Protein AF-0000000067283523 (afdb_homodimer)

Structure (mmCIF, N/CA/C/O backbone):
data_AF-0000000067283523-model_v1
#
loop_
_entity.id
_entity.type
_entity.pdbx_description
1 polymer 'Putative restriction endonuclease domain-containing protein'
#
loop_
_atom_site.group_PDB
_atom_site.id
_atom_site.type_symbol
_atom_site.label_atom_id
_atom_site.label_alt_id
_atom_site.label_comp_id
_atom_site.label_asym_id
_atom_site.label_entity_id
_atom_site.label_seq_id
_atom_site.pdbx_PDB_ins_code
_atom_site.Cartn_x
_atom_site.Cartn_y
_atom_site.Cartn_z
_atom_site.occupancy
_atom_site.B_iso_or_equiv
_atom_site.auth_seq_id
_atom_site.auth_comp_id
_atom_site.auth_asym_id
_atom_site.auth_atom_id
_atom_site.pdbx_PDB_model_num
ATOM 1 N N . MET A 1 1 ? -27.078 36.906 -23.109 1 43.38 1 MET A N 1
ATOM 2 C CA . MET A 1 1 ? -26.625 37.406 -21.797 1 43.38 1 MET A CA 1
ATOM 3 C C . MET A 1 1 ? -26.469 36.25 -20.828 1 43.38 1 MET A C 1
ATOM 5 O O . MET A 1 1 ? -27.359 35.406 -20.688 1 43.38 1 MET A O 1
ATOM 9 N N . LEU A 1 2 ? -25.328 35.969 -20.516 1 52.97 2 LEU A N 1
ATOM 10 C CA . LEU A 1 2 ? -25.141 34.812 -19.641 1 52.97 2 LEU A CA 1
ATOM 11 C C . LEU A 1 2 ? -25.875 35 -18.328 1 52.97 2 LEU A C 1
ATOM 13 O O . LEU A 1 2 ? -25.875 36.094 -17.766 1 52.97 2 LEU A O 1
ATOM 17 N N . ASN A 1 3 ? -26.812 34.188 -17.984 1 57.47 3 ASN A N 1
ATOM 18 C CA . ASN A 1 3 ? -27.531 34.375 -16.734 1 57.47 3 ASN A CA 1
ATOM 19 C C . ASN A 1 3 ? -26.578 34.375 -15.539 1 57.47 3 ASN A C 1
ATOM 21 O O . ASN A 1 3 ? -25.422 33.969 -15.672 1 57.47 3 ASN A O 1
ATOM 25 N N . ALA A 1 4 ? -27.016 35.125 -14.547 1 59.47 4 ALA A N 1
ATOM 26 C CA . ALA A 1 4 ? -26.234 35.344 -13.336 1 59.47 4 ALA A CA 1
ATOM 27 C C . ALA A 1 4 ? -25.5 34.062 -12.922 1 59.47 4 ALA A C 1
ATOM 29 O O . ALA A 1 4 ? -24.344 34.125 -12.5 1 59.47 4 ALA A O 1
ATOM 30 N N . ALA A 1 5 ? -26.25 33.031 -13.086 1 61.06 5 ALA A N 1
ATOM 31 C CA . ALA A 1 5 ? -25.641 31.75 -12.719 1 61.06 5 ALA A CA 1
ATOM 32 C C . ALA A 1 5 ? -24.453 31.438 -13.617 1 61.06 5 ALA A C 1
ATOM 34 O O . ALA A 1 5 ? -23.422 30.969 -13.133 1 61.06 5 ALA A O 1
ATOM 35 N N . GLN A 1 6 ? -24.578 31.625 -14.781 1 56.69 6 GLN A N 1
ATOM 36 C CA . GLN A 1 6 ? -23.5 31.375 -15.727 1 56.69 6 GLN A CA 1
ATOM 37 C C . GLN A 1 6 ? -22.328 32.312 -15.5 1 56.69 6 GLN A C 1
ATOM 39 O O . GLN A 1 6 ? -21.172 31.922 -15.609 1 56.69 6 GLN A O 1
ATOM 44 N N . GLN A 1 7 ? -22.75 33.531 -15.172 1 52.03 7 GLN A N 1
ATOM 45 C CA . GLN A 1 7 ? -21.734 34.531 -14.883 1 52.03 7 GLN A CA 1
ATOM 46 C C . GLN A 1 7 ? -20.922 34.156 -13.641 1 52.03 7 GLN A C 1
ATOM 48 O O . GLN A 1 7 ? -19.703 34.312 -13.609 1 52.03 7 GLN A O 1
ATOM 53 N N . LEU A 1 8 ? -21.672 33.719 -12.594 1 53.12 8 LEU A N 1
ATOM 54 C CA . LEU A 1 8 ? -21.016 33.312 -11.359 1 53.12 8 LEU A CA 1
ATOM 55 C C . LEU A 1 8 ? -20.078 32.125 -11.625 1 53.12 8 LEU A C 1
ATOM 57 O O . LEU A 1 8 ? -18.969 32.094 -11.109 1 53.12 8 LEU A O 1
ATOM 61 N N . GLU A 1 9 ? -20.547 31.203 -12.328 1 56.78 9 GLU A N 1
ATOM 62 C CA . GLU A 1 9 ? -19.734 30.047 -12.664 1 56.78 9 GLU A CA 1
ATOM 63 C C . GLU A 1 9 ? -18.438 30.469 -13.344 1 56.78 9 GLU A C 1
ATOM 65 O O . GLU A 1 9 ? -17.359 29.922 -13.055 1 56.78 9 GLU A O 1
ATOM 70 N N . GLN A 1 10 ? -18.625 31.422 -14.18 1 55.72 10 GLN A N 1
ATOM 71 C CA . GLN A 1 10 ? -17.469 31.875 -14.938 1 55.72 10 GLN A CA 1
ATOM 72 C C . GLN A 1 10 ? -16.453 32.594 -14.039 1 55.72 10 GLN A C 1
ATOM 74 O O . GLN A 1 10 ? -15.258 32.594 -14.32 1 55.72 10 GLN A O 1
ATOM 79 N N . GLN A 1 11 ? -17.062 33.125 -12.875 1 53.34 11 GLN A N 1
ATOM 80 C CA . GLN A 1 11 ? -16.203 33.875 -11.961 1 53.34 11 GLN A CA 1
ATOM 81 C C . GLN A 1 11 ? -15.578 32.969 -10.906 1 53.34 11 GLN A C 1
ATOM 83 O O . GLN A 1 11 ? -14.586 33.344 -10.273 1 53.34 11 GLN A O 1
ATOM 88 N N . MET A 1 12 ? -16.188 31.797 -10.805 1 56.03 12 MET A N 1
ATOM 89 C CA . MET A 1 12 ? -15.688 30.891 -9.766 1 56.03 12 MET A CA 1
ATOM 90 C C . MET A 1 12 ? -14.336 30.297 -10.156 1 56.03 12 MET A C 1
ATOM 92 O O . MET A 1 12 ? -14.195 29.75 -11.25 1 56.03 12 MET A O 1
ATOM 96 N N . PRO A 1 13 ? -13.352 30.578 -9.453 1 56.5 13 PRO A N 1
ATOM 97 C CA . PRO A 1 13 ? -12.055 29.969 -9.766 1 56.5 13 PRO A CA 1
ATOM 98 C C . PRO A 1 13 ? -12.109 28.453 -9.789 1 56.5 13 PRO A C 1
ATOM 100 O O . PRO A 1 13 ? -13 27.859 -9.18 1 56.5 13 PRO A O 1
ATOM 103 N N . ASP A 1 14 ? -11.359 27.828 -10.703 1 54.28 14 ASP A N 1
ATOM 104 C CA . ASP A 1 14 ? -11.203 26.375 -10.75 1 54.28 14 ASP A CA 1
ATOM 105 C C . ASP A 1 14 ? -10.672 25.844 -9.422 1 54.28 14 ASP A C 1
ATOM 107 O O . ASP A 1 14 ? -9.484 25.984 -9.109 1 54.28 14 ASP A O 1
ATOM 111 N N . ALA A 1 15 ? -11.531 25.312 -8.617 1 58.78 15 ALA A N 1
ATOM 112 C CA . ALA A 1 15 ? -11.172 24.875 -7.266 1 58.78 15 ALA A CA 1
ATOM 113 C C . ALA A 1 15 ? -10.555 23.484 -7.285 1 58.78 15 ALA A C 1
ATOM 115 O O . ALA A 1 15 ? -10.172 22.953 -6.238 1 58.78 15 ALA A O 1
ATOM 116 N N . THR A 1 16 ? -10.352 22.875 -8.445 1 52.56 16 THR A N 1
ATOM 117 C CA . THR A 1 16 ? -9.773 21.547 -8.508 1 52.56 16 THR A CA 1
ATOM 118 C C . THR A 1 16 ? -8.289 21.578 -8.141 1 52.56 16 THR A C 1
ATOM 120 O O . THR A 1 16 ? -7.695 20.531 -7.848 1 52.56 16 THR A O 1
ATOM 123 N N . ARG A 1 17 ? -7.812 22.781 -8.156 1 52.47 17 ARG A N 1
ATOM 124 C CA . ARG A 1 17 ? -6.387 22.938 -7.879 1 52.47 17 ARG A CA 1
ATOM 125 C C . ARG A 1 17 ? -6.137 23.172 -6.395 1 52.47 17 ARG A C 1
ATOM 127 O O . ARG A 1 17 ? -4.992 23.312 -5.965 1 52.47 17 ARG A O 1
ATOM 134 N N . LEU A 1 18 ? -7.328 23.203 -5.645 1 52.22 18 LEU A N 1
ATOM 135 C CA . LEU A 1 18 ? -7.164 23.359 -4.203 1 52.22 18 LEU A CA 1
ATOM 136 C C . LEU A 1 18 ? -6.449 22.156 -3.604 1 52.22 18 LEU A C 1
ATOM 138 O O . LEU A 1 18 ? -6.902 21.016 -3.758 1 52.22 18 LEU A O 1
ATOM 142 N N . LEU A 1 19 ? -5.242 22.453 -2.994 1 51.97 19 LEU A N 1
ATOM 143 C CA . LEU A 1 19 ? -4.445 21.406 -2.355 1 51.97 19 LEU A CA 1
ATOM 144 C C . LEU A 1 19 ? -5.047 21 -1.013 1 51.97 19 LEU A C 1
ATOM 146 O O . LEU A 1 19 ? -5.742 21.797 -0.377 1 51.97 19 LEU A O 1
ATOM 150 N N . SER A 1 20 ? -4.906 19.688 -0.694 1 56.19 20 SER A N 1
ATOM 151 C CA . SER A 1 20 ? -5.289 19.234 0.636 1 56.19 20 SER A CA 1
ATOM 152 C C . SER A 1 20 ? -4.59 20.031 1.725 1 56.19 20 SER A C 1
ATOM 154 O O . SER A 1 20 ? -3.42 20.406 1.582 1 56.19 20 SER A O 1
ATOM 156 N N . ASP A 1 21 ? -5.336 20.641 2.52 1 50.12 21 ASP A N 1
ATOM 157 C CA . ASP A 1 21 ? -4.781 21.344 3.67 1 50.12 21 ASP A CA 1
ATOM 158 C C . ASP A 1 21 ? -4.242 20.359 4.707 1 50.12 21 ASP A C 1
ATOM 160 O O . ASP A 1 21 ? -3.852 20.766 5.805 1 50.12 21 ASP A O 1
ATOM 164 N N . ALA A 1 22 ? -4.391 19.109 4.27 1 52.88 22 ALA A N 1
ATOM 165 C CA . ALA A 1 22 ? -3.705 18.156 5.137 1 52.88 22 ALA A CA 1
ATOM 166 C C . ALA A 1 22 ? -2.191 18.266 4.992 1 52.88 22 ALA A C 1
ATOM 168 O O . ALA A 1 22 ? -1.645 18.047 3.908 1 52.88 22 ALA A O 1
ATOM 169 N N . PRO A 1 23 ? -1.557 19.156 5.82 1 52.22 23 PRO A N 1
ATOM 170 C CA . PRO A 1 23 ? -0.173 19.578 5.582 1 52.22 23 PRO A CA 1
ATOM 171 C C . PRO A 1 23 ? 0.661 18.5 4.902 1 52.22 23 PRO A C 1
ATOM 173 O O . PRO A 1 23 ? 1.533 18.812 4.086 1 52.22 23 PRO A O 1
ATOM 176 N N . GLU A 1 24 ? 0.449 17.219 5.316 1 54.31 24 GLU A N 1
ATOM 177 C CA . GLU A 1 24 ? 1.472 16.281 4.867 1 54.31 24 GLU A CA 1
ATOM 178 C C . GLU A 1 24 ? 0.993 15.484 3.658 1 54.31 24 GLU A C 1
ATOM 180 O O . GLU A 1 24 ? 1.78 14.781 3.02 1 54.31 24 GLU A O 1
ATOM 185 N N . ILE A 1 25 ? -0.228 15.742 3.273 1 56.28 25 ILE A N 1
ATOM 186 C CA . ILE A 1 25 ? -0.665 15.039 2.072 1 56.28 25 ILE A CA 1
ATOM 187 C C . ILE A 1 25 ? -1.347 16.016 1.119 1 56.28 25 ILE A C 1
ATOM 189 O O . ILE A 1 25 ? -2.475 16.453 1.365 1 56.28 25 ILE A O 1
ATOM 193 N N . GLU A 1 26 ? -0.642 16.25 0.046 1 65.5 26 GLU A N 1
ATOM 194 C CA . GLU A 1 26 ? -0.987 17.359 -0.848 1 65.5 26 GLU A CA 1
ATOM 195 C C . GLU A 1 26 ? -1.991 16.906 -1.908 1 65.5 26 GLU A C 1
ATOM 197 O O . GLU A 1 26 ? -2.752 17.734 -2.43 1 65.5 26 GLU A O 1
ATOM 202 N N . SER A 1 27 ? -1.89 15.648 -2.152 1 82.31 27 SER A N 1
ATOM 203 C CA . SER A 1 27 ? -2.77 15.133 -3.197 1 82.31 27 SER A CA 1
ATOM 204 C C . SER A 1 27 ? -2.859 13.609 -3.148 1 82.31 27 SER A C 1
ATOM 206 O O . SER A 1 27 ? -2.086 12.961 -2.443 1 82.31 27 SER A O 1
ATOM 208 N N . SER A 1 28 ? -3.855 13.102 -3.812 1 90.62 28 SER A N 1
ATOM 209 C CA . SER A 1 28 ? -3.936 11.648 -3.914 1 90.62 28 SER A CA 1
ATOM 210 C C . SER A 1 28 ? -2.725 11.078 -4.641 1 90.62 28 SER A C 1
ATOM 212 O O . SER A 1 28 ? -2.264 9.977 -4.324 1 90.62 28 SER A O 1
ATOM 214 N N . LEU A 1 29 ? -2.168 11.867 -5.531 1 90.69 29 LEU A N 1
ATOM 215 C CA . LEU A 1 29 ? -0.97 11.453 -6.25 1 90.69 29 LEU A CA 1
ATOM 216 C C . LEU A 1 29 ? 0.223 11.352 -5.309 1 90.69 29 LEU A C 1
ATOM 218 O O . LEU A 1 29 ? 1.035 10.43 -5.426 1 90.69 29 LEU A O 1
ATOM 222 N N . HIS A 1 30 ? 0.338 12.211 -4.402 1 91.06 30 HIS A N 1
ATOM 223 C CA . HIS A 1 30 ? 1.394 12.203 -3.396 1 91.06 30 HIS A CA 1
ATOM 224 C C . HIS A 1 30 ? 1.29 10.977 -2.5 1 91.06 30 HIS A C 1
ATOM 226 O O . HIS A 1 30 ? 2.293 10.312 -2.232 1 91.06 30 HIS A O 1
ATOM 232 N N . TYR A 1 31 ? 0.106 10.734 -2.09 1 92 31 TYR A N 1
ATOM 233 C CA . TYR A 1 31 ? -0.111 9.578 -1.234 1 92 31 TYR A CA 1
ATOM 234 C C . TYR A 1 31 ? 0.248 8.289 -1.964 1 92 31 TYR A C 1
ATOM 236 O O . TYR A 1 31 ? 0.91 7.41 -1.401 1 92 31 TYR A O 1
ATOM 244 N N . LEU A 1 32 ? -0.199 8.188 -3.211 1 94.88 32 LEU A N 1
ATOM 245 C CA . LEU A 1 32 ? 0.022 6.965 -3.98 1 94.88 32 LEU A CA 1
ATOM 246 C C . LEU A 1 32 ? 1.507 6.758 -4.254 1 94.88 32 LEU A C 1
ATOM 248 O O . LEU A 1 32 ? 1.99 5.621 -4.25 1 94.88 32 LEU A O 1
ATOM 252 N N . GLN A 1 33 ? 2.203 7.848 -4.523 1 96.75 33 GLN A N 1
ATOM 253 C CA . GLN A 1 33 ? 3.646 7.754 -4.727 1 96.75 33 GLN A CA 1
ATOM 254 C C . GLN A 1 33 ? 4.344 7.266 -3.459 1 96.75 33 GLN A C 1
ATOM 256 O O . GLN A 1 33 ? 5.238 6.418 -3.525 1 96.75 33 GLN A O 1
ATOM 261 N N . LEU A 1 34 ? 3.959 7.801 -2.326 1 96.38 34 LEU A N 1
ATOM 262 C CA . LEU A 1 34 ? 4.531 7.371 -1.055 1 96.38 34 LEU A CA 1
ATOM 263 C C . LEU A 1 34 ? 4.227 5.898 -0.792 1 96.38 34 LEU A C 1
ATOM 265 O O . LEU A 1 34 ? 5.113 5.137 -0.403 1 96.38 34 LEU A O 1
ATOM 269 N N . LEU A 1 35 ? 2.969 5.559 -1.002 1 97.25 35 LEU A N 1
ATOM 270 C CA . LEU A 1 35 ? 2.529 4.176 -0.833 1 97.25 35 LEU A CA 1
ATOM 271 C C . LEU A 1 35 ? 3.377 3.23 -1.678 1 97.25 35 LEU A C 1
ATOM 273 O O . LEU A 1 35 ? 3.793 2.172 -1.201 1 97.25 35 LEU A O 1
ATOM 277 N N . LEU A 1 36 ? 3.633 3.633 -2.883 1 98.25 36 LEU A N 1
ATOM 278 C CA . LEU A 1 36 ? 4.414 2.832 -3.816 1 98.25 36 LEU A CA 1
ATOM 279 C C . LEU A 1 36 ? 5.828 2.611 -3.289 1 98.25 36 LEU A C 1
ATOM 281 O O . LEU A 1 36 ? 6.336 1.487 -3.311 1 98.25 36 LEU A O 1
ATOM 285 N N . LEU A 1 37 ? 6.418 3.637 -2.809 1 98.69 37 LEU A N 1
ATOM 286 C CA . LEU A 1 37 ? 7.773 3.535 -2.277 1 98.69 37 LEU A CA 1
ATOM 287 C C . LEU A 1 37 ? 7.809 2.635 -1.046 1 98.69 37 LEU A C 1
ATOM 289 O O . LEU A 1 37 ? 8.68 1.772 -0.927 1 98.69 37 LEU A O 1
ATOM 293 N N . VAL A 1 38 ? 6.879 2.77 -0.184 1 98.44 38 VAL A N 1
ATOM 294 C CA . VAL A 1 38 ? 6.844 2.029 1.073 1 98.44 38 VAL A CA 1
ATOM 295 C C . VAL A 1 38 ? 6.59 0.549 0.796 1 98.44 38 VAL A C 1
ATOM 297 O O . VAL A 1 38 ? 7.352 -0.312 1.242 1 98.44 38 VAL A O 1
ATOM 300 N N . THR A 1 39 ? 5.559 0.24 -0.01 1 98.38 39 THR A N 1
ATOM 301 C CA . THR A 1 39 ? 5.133 -1.145 -0.184 1 98.38 39 THR A CA 1
ATOM 302 C C . THR A 1 39 ? 6.164 -1.927 -0.996 1 98.38 39 THR A C 1
ATOM 304 O O . THR A 1 39 ? 6.387 -3.113 -0.745 1 98.38 39 THR A O 1
ATOM 307 N N . SER A 1 40 ? 6.816 -1.286 -1.982 1 98.69 40 SER A N 1
ATOM 308 C CA . SER A 1 40 ? 7.828 -1.969 -2.781 1 98.69 40 SER A CA 1
ATOM 309 C C . SER A 1 40 ? 9.023 -2.371 -1.93 1 98.69 40 SER A C 1
ATOM 311 O O . SER A 1 40 ? 9.508 -3.502 -2.023 1 98.69 40 SER A O 1
ATOM 313 N N . LEU A 1 41 ? 9.445 -1.459 -1.116 1 98.56 41 LEU A N 1
ATOM 314 C CA . LEU A 1 41 ? 10.617 -1.736 -0.297 1 98.56 41 LEU A CA 1
ATOM 315 C C . LEU A 1 41 ? 10.297 -2.746 0.798 1 98.56 41 LEU A C 1
ATOM 317 O O . LEU A 1 41 ? 11.094 -3.639 1.085 1 98.56 41 LEU A O 1
ATOM 321 N N . GLU A 1 42 ? 9.109 -2.609 1.416 1 97.81 42 GLU A N 1
ATOM 322 C CA . GLU A 1 42 ? 8.672 -3.568 2.424 1 97.81 42 GLU A CA 1
ATOM 323 C C . GLU A 1 42 ? 8.594 -4.98 1.846 1 97.81 42 GLU A C 1
ATOM 325 O O . GLU A 1 42 ? 8.922 -5.953 2.527 1 97.81 42 GLU A O 1
ATOM 330 N N . TRP A 1 43 ? 8.156 -5.023 0.639 1 97.88 43 TRP A N 1
ATOM 331 C CA . TRP A 1 43 ? 8.078 -6.328 -0.01 1 97.88 43 TRP A CA 1
ATOM 332 C C . TRP A 1 43 ? 9.469 -6.879 -0.293 1 97.88 43 TRP A C 1
ATOM 334 O O . TRP A 1 43 ? 9.766 -8.031 0.027 1 97.88 43 TRP A O 1
ATOM 344 N N . LEU A 1 44 ? 10.289 -6.059 -0.87 1 98.25 44 LEU A N 1
ATOM 345 C CA . LEU A 1 44 ? 11.641 -6.484 -1.233 1 98.25 44 LEU A CA 1
ATOM 346 C C . LEU A 1 44 ? 12.398 -6.988 -0.01 1 98.25 44 LEU A C 1
ATOM 348 O O . LEU A 1 44 ? 13.109 -7.992 -0.085 1 98.25 44 LEU A O 1
ATOM 352 N N . TRP A 1 45 ? 12.227 -6.262 1.106 1 98 45 TRP A N 1
ATOM 353 C CA . TRP A 1 45 ? 12.984 -6.562 2.318 1 98 45 TRP A CA 1
ATOM 354 C C . TRP A 1 45 ? 12.102 -7.273 3.344 1 98 45 TRP A C 1
ATOM 356 O O . TRP A 1 45 ? 12.273 -7.09 4.551 1 98 45 TRP A O 1
ATOM 366 N N . ARG A 1 46 ? 11.125 -8.039 2.939 1 96.31 46 ARG A N 1
ATOM 367 C CA . ARG A 1 46 ? 10.102 -8.609 3.807 1 96.31 46 ARG A CA 1
ATOM 368 C C . ARG A 1 46 ? 10.711 -9.594 4.797 1 96.31 46 ARG A C 1
ATOM 370 O O . ARG A 1 46 ? 10.148 -9.836 5.867 1 96.31 46 ARG A O 1
ATOM 377 N N . GLU A 1 47 ? 11.898 -10.102 4.527 1 96.31 47 GLU A N 1
ATOM 378 C CA . GLU A 1 47 ? 12.539 -11.07 5.41 1 96.31 47 GLU A CA 1
ATOM 379 C C . GLU A 1 47 ? 13.492 -10.383 6.383 1 96.31 47 GLU A C 1
ATOM 381 O O . GLU A 1 47 ? 14.062 -11.031 7.262 1 96.31 47 GLU A O 1
ATOM 386 N N . GLN A 1 48 ? 13.641 -9.102 6.227 1 96.38 48 GLN A N 1
ATOM 387 C CA . GLN A 1 48 ? 14.531 -8.328 7.086 1 96.38 48 GLN A CA 1
ATOM 388 C C . GLN A 1 48 ? 13.75 -7.637 8.203 1 96.38 48 GLN A C 1
ATOM 390 O O . GLN A 1 48 ? 12.609 -7.215 8 1 96.38 48 GLN A O 1
ATOM 395 N N . ASN A 1 49 ? 14.383 -7.438 9.367 1 96.31 49 ASN A N 1
ATOM 396 C CA . ASN A 1 49 ? 13.719 -6.797 10.5 1 96.31 49 ASN A CA 1
ATOM 397 C C . ASN A 1 49 ? 14.594 -5.707 11.117 1 96.31 49 ASN A C 1
ATOM 399 O O . ASN A 1 49 ? 14.367 -5.293 12.258 1 96.31 49 ASN A O 1
ATOM 403 N N . ASP A 1 50 ? 15.617 -5.246 10.391 1 98.12 50 ASP A N 1
ATOM 404 C CA . ASP A 1 50 ? 16.594 -4.324 10.953 1 98.12 50 ASP A CA 1
ATOM 405 C C . ASP A 1 50 ? 16.531 -2.963 10.258 1 98.12 50 ASP A C 1
ATOM 407 O O . ASP A 1 50 ? 17.562 -2.363 9.961 1 98.12 50 ASP A O 1
ATOM 411 N N . PHE A 1 51 ? 15.359 -2.537 9.969 1 98.25 51 PHE A N 1
ATOM 412 C CA . PHE A 1 51 ? 15.18 -1.205 9.406 1 98.25 51 PHE A CA 1
ATOM 413 C C . PHE A 1 51 ? 13.828 -0.628 9.797 1 98.25 51 PHE A C 1
ATOM 415 O O . PHE A 1 51 ? 12.969 -1.343 10.32 1 98.25 51 PHE A O 1
ATOM 422 N N . PHE A 1 52 ? 13.68 0.63 9.609 1 97.75 52 PHE A N 1
ATOM 423 C CA . PHE A 1 52 ? 12.422 1.335 9.844 1 97.75 52 PHE A CA 1
ATOM 424 C C . PHE A 1 52 ? 12.164 2.355 8.742 1 97.75 52 PHE A C 1
ATOM 426 O O . PHE A 1 52 ? 13.062 3.107 8.359 1 97.75 52 PHE A O 1
ATOM 433 N N . ILE A 1 53 ? 11 2.275 8.195 1 97.88 53 ILE A N 1
ATOM 434 C CA . ILE A 1 53 ? 10.555 3.266 7.219 1 97.88 53 ILE A CA 1
ATOM 435 C C . ILE A 1 53 ? 9.562 4.223 7.875 1 97.88 53 ILE A C 1
ATOM 437 O O . ILE A 1 53 ? 8.547 3.795 8.422 1 97.88 53 ILE A O 1
ATOM 441 N N . GLY A 1 54 ? 9.891 5.465 7.926 1 94.88 54 GLY A N 1
ATOM 442 C CA . GLY A 1 54 ? 8.93 6.504 8.273 1 94.88 54 GLY A CA 1
ATOM 443 C C . GLY A 1 54 ? 8.242 7.109 7.066 1 94.88 54 GLY A C 1
ATOM 444 O O . GLY A 1 54 ? 8.898 7.602 6.148 1 94.88 54 GLY A O 1
ATOM 445 N N . ALA A 1 55 ? 6.957 6.977 7.012 1 94 55 ALA A N 1
ATOM 446 C CA . ALA A 1 55 ? 6.121 7.582 5.977 1 94 55 ALA A CA 1
ATOM 447 C C . ALA A 1 55 ? 5.262 8.703 6.547 1 94 55 ALA A C 1
ATOM 449 O O . ALA A 1 55 ? 4.32 8.453 7.305 1 94 55 ALA A O 1
ATOM 450 N N . ASN A 1 56 ? 5.559 9.891 6.109 1 89.5 56 ASN A N 1
ATOM 451 C CA . ASN A 1 56 ? 4.895 11.062 6.668 1 89.5 56 ASN A CA 1
ATOM 452 C C . ASN A 1 56 ? 4.961 11.07 8.195 1 89.5 56 ASN A C 1
ATOM 454 O O . ASN A 1 56 ? 3.949 11.281 8.859 1 89.5 56 ASN A O 1
ATOM 458 N N . LEU A 1 57 ? 6.117 10.836 8.703 1 89.69 57 LEU A N 1
ATOM 459 C CA . LEU A 1 57 ? 6.355 10.758 10.141 1 89.69 57 LEU A CA 1
ATOM 460 C C . LEU A 1 57 ? 7.328 11.836 10.594 1 89.69 57 LEU A C 1
ATOM 462 O O . LEU A 1 57 ? 8.375 12.039 9.977 1 89.69 57 LEU A O 1
ATOM 466 N N . THR A 1 58 ? 7.016 12.469 11.664 1 86.75 58 THR A N 1
ATOM 467 C CA . THR A 1 58 ? 7.828 13.578 12.164 1 86.75 58 THR A CA 1
ATOM 468 C C . THR A 1 58 ? 9.117 13.062 12.789 1 86.75 58 THR A C 1
ATOM 470 O O . THR A 1 58 ? 9.125 12.008 13.43 1 86.75 58 THR A O 1
ATOM 473 N N . ILE A 1 59 ? 10.18 13.797 12.562 1 90 59 ILE A N 1
ATOM 474 C CA . ILE A 1 59 ? 11.453 13.57 13.234 1 90 59 ILE A CA 1
ATOM 475 C C . ILE A 1 59 ? 11.695 14.68 14.258 1 90 59 ILE A C 1
ATOM 477 O O . ILE A 1 59 ? 11.75 15.859 13.906 1 90 59 ILE A O 1
ATOM 481 N N . TYR A 1 60 ? 11.789 14.328 15.5 1 85.06 60 TYR A N 1
ATOM 482 C CA . TYR A 1 60 ? 12.172 15.266 16.547 1 85.06 60 TYR A CA 1
ATOM 483 C C . TYR A 1 60 ? 13.656 15.164 16.859 1 85.06 60 TYR A C 1
ATOM 485 O O . TYR A 1 60 ? 14.148 14.086 17.203 1 85.06 60 TYR A O 1
ATOM 493 N N . PHE A 1 61 ? 14.367 16.281 16.766 1 87.94 61 PHE A N 1
ATOM 494 C CA . PHE A 1 61 ? 15.82 16.172 16.875 1 87.94 61 PHE A CA 1
ATOM 495 C C . PHE A 1 61 ? 16.375 17.188 17.875 1 87.94 61 PHE A C 1
ATOM 497 O O . PHE A 1 61 ? 17.547 17.109 18.25 1 87.94 61 PHE A O 1
ATOM 504 N N . SER A 1 62 ? 15.469 18.141 18.359 1 78.06 62 SER A N 1
ATOM 505 C CA . SER A 1 62 ? 15.969 19.078 19.375 1 78.06 62 SER A CA 1
ATOM 506 C C . SER A 1 62 ? 14.82 19.641 20.203 1 78.06 62 SER A C 1
ATOM 508 O O . SER A 1 62 ? 13.672 19.641 19.781 1 78.06 62 SER A O 1
ATOM 510 N N . ARG A 1 63 ? 15.188 20.062 21.328 1 69.88 63 ARG A N 1
ATOM 511 C CA . ARG A 1 63 ? 14.227 20.703 22.234 1 69.88 63 ARG A CA 1
ATOM 512 C C . ARG A 1 63 ? 13.641 21.953 21.609 1 69.88 63 ARG A C 1
ATOM 514 O O . ARG A 1 63 ? 12.438 22.219 21.734 1 69.88 63 ARG A O 1
ATOM 521 N N . GLN A 1 64 ? 14.5 22.656 20.969 1 66.12 64 GLN A N 1
ATOM 522 C CA . GLN A 1 64 ? 14.07 23.906 20.344 1 66.12 64 GLN A CA 1
ATOM 523 C C . GLN A 1 64 ? 13.047 23.656 19.234 1 66.12 64 GLN A C 1
ATOM 525 O O . GLN A 1 64 ? 12.055 24.375 19.141 1 66.12 64 GLN A O 1
ATOM 530 N N . GLN A 1 65 ? 13.398 22.625 18.438 1 70.75 65 GLN A N 1
ATOM 531 C CA . GLN A 1 65 ? 12.469 22.266 17.375 1 70.75 65 GLN A CA 1
ATOM 532 C C . GLN A 1 65 ? 11.148 21.766 17.953 1 70.75 65 GLN A C 1
ATOM 534 O O . GLN A 1 65 ? 10.086 22.031 17.375 1 70.75 65 GLN A O 1
ATOM 539 N N . LEU A 1 66 ? 11.195 21.094 18.953 1 67.94 66 LEU A N 1
ATOM 540 C CA . LEU A 1 66 ? 10 20.594 19.625 1 67.94 66 LEU A CA 1
ATOM 541 C C . LEU A 1 66 ? 9.109 21.766 20.078 1 67.94 66 LEU A C 1
ATOM 543 O O . LEU A 1 66 ? 7.883 21.672 20 1 67.94 66 LEU A O 1
ATOM 547 N N . ARG A 1 67 ? 9.742 22.781 20.422 1 60.19 67 ARG A N 1
ATOM 548 C CA . ARG A 1 67 ? 9.047 23.953 20.922 1 60.19 67 ARG A CA 1
ATOM 549 C C . ARG A 1 67 ? 8.445 24.766 19.781 1 60.19 67 ARG A C 1
ATOM 551 O O . ARG A 1 67 ? 7.277 25.156 19.828 1 60.19 67 ARG A O 1
ATOM 558 N N . ASN A 1 68 ? 9.117 24.922 18.719 1 64.88 68 ASN A N 1
ATOM 559 C CA . ASN A 1 68 ? 8.727 25.828 17.641 1 64.88 68 ASN A CA 1
ATOM 560 C C . ASN A 1 68 ? 7.859 25.125 16.609 1 64.88 68 ASN A C 1
ATOM 562 O O . ASN A 1 68 ? 7.148 25.781 15.836 1 64.88 68 ASN A O 1
ATOM 566 N N . ARG A 1 69 ? 7.941 23.891 16.594 1 65.38 69 ARG A N 1
ATOM 567 C CA . ARG A 1 69 ? 7.188 23.047 15.672 1 65.38 69 ARG A CA 1
ATOM 568 C C . ARG A 1 69 ? 7.383 23.516 14.227 1 65.38 69 ARG A C 1
ATOM 570 O O . ARG A 1 69 ? 6.418 23.609 13.469 1 65.38 69 ARG A O 1
ATOM 577 N N . ASP A 1 70 ? 8.609 23.906 13.898 1 64.62 70 ASP A N 1
ATOM 578 C CA . ASP A 1 70 ? 8.906 24.562 12.625 1 64.62 70 ASP A CA 1
ATOM 579 C C . ASP A 1 70 ? 9.375 23.547 11.586 1 64.62 70 ASP A C 1
ATOM 581 O O . ASP A 1 70 ? 9.773 23.922 10.484 1 64.62 70 ASP A O 1
ATOM 585 N N . PHE A 1 71 ? 9.438 22.328 12 1 68.38 71 PHE A N 1
ATOM 586 C CA . PHE A 1 71 ? 9.914 21.312 11.078 1 68.38 71 PHE A CA 1
ATOM 587 C C . PHE A 1 71 ? 8.859 20.234 10.859 1 68.38 71 PHE A C 1
ATOM 589 O O . PHE A 1 71 ? 8.43 19.578 11.805 1 68.38 71 PHE A O 1
ATOM 596 N N . ARG A 1 72 ? 8.461 20.266 9.445 1 70.69 72 ARG A N 1
ATOM 597 C CA . ARG A 1 72 ? 7.543 19.203 9.047 1 70.69 72 ARG A CA 1
ATOM 598 C C . ARG A 1 72 ? 8.305 17.984 8.531 1 70.69 72 ARG A C 1
ATOM 600 O O . ARG A 1 72 ? 9.203 18.125 7.695 1 70.69 72 ARG A O 1
ATOM 607 N N . GLY A 1 73 ? 8.25 16.938 9.227 1 82 73 GLY A N 1
ATOM 608 C CA . GLY A 1 73 ? 8.945 15.688 8.93 1 82 73 GLY A CA 1
ATOM 609 C C . GLY A 1 73 ? 8.914 15.328 7.457 1 82 73 GLY A C 1
ATOM 610 O O . GLY A 1 73 ? 8.141 15.906 6.688 1 82 73 GLY A O 1
ATOM 611 N N . PRO A 1 74 ? 9.875 14.555 6.941 1 92.69 74 PRO A N 1
ATOM 612 C CA . PRO A 1 74 ? 9.961 14.109 5.547 1 92.69 74 PRO A CA 1
ATOM 613 C C . PRO A 1 74 ? 8.812 13.195 5.141 1 92.69 74 PRO A C 1
ATOM 615 O O . PRO A 1 74 ? 8.148 12.609 6.004 1 92.69 74 PRO A O 1
ATOM 618 N N . ASP A 1 75 ? 8.562 13.125 3.824 1 92.69 75 ASP A N 1
ATOM 619 C CA . ASP A 1 75 ? 7.551 12.219 3.297 1 92.69 75 ASP A CA 1
ATOM 620 C C . ASP A 1 75 ? 7.965 10.758 3.49 1 92.69 75 ASP A C 1
ATOM 622 O O . ASP A 1 75 ? 7.133 9.906 3.807 1 92.69 75 ASP A O 1
ATOM 626 N N . PHE A 1 76 ? 9.172 10.555 3.258 1 96.69 76 PHE A N 1
ATOM 627 C CA . PHE A 1 76 ? 9.742 9.219 3.387 1 96.69 76 PHE A CA 1
ATOM 628 C C . PHE A 1 76 ? 11.133 9.281 4.016 1 96.69 76 PHE A C 1
ATOM 630 O O . PHE A 1 76 ? 11.953 10.117 3.639 1 96.69 76 PHE A O 1
ATOM 637 N N . PHE A 1 77 ? 11.383 8.422 5.027 1 98 77 PHE A N 1
ATOM 638 C CA . PHE A 1 77 ? 12.766 8.258 5.453 1 98 77 PHE A CA 1
ATOM 639 C C . PHE A 1 77 ? 13.023 6.82 5.895 1 98 77 PHE A C 1
ATOM 641 O O . PHE A 1 77 ? 12.102 6.102 6.273 1 98 77 PHE A O 1
ATOM 648 N N . LEU A 1 78 ? 14.25 6.461 5.758 1 98.75 78 LEU A N 1
ATOM 649 C CA . LEU A 1 78 ? 14.719 5.117 6.078 1 98.75 78 LEU A CA 1
ATOM 650 C C . LEU A 1 78 ? 15.828 5.16 7.125 1 98.75 78 LEU A C 1
ATOM 652 O O . LEU A 1 78 ? 16.75 5.969 7.02 1 98.75 78 LEU A O 1
ATOM 656 N N . VAL A 1 79 ? 15.68 4.41 8.172 1 98.38 79 VAL A N 1
ATOM 657 C CA . VAL A 1 79 ? 16.75 4.172 9.133 1 98.38 79 VAL A CA 1
ATOM 658 C C . VAL A 1 79 ? 17.141 2.695 9.117 1 98.38 79 VAL A C 1
ATOM 660 O O . VAL A 1 79 ? 16.297 1.819 9.328 1 98.38 79 VAL A O 1
ATOM 663 N N . LYS A 1 80 ? 18.344 2.428 8.812 1 97.94 80 LYS A N 1
ATOM 664 C CA . LYS A 1 80 ? 18.859 1.061 8.805 1 97.94 80 LYS A CA 1
ATOM 665 C C . LYS A 1 80 ? 19.375 0.663 10.18 1 97.94 80 LYS A C 1
ATOM 667 O O . LYS A 1 80 ? 19.578 1.519 11.047 1 97.94 80 LYS A O 1
ATOM 672 N N . ASP A 1 81 ? 19.547 -0.618 10.422 1 96.88 81 ASP A N 1
ATOM 673 C CA . ASP A 1 81 ? 20.125 -1.18 11.633 1 96.88 81 ASP A CA 1
ATOM 674 C C . ASP A 1 81 ? 19.359 -0.732 12.875 1 96.88 81 ASP A C 1
ATOM 676 O O . ASP A 1 81 ? 19.953 -0.262 13.844 1 96.88 81 ASP A O 1
ATOM 680 N N . THR A 1 82 ? 18.094 -0.735 12.797 1 97 82 THR A N 1
ATOM 681 C CA . THR A 1 82 ? 17.188 -0.47 13.906 1 97 82 THR A CA 1
ATOM 682 C C . THR A 1 82 ? 16.047 -1.488 13.938 1 97 82 THR A C 1
ATOM 684 O O . THR A 1 82 ? 15.828 -2.207 12.961 1 97 82 THR A O 1
ATOM 687 N N . GLU A 1 83 ? 15.383 -1.529 15.031 1 95.44 83 GLU A N 1
ATOM 688 C CA . GLU A 1 83 ? 14.281 -2.48 15.18 1 95.44 83 GLU A CA 1
ATOM 689 C C . GLU A 1 83 ? 13.078 -2.07 14.328 1 95.44 83 GLU A C 1
ATOM 691 O O . GLU A 1 83 ? 12.703 -0.896 14.305 1 95.44 83 GLU A O 1
ATOM 696 N N . LYS A 1 84 ? 12.586 -3.105 13.648 1 95.12 84 LYS A N 1
ATOM 697 C CA . LYS A 1 84 ? 11.359 -2.891 12.891 1 95.12 84 LYS A CA 1
ATOM 698 C C . LYS A 1 84 ? 10.141 -2.912 13.797 1 95.12 84 LYS A C 1
ATOM 700 O O . LYS A 1 84 ? 9.602 -3.979 14.102 1 95.12 84 LYS A O 1
ATOM 705 N N . ARG A 1 85 ? 9.703 -1.762 14.219 1 93.31 85 ARG A N 1
ATOM 706 C CA . ARG A 1 85 ? 8.539 -1.615 15.094 1 93.31 85 ARG A CA 1
ATOM 707 C C . ARG A 1 85 ? 7.801 -0.314 14.805 1 93.31 85 ARG A C 1
ATOM 709 O O . ARG A 1 85 ? 8.367 0.61 14.211 1 93.31 85 ARG A O 1
ATOM 716 N N . SER A 1 86 ? 6.609 -0.238 15.219 1 89.69 86 SER A N 1
ATOM 717 C CA . SER A 1 86 ? 5.832 0.983 15.031 1 89.69 86 SER A CA 1
ATOM 718 C C . SER A 1 86 ? 6.352 2.107 15.922 1 89.69 86 SER A C 1
ATOM 720 O O . SER A 1 86 ? 6.867 1.856 17.016 1 89.69 86 SER A O 1
ATOM 722 N N . ARG A 1 87 ? 6.246 3.30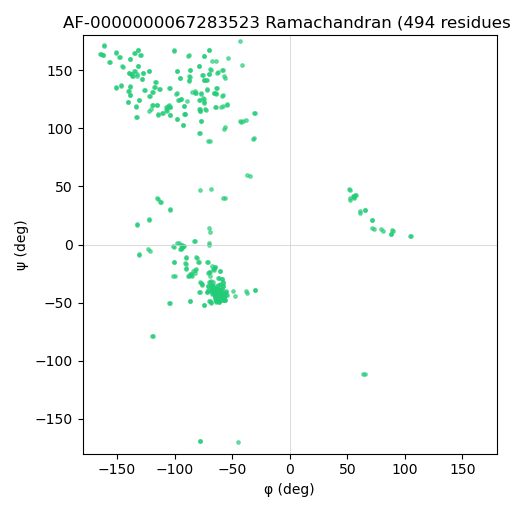9 15.406 1 88.38 87 ARG A N 1
ATOM 723 C CA . ARG A 1 87 ? 6.625 4.508 16.141 1 88.38 87 ARG A CA 1
ATOM 724 C C . ARG A 1 87 ? 5.598 5.617 15.953 1 88.38 87 ARG A C 1
ATOM 726 O O . ARG A 1 87 ? 5.051 5.781 14.859 1 88.38 87 ARG A O 1
ATOM 733 N N . ASN A 1 88 ? 5.449 6.383 16.984 1 83.19 88 ASN A N 1
ATOM 734 C CA . ASN A 1 88 ? 4.629 7.582 16.859 1 83.19 88 ASN A CA 1
ATOM 735 C C . ASN A 1 88 ? 5.367 8.688 16.109 1 83.19 88 ASN A C 1
ATOM 737 O O . ASN A 1 88 ? 4.746 9.492 15.406 1 83.19 88 ASN A O 1
ATOM 741 N N . SER A 1 89 ? 6.551 8.758 16.281 1 86.25 89 SER A N 1
ATOM 742 C CA . SER A 1 89 ? 7.508 9.672 15.672 1 86.25 89 SER A CA 1
ATOM 743 C C . SER A 1 89 ? 8.938 9.156 15.812 1 86.25 89 SER A C 1
ATOM 745 O O . SER A 1 89 ? 9.188 8.195 16.547 1 86.25 89 SER A O 1
ATOM 747 N N . TRP A 1 90 ? 9.805 9.695 15.039 1 90 90 TRP A N 1
ATOM 748 C CA . TRP A 1 90 ? 11.211 9.391 15.242 1 90 90 TRP A CA 1
ATOM 749 C C . TRP A 1 90 ? 11.867 10.422 16.156 1 90 90 TRP A C 1
ATOM 751 O O . TRP A 1 90 ? 12.164 11.539 15.711 1 90 90 TRP A O 1
ATOM 761 N N . VAL A 1 91 ? 12.07 10.023 17.391 1 87.25 91 VAL A N 1
ATOM 762 C CA . VAL A 1 91 ? 12.711 10.906 18.359 1 87.25 91 VAL A CA 1
ATOM 763 C C . VAL A 1 91 ? 14.195 10.562 18.469 1 87.25 91 VAL A C 1
ATOM 765 O O . VAL A 1 91 ? 14.562 9.578 19.109 1 87.25 91 VAL A O 1
ATOM 768 N N . VAL A 1 92 ? 15.031 11.398 17.953 1 90.12 92 VAL A N 1
ATOM 769 C CA . VAL A 1 92 ? 16.438 11.102 17.75 1 90.12 92 VAL A CA 1
ATOM 770 C C . VAL A 1 92 ? 17.094 10.695 19.062 1 90.12 92 VAL A C 1
ATOM 772 O O . VAL A 1 92 ? 17.828 9.711 19.125 1 90.12 92 VAL A O 1
ATOM 775 N N . TRP A 1 93 ? 16.812 11.359 20.234 1 85.56 93 TRP A N 1
ATOM 776 C CA . TRP A 1 93 ? 17.469 11.07 21.5 1 85.56 93 TRP A CA 1
ATOM 777 C C . TRP A 1 93 ? 16.875 9.844 22.156 1 85.56 93 TRP A C 1
ATOM 779 O O . TRP A 1 93 ? 17.453 9.289 23.094 1 85.56 93 TRP A O 1
ATOM 789 N N . GLU A 1 94 ? 15.695 9.43 21.672 1 84.75 94 GLU A N 1
ATOM 790 C CA . GLU A 1 94 ? 15.133 8.172 22.156 1 84.75 94 GLU A CA 1
ATOM 791 C C . GLU A 1 94 ? 15.578 6.996 21.297 1 84.75 94 GLU A C 1
ATOM 793 O O . GLU A 1 94 ? 15.328 5.836 21.641 1 84.75 94 GLU A O 1
ATOM 798 N N . GLU A 1 95 ? 16.203 7.359 20.125 1 92 95 GLU A N 1
ATOM 799 C CA . GLU A 1 95 ? 16.672 6.363 19.172 1 92 95 GLU A CA 1
ATOM 800 C C . GLU A 1 95 ? 18.203 6.344 19.109 1 92 95 GLU A C 1
ATOM 802 O O . GLU A 1 95 ? 18.781 6.27 18.016 1 92 95 GLU A O 1
ATOM 807 N N . ASP A 1 96 ? 18.781 6.543 20.25 1 91.62 96 ASP A N 1
ATOM 808 C CA . ASP A 1 96 ? 20.234 6.473 20.438 1 91.62 96 ASP A CA 1
ATOM 809 C C . ASP A 1 96 ? 20.938 7.516 19.578 1 91.62 96 ASP A C 1
ATOM 811 O O . ASP A 1 96 ? 22.016 7.254 19.047 1 91.62 96 ASP A O 1
ATOM 815 N N . GLY A 1 97 ? 20.266 8.586 19.312 1 92.06 97 GLY A N 1
ATOM 816 C CA . GLY A 1 97 ? 20.891 9.68 18.562 1 92.06 97 GLY A CA 1
ATOM 817 C C . GLY A 1 97 ? 20.938 9.43 17.078 1 92.06 97 GLY A C 1
ATOM 818 O O . GLY A 1 97 ? 21.578 10.18 16.328 1 92.06 97 GLY A O 1
ATOM 819 N N . ARG A 1 98 ? 20.219 8.469 16.594 1 95.19 98 ARG A N 1
ATOM 820 C CA . ARG A 1 98 ? 20.312 8.07 15.195 1 95.19 98 ARG A CA 1
ATOM 821 C C . ARG A 1 98 ? 19.406 8.938 14.32 1 95.19 98 ARG A C 1
ATOM 823 O O . ARG A 1 98 ? 18.25 9.172 14.664 1 95.19 98 ARG A O 1
ATOM 830 N N . TYR A 1 99 ? 20.016 9.406 13.281 1 96.69 99 TYR A N 1
ATOM 831 C CA . TYR A 1 99 ? 19.266 10.109 12.242 1 96.69 99 TYR A CA 1
ATOM 832 C C . TYR A 1 99 ? 19 9.195 11.055 1 96.69 99 TYR A C 1
ATOM 834 O O . TYR A 1 99 ? 19.594 8.117 10.945 1 96.69 99 TYR A O 1
ATOM 842 N N . PRO A 1 100 ? 18.125 9.578 10.125 1 98.12 100 PRO A N 1
ATOM 843 C CA . PRO A 1 100 ? 17.844 8.75 8.945 1 98.12 100 PRO A CA 1
ATOM 844 C C . PRO A 1 100 ? 19.062 8.57 8.047 1 98.12 100 PRO A C 1
ATOM 846 O O . PRO A 1 100 ? 19.859 9.492 7.898 1 98.12 100 PRO A O 1
ATOM 849 N N . ASP A 1 101 ? 19.078 7.406 7.434 1 98.81 101 ASP A N 1
ATOM 850 C CA . ASP A 1 101 ? 20.141 7.113 6.477 1 98.81 101 ASP A CA 1
ATOM 851 C C . ASP A 1 101 ? 19.781 7.637 5.086 1 98.81 101 ASP A C 1
ATOM 853 O O . ASP A 1 101 ? 20.672 7.879 4.266 1 98.81 101 ASP A O 1
ATOM 857 N N . LEU A 1 102 ? 18.5 7.758 4.848 1 98.88 102 LEU A N 1
ATOM 858 C CA . LEU A 1 102 ? 17.984 8.203 3.553 1 98.88 102 LEU A CA 1
ATOM 859 C C . LEU A 1 102 ? 16.656 8.93 3.711 1 98.88 102 LEU A C 1
ATOM 861 O O . LEU A 1 102 ? 15.797 8.484 4.473 1 98.88 102 LEU A O 1
ATOM 865 N N . ILE A 1 103 ? 16.516 10.039 3.057 1 98.69 103 ILE A N 1
ATOM 866 C CA . ILE A 1 103 ? 15.266 10.797 3.039 1 98.69 103 ILE A CA 1
ATOM 867 C C . ILE A 1 103 ? 14.828 11.047 1.596 1 98.69 103 ILE A C 1
ATOM 869 O O . ILE A 1 103 ? 15.656 11.367 0.738 1 98.69 103 ILE A O 1
ATOM 873 N N . ILE A 1 104 ? 13.594 10.812 1.292 1 98.69 104 ILE A N 1
ATOM 874 C CA . ILE A 1 104 ? 12.969 11.172 0.02 1 98.69 104 ILE A CA 1
ATOM 875 C C . ILE A 1 104 ? 11.82 12.141 0.26 1 98.69 104 ILE A C 1
ATOM 877 O O . ILE A 1 104 ? 10.891 11.844 1.011 1 98.69 104 ILE A O 1
ATOM 881 N N . GLU A 1 105 ? 11.875 13.328 -0.302 1 96.94 105 GLU A N 1
ATOM 882 C CA . GLU A 1 105 ? 10.781 14.297 -0.268 1 96.94 105 GLU A CA 1
ATOM 883 C C . GLU A 1 105 ? 9.969 14.258 -1.558 1 96.94 105 GLU A C 1
ATOM 885 O O . GLU A 1 105 ? 10.531 14.156 -2.65 1 96.94 105 GLU A O 1
ATOM 890 N N . LEU A 1 106 ? 8.742 14.164 -1.468 1 95.88 106 LEU A N 1
ATOM 891 C CA . LEU A 1 106 ? 7.844 14.32 -2.605 1 95.88 106 LEU A CA 1
ATOM 892 C C . LEU A 1 106 ? 7.402 15.773 -2.754 1 95.88 106 LEU A C 1
ATOM 894 O O . LEU A 1 106 ? 6.676 16.297 -1.906 1 95.88 106 LEU A O 1
ATOM 898 N N . LEU A 1 107 ? 7.852 16.359 -3.811 1 94 107 LEU A N 1
ATOM 899 C CA . LEU A 1 107 ? 7.648 17.781 -4.008 1 94 107 LEU A CA 1
ATOM 900 C C . LEU A 1 107 ? 6.195 18.094 -4.348 1 94 107 LEU A C 1
ATOM 902 O O . LEU A 1 107 ? 5.52 17.281 -4.988 1 94 107 LEU A O 1
ATOM 906 N N . SER A 1 108 ? 5.766 19.141 -3.834 1 85.56 108 SER A N 1
ATOM 907 C CA . SER A 1 108 ? 4.5 19.75 -4.227 1 85.56 108 SER A CA 1
ATOM 908 C C . SER A 1 108 ? 4.664 21.25 -4.484 1 85.56 108 SER A C 1
ATOM 910 O O . SER A 1 108 ? 5.719 21.828 -4.203 1 85.56 108 SER A O 1
ATOM 912 N N . ASP A 1 109 ? 3.646 21.875 -5.094 1 78.75 109 ASP A N 1
ATOM 913 C CA . ASP A 1 109 ? 3.721 23.312 -5.348 1 78.75 109 ASP A CA 1
ATOM 914 C C . ASP A 1 109 ? 3.926 24.094 -4.047 1 78.75 109 ASP A C 1
ATOM 916 O O . ASP A 1 109 ? 4.652 25.094 -4.023 1 78.75 109 ASP A O 1
ATOM 920 N N . SER A 1 110 ? 3.375 23.594 -2.984 1 76.31 110 SER A N 1
ATOM 921 C CA . SER A 1 110 ? 3.367 24.312 -1.721 1 76.31 110 SER A CA 1
ATOM 922 C C . SER A 1 110 ? 4.672 24.125 -0.959 1 76.31 110 SER A C 1
ATOM 924 O O . SER A 1 110 ? 5.09 24.984 -0.193 1 76.31 110 SER A O 1
ATOM 926 N N . THR A 1 111 ? 5.418 22.969 -1.24 1 81.56 111 THR A N 1
ATOM 927 C CA . THR A 1 111 ? 6.539 22.672 -0.354 1 81.56 111 THR A CA 1
ATOM 928 C C . THR A 1 111 ? 7.84 22.594 -1.143 1 81.56 111 THR A C 1
ATOM 930 O O . THR A 1 111 ? 8.922 22.5 -0.557 1 81.56 111 THR A O 1
ATOM 933 N N . ALA A 1 112 ? 7.738 22.688 -2.416 1 89.62 112 ALA A N 1
ATOM 934 C CA . ALA A 1 112 ? 8.898 22.438 -3.27 1 89.62 112 ALA A CA 1
ATOM 935 C C . ALA A 1 112 ? 10.07 23.344 -2.889 1 89.62 112 ALA A C 1
ATOM 937 O O . ALA A 1 112 ? 11.203 22.875 -2.762 1 89.62 112 ALA A O 1
ATOM 938 N N . ASN A 1 113 ? 9.836 24.578 -2.729 1 91.31 113 ASN A N 1
ATOM 939 C CA . ASN A 1 113 ? 10.906 25.516 -2.4 1 91.31 113 ASN A CA 1
ATOM 940 C C . ASN A 1 113 ? 11.555 25.172 -1.057 1 91.31 113 ASN A C 1
ATOM 942 O O . ASN A 1 113 ? 12.781 25.172 -0.935 1 91.31 113 ASN A O 1
ATOM 946 N N . VAL A 1 114 ? 10.758 24.891 -0.058 1 91.06 114 VAL A N 1
ATOM 947 C CA . VAL A 1 114 ? 11.242 24.547 1.273 1 91.06 114 VAL A CA 1
ATOM 948 C C . VAL A 1 114 ? 12.062 23.266 1.208 1 91.06 114 VAL A C 1
ATOM 950 O O . VAL A 1 114 ? 13.117 23.156 1.847 1 91.06 114 VAL A O 1
ATOM 953 N N . ASP A 1 115 ? 11.664 22.266 0.428 1 93.06 115 ASP A N 1
ATOM 954 C CA . ASP A 1 115 ? 12.344 20.984 0.3 1 93.06 115 ASP A CA 1
ATOM 955 C C . ASP A 1 115 ? 13.68 21.141 -0.416 1 93.06 115 ASP A C 1
ATOM 957 O O . ASP A 1 115 ? 14.656 20.484 -0.062 1 93.06 115 ASP A O 1
ATOM 961 N N . ARG A 1 116 ? 13.711 22.078 -1.319 1 96 116 ARG A N 1
ATOM 962 C CA . ARG A 1 116 ? 14.906 22.281 -2.137 1 96 116 ARG A CA 1
ATOM 963 C C . ARG A 1 116 ? 15.953 23.109 -1.396 1 96 116 ARG A C 1
ATOM 965 O O . ARG A 1 116 ? 17.125 23.125 -1.772 1 96 116 ARG A O 1
ATOM 972 N N . THR A 1 117 ? 15.523 23.875 -0.38 1 95.62 117 THR A N 1
ATOM 973 C CA . THR A 1 117 ? 16.422 24.828 0.247 1 95.62 117 THR A CA 1
ATOM 974 C C . THR A 1 117 ? 16.594 24.516 1.732 1 95.62 117 THR A C 1
ATOM 976 O O . THR A 1 117 ? 17.438 23.703 2.109 1 95.62 117 THR A O 1
ATOM 979 N N . LEU A 1 118 ? 15.586 24.906 2.539 1 93.62 118 LEU A N 1
ATOM 980 C CA . LEU A 1 118 ? 15.695 24.828 3.99 1 93.62 118 LEU A CA 1
ATOM 981 C C . LEU A 1 118 ? 15.859 23.375 4.441 1 93.62 118 LEU A C 1
ATOM 983 O O . LEU A 1 118 ? 16.734 23.078 5.258 1 93.62 118 LEU A O 1
ATOM 987 N N . LYS A 1 119 ? 15.039 22.5 3.895 1 94.94 119 LYS A N 1
ATOM 988 C CA . LYS A 1 119 ? 15.109 21.109 4.328 1 94.94 119 LYS A CA 1
ATOM 989 C C . LYS A 1 119 ? 16.391 20.438 3.828 1 94.94 119 LYS A C 1
ATOM 991 O O . LYS A 1 119 ? 17.016 19.672 4.555 1 94.94 119 LYS A O 1
ATOM 996 N N . LYS A 1 120 ? 16.734 20.75 2.627 1 97.38 120 LYS A N 1
ATOM 997 C CA . LYS A 1 120 ? 18 20.234 2.125 1 97.38 120 LYS A CA 1
ATOM 998 C C . LYS A 1 120 ? 19.156 20.625 3.033 1 97.38 120 LYS A C 1
ATOM 1000 O O . LYS A 1 120 ? 19.984 19.781 3.383 1 97.38 120 LYS A O 1
ATOM 1005 N N . ASN A 1 121 ? 19.203 21.859 3.379 1 96.69 121 ASN A N 1
ATOM 1006 C CA . ASN A 1 121 ? 20.266 22.344 4.254 1 96.69 121 ASN A CA 1
ATOM 1007 C C . ASN A 1 121 ? 20.219 21.688 5.625 1 96.69 121 ASN A C 1
ATOM 1009 O O . ASN A 1 121 ? 21.266 21.359 6.199 1 96.69 121 ASN A O 1
ATOM 1013 N N . LEU A 1 122 ? 19.062 21.547 6.156 1 95.44 122 LEU A N 1
ATOM 1014 C CA . LEU A 1 122 ? 18.875 20.875 7.445 1 95.44 122 LEU A CA 1
ATOM 1015 C C . LEU A 1 122 ? 19.406 19.453 7.402 1 95.44 122 LEU A C 1
ATOM 1017 O O . LEU A 1 122 ? 20.141 19.031 8.289 1 95.44 122 LEU A O 1
ATOM 1021 N N . TYR A 1 123 ? 19.031 18.688 6.316 1 97.88 123 TYR A N 1
ATOM 1022 C CA . TYR A 1 123 ? 19.422 17.297 6.18 1 97.88 123 TYR A CA 1
ATOM 1023 C C . TYR A 1 123 ? 20.922 17.172 5.949 1 97.88 123 TYR A C 1
ATOM 1025 O O . TYR A 1 123 ? 21.562 16.234 6.422 1 97.88 123 TYR A O 1
ATOM 1033 N N . GLN A 1 124 ? 21.438 18.203 5.281 1 97.88 124 GLN A N 1
ATOM 1034 C CA . GLN A 1 124 ? 22.875 18.234 5.004 1 97.88 124 GLN A CA 1
ATOM 1035 C C . GLN A 1 124 ? 23.672 18.578 6.258 1 97.88 124 GLN A C 1
ATOM 1037 O O . GLN A 1 124 ? 24.562 17.844 6.656 1 97.88 124 GLN A O 1
ATOM 1042 N N . SER A 1 125 ? 23.344 19.641 6.938 1 96.44 125 SER A N 1
ATOM 1043 C CA . SER A 1 125 ? 24.25 20.281 7.891 1 96.44 125 SER A CA 1
ATOM 1044 C C . SER A 1 125 ? 23.906 19.875 9.328 1 96.44 125 SER A C 1
ATOM 1046 O O . SER A 1 125 ? 24.781 19.859 10.188 1 96.44 125 SER A O 1
ATOM 1048 N N . HIS A 1 126 ? 22.688 19.547 9.562 1 93.31 126 HIS A N 1
ATOM 1049 C CA . HIS A 1 126 ? 22.297 19.203 10.93 1 93.31 126 HIS A CA 1
ATOM 1050 C C . HIS A 1 126 ? 22.125 17.703 11.086 1 93.31 126 HIS A C 1
ATOM 1052 O O . HIS A 1 126 ? 22.703 17.094 11.992 1 93.31 126 HIS A O 1
ATOM 1058 N N . PHE A 1 127 ? 21.359 17.109 10.164 1 96.06 127 PHE A N 1
ATOM 1059 C CA . PHE A 1 127 ? 21.094 15.688 10.273 1 96.06 127 PHE A CA 1
ATOM 1060 C C . PHE A 1 127 ? 22.297 14.875 9.797 1 96.06 127 PHE A C 1
ATOM 1062 O O . PHE A 1 127 ? 22.516 13.758 10.266 1 96.06 127 PHE A O 1
ATOM 1069 N N . HIS A 1 128 ? 23.016 15.453 8.805 1 97.88 128 HIS A N 1
ATOM 1070 C CA . HIS A 1 128 ? 24.062 14.711 8.109 1 97.88 128 HIS A CA 1
ATOM 1071 C C . HIS A 1 128 ? 23.531 13.414 7.523 1 97.88 128 HIS A C 1
ATOM 1073 O O . HIS A 1 128 ? 24.141 12.359 7.676 1 97.88 128 HIS A O 1
ATOM 1079 N N . THR A 1 129 ? 22.391 13.5 6.973 1 98.5 129 THR A N 1
ATOM 1080 C CA . THR A 1 129 ? 21.797 12.344 6.312 1 98.5 129 THR A CA 1
ATOM 1081 C C . THR A 1 129 ? 22.641 11.922 5.105 1 98.5 129 THR A C 1
ATOM 1083 O O . THR A 1 129 ? 22.906 12.727 4.215 1 98.5 129 THR A O 1
ATOM 1086 N N . PRO A 1 130 ? 22.953 10.703 4.996 1 98.75 130 PRO A N 1
ATOM 1087 C CA . PRO A 1 130 ? 23.859 10.25 3.939 1 98.75 130 PRO A CA 1
ATOM 1088 C C . PRO A 1 130 ? 23.312 10.492 2.539 1 98.75 130 PRO A C 1
ATOM 1090 O O . PRO A 1 130 ? 24.047 10.867 1.63 1 98.75 130 PRO A O 1
ATOM 1093 N N . GLU A 1 131 ? 22.016 10.305 2.355 1 98.94 131 GLU A N 1
ATOM 1094 C CA . GLU A 1 131 ? 21.438 10.484 1.026 1 98.94 131 GLU A CA 1
ATOM 1095 C C . GLU A 1 131 ? 20.094 11.219 1.101 1 98.94 131 GLU A C 1
ATOM 1097 O O . GLU A 1 131 ? 19.266 10.922 1.968 1 98.94 131 GLU A O 1
ATOM 1102 N N . TYR A 1 132 ? 19.906 12.164 0.209 1 98.88 132 TYR A N 1
ATOM 1103 C CA . TYR A 1 132 ? 18.688 12.945 0.1 1 98.88 132 TYR A CA 1
ATOM 1104 C C . TYR A 1 132 ? 18.188 12.984 -1.341 1 98.88 132 TYR A C 1
ATOM 1106 O O . TYR A 1 132 ? 18.953 13.32 -2.254 1 98.88 132 TYR A O 1
ATOM 1114 N N . PHE A 1 133 ? 16.922 12.562 -1.546 1 98.94 133 PHE A N 1
ATOM 1115 C CA . PHE A 1 133 ? 16.297 12.617 -2.857 1 98.94 133 PHE A CA 1
ATOM 1116 C C . PHE A 1 133 ? 15.016 13.453 -2.801 1 98.94 133 PHE A C 1
ATOM 1118 O O . PHE A 1 133 ? 14.344 13.5 -1.768 1 98.94 133 PHE A O 1
ATOM 1125 N N . TRP A 1 134 ? 14.68 14.094 -3.859 1 98.38 134 TRP A N 1
ATOM 1126 C CA . TRP A 1 134 ? 13.32 14.609 -4 1 98.38 134 TRP A CA 1
ATOM 1127 C C . TRP A 1 134 ? 12.742 14.242 -5.363 1 98.38 134 TRP A C 1
ATOM 1129 O O . TRP A 1 134 ? 13.484 13.938 -6.301 1 98.38 134 TRP A O 1
ATOM 1139 N N . PHE A 1 135 ? 11.477 14.156 -5.418 1 98.56 135 PHE A N 1
ATOM 1140 C CA . PHE A 1 135 ? 10.727 13.805 -6.617 1 98.56 135 PHE A CA 1
ATOM 1141 C C . PHE A 1 135 ? 9.391 14.539 -6.656 1 98.56 135 PHE A C 1
ATOM 1143 O O . PHE A 1 135 ? 8.711 14.656 -5.637 1 98.56 135 PHE A O 1
ATOM 1150 N N . SER A 1 136 ? 9.055 15.047 -7.809 1 96.44 136 SER A N 1
ATOM 1151 C CA . SER A 1 136 ? 7.746 15.656 -8.016 1 96.44 136 SER A CA 1
ATOM 1152 C C . SER A 1 136 ? 6.828 14.727 -8.805 1 96.44 136 SER A C 1
ATOM 1154 O O . SER A 1 136 ? 7.031 14.523 -10 1 96.44 136 SER A O 1
ATOM 1156 N N . PRO A 1 137 ? 5.836 14.242 -8.148 1 94.69 137 PRO A N 1
ATOM 1157 C CA . PRO A 1 137 ? 4.898 13.398 -8.906 1 94.69 137 PRO A CA 1
ATOM 1158 C C . PRO A 1 137 ? 4.227 14.148 -10.055 1 94.69 137 PRO A C 1
ATOM 1160 O O . PRO A 1 137 ? 3.824 13.539 -11.047 1 94.69 137 PRO A O 1
ATOM 1163 N N . GLU A 1 138 ? 4.168 15.422 -9.984 1 90.19 138 GLU A N 1
ATOM 1164 C CA . GLU A 1 138 ? 3.465 16.234 -10.969 1 90.19 138 GLU A CA 1
ATOM 1165 C C . GLU A 1 138 ? 4.375 16.578 -12.148 1 90.19 138 GLU A C 1
ATOM 1167 O O . GLU A 1 138 ? 3.998 16.391 -13.305 1 90.19 138 GLU A O 1
ATOM 1172 N N . THR A 1 139 ? 5.543 17.031 -11.906 1 94.81 139 THR A N 1
ATOM 1173 C CA . THR A 1 139 ? 6.422 17.516 -12.961 1 94.81 139 THR A CA 1
ATOM 1174 C C . THR A 1 139 ? 7.465 16.469 -13.32 1 94.81 139 THR A C 1
ATOM 1176 O O . THR A 1 139 ? 8.164 16.594 -14.328 1 94.81 139 THR A O 1
ATOM 1179 N N . LEU A 1 140 ? 7.672 15.461 -12.531 1 97.31 140 LEU A N 1
ATOM 1180 C CA . LEU A 1 140 ? 8.609 14.359 -12.688 1 97.31 140 LEU A CA 1
ATOM 1181 C C . LEU A 1 140 ? 10.047 14.828 -12.477 1 97.31 140 LEU A C 1
ATOM 1183 O O . LEU A 1 140 ? 10.992 14.141 -12.859 1 97.31 140 LEU A O 1
ATOM 1187 N N . GLU A 1 141 ? 10.188 16.031 -11.906 1 97.5 141 GLU A N 1
ATOM 1188 C CA . GLU A 1 141 ? 11.516 16.438 -11.453 1 97.5 141 GLU A CA 1
ATOM 1189 C C . GLU A 1 141 ? 12.078 15.445 -10.438 1 97.5 141 GLU A C 1
ATOM 1191 O O . GLU A 1 141 ? 11.391 15.062 -9.492 1 97.5 141 GLU A O 1
ATOM 1196 N N . PHE A 1 142 ? 13.273 14.992 -10.688 1 98.56 142 PHE A N 1
ATOM 1197 C CA . PHE A 1 142 ? 13.914 14.016 -9.812 1 98.56 142 PHE A CA 1
ATOM 1198 C C . PHE A 1 142 ? 15.398 14.32 -9.648 1 98.56 142 PHE A C 1
ATOM 1200 O O . PHE A 1 142 ? 16.125 14.391 -10.641 1 98.56 142 PHE A O 1
ATOM 1207 N N . VAL A 1 143 ? 15.805 14.508 -8.375 1 98.56 143 VAL A N 1
ATOM 1208 C CA . VAL A 1 143 ? 17.203 14.773 -8.062 1 98.56 143 VAL A CA 1
ATOM 1209 C C . VAL A 1 143 ? 17.609 14.008 -6.805 1 98.56 143 VAL A C 1
ATOM 1211 O O . VAL A 1 143 ? 16.766 13.695 -5.961 1 98.56 143 VAL A O 1
ATOM 1214 N N . GLY A 1 144 ? 18.844 13.594 -6.738 1 98.75 144 GLY A N 1
ATOM 1215 C CA . GLY A 1 144 ? 19.406 12.906 -5.586 1 98.75 144 GLY A CA 1
ATOM 1216 C C . GLY A 1 144 ? 20.766 13.43 -5.176 1 98.75 144 GLY A C 1
ATOM 1217 O O . GLY A 1 144 ? 21.531 13.898 -6.02 1 98.75 144 GLY A O 1
ATOM 1218 N N . PHE A 1 145 ? 21.031 13.344 -3.912 1 98.88 145 PHE A N 1
ATOM 1219 C CA . PHE A 1 145 ? 22.297 13.828 -3.354 1 98.88 145 PHE A CA 1
ATOM 1220 C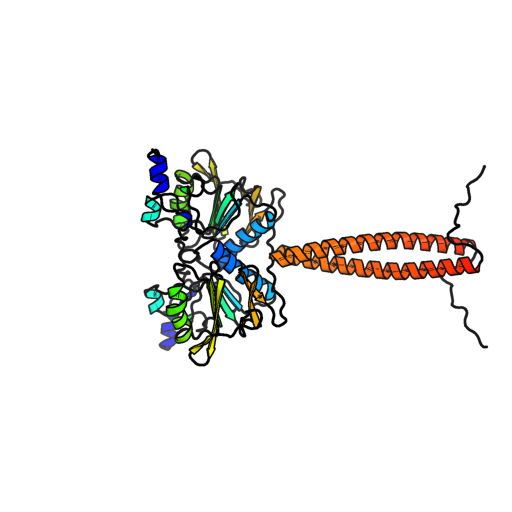 C . PHE A 1 145 ? 22.906 12.789 -2.42 1 98.88 145 PHE A C 1
ATOM 1222 O O . PHE A 1 145 ? 22.188 12.086 -1.71 1 98.88 145 PHE A O 1
ATOM 1229 N N . GLU A 1 146 ? 24.188 12.742 -2.4 1 98.81 146 GLU A N 1
ATOM 1230 C CA . GLU A 1 146 ? 24.969 12 -1.412 1 98.81 146 GLU A CA 1
ATOM 1231 C C . GLU A 1 146 ? 25.828 12.938 -0.575 1 98.81 146 GLU A C 1
ATOM 1233 O O . GLU A 1 146 ? 26.406 13.898 -1.097 1 98.81 146 GLU A O 1
ATOM 1238 N N . LEU A 1 147 ? 25.891 12.656 0.68 1 98.75 147 LEU A N 1
ATOM 1239 C CA . LEU A 1 147 ? 26.734 13.477 1.559 1 98.75 147 LEU A CA 1
ATOM 1240 C C . LEU A 1 147 ? 28.203 13.102 1.417 1 98.75 147 LEU A C 1
ATOM 1242 O O . LEU A 1 147 ? 28.594 11.969 1.7 1 98.75 147 LEU A O 1
ATOM 1246 N N . VAL A 1 148 ? 28.984 13.984 0.943 1 97.94 148 VAL A N 1
ATOM 1247 C CA . VAL A 1 148 ? 30.438 13.836 0.847 1 97.94 148 VAL A CA 1
ATOM 1248 C C . VAL A 1 148 ? 31.125 14.859 1.758 1 97.94 148 VAL A C 1
ATOM 1250 O O . VAL A 1 148 ? 31.094 16.062 1.485 1 97.94 148 VAL A O 1
ATOM 1253 N N . GLY A 1 149 ? 31.719 14.352 2.771 1 95.75 149 GLY A N 1
ATOM 1254 C CA . GLY A 1 149 ? 32.125 15.266 3.82 1 95.75 149 GLY A CA 1
ATOM 1255 C C . GLY A 1 149 ? 30.969 15.938 4.523 1 95.75 149 GLY A C 1
ATOM 1256 O O . GLY A 1 149 ? 30.203 15.273 5.227 1 95.75 149 GLY A O 1
ATOM 1257 N N . ASN A 1 150 ? 30.859 17.266 4.289 1 95.88 150 ASN A N 1
ATOM 1258 C CA . ASN A 1 150 ? 29.75 17.984 4.938 1 95.88 150 ASN A CA 1
ATOM 1259 C C . ASN A 1 150 ? 28.859 18.672 3.92 1 95.88 150 ASN A C 1
ATOM 1261 O O . ASN A 1 150 ? 28.125 19.594 4.27 1 95.88 150 ASN A O 1
ATOM 1265 N N . GLN A 1 151 ? 29 18.109 2.725 1 97.94 151 GLN A N 1
ATOM 1266 C CA . GLN A 1 151 ? 28.219 18.75 1.679 1 97.94 151 GLN A CA 1
ATOM 1267 C C . GLN A 1 151 ? 27.531 17.719 0.792 1 97.94 151 GLN A C 1
ATOM 1269 O O . GLN A 1 151 ? 28.109 16.688 0.473 1 97.94 151 GLN A O 1
ATOM 1274 N N . TYR A 1 152 ? 26.375 18.109 0.389 1 98.56 152 TYR A N 1
ATOM 1275 C CA . TYR A 1 152 ? 25.656 17.281 -0.573 1 98.56 152 TYR A CA 1
ATOM 1276 C C . TYR A 1 152 ? 26.234 17.453 -1.976 1 98.56 152 TYR A C 1
ATOM 1278 O O . TYR A 1 152 ? 26.453 18.578 -2.424 1 98.56 152 TYR A O 1
ATOM 1286 N N . GLN A 1 153 ? 26.516 16.391 -2.574 1 98.75 153 GLN A N 1
ATOM 1287 C CA . GLN A 1 153 ? 26.844 16.359 -3.992 1 98.75 153 GLN A CA 1
ATOM 1288 C C . GLN A 1 153 ? 25.781 15.633 -4.793 1 98.75 153 GLN A C 1
ATOM 1290 O O . GLN A 1 153 ? 25.297 14.57 -4.383 1 98.75 153 GLN A O 1
ATOM 1295 N N . GLU A 1 154 ? 25.422 16.234 -5.867 1 98.62 154 GLU A N 1
ATOM 1296 C CA . GLU A 1 154 ? 24.391 15.625 -6.691 1 98.62 154 GLU A CA 1
ATOM 1297 C C . GLU A 1 154 ? 24.859 14.281 -7.242 1 98.62 154 GLU A C 1
ATOM 1299 O O . GLU A 1 154 ? 26 14.141 -7.676 1 98.62 154 GLU A O 1
ATOM 1304 N N . ILE A 1 155 ? 24 13.273 -7.172 1 98.81 155 ILE A N 1
ATOM 1305 C CA . ILE A 1 155 ? 24.266 11.961 -7.746 1 98.81 155 ILE A CA 1
ATOM 1306 C C . ILE A 1 155 ? 24.031 12 -9.258 1 98.81 155 ILE A C 1
ATOM 1308 O O . ILE A 1 155 ? 22.938 12.328 -9.711 1 98.81 155 ILE A O 1
ATOM 1312 N N . VAL A 1 156 ? 25 11.641 -10.039 1 98.06 156 VAL A N 1
ATOM 1313 C CA . VAL A 1 156 ? 24.922 11.656 -11.492 1 98.06 156 VAL A CA 1
ATOM 1314 C C . VAL A 1 156 ? 24.062 10.484 -11.977 1 98.06 156 VAL A C 1
ATOM 1316 O O . VAL A 1 156 ? 24.297 9.336 -11.586 1 98.06 156 VAL A O 1
ATOM 1319 N N . PRO A 1 157 ? 23.109 10.766 -12.711 1 98.25 157 PRO A N 1
ATOM 1320 C CA . PRO A 1 157 ? 22.297 9.672 -13.234 1 98.25 157 PRO A CA 1
ATOM 1321 C C . PRO A 1 157 ? 23.047 8.805 -14.242 1 98.25 157 PRO A C 1
ATOM 1323 O O . PRO A 1 157 ? 23.969 9.289 -14.914 1 98.25 157 PRO A O 1
ATOM 1326 N N . ASN A 1 158 ? 22.672 7.613 -14.273 1 97.81 158 ASN A N 1
ATOM 1327 C CA . ASN A 1 158 ? 23.203 6.766 -15.344 1 97.81 158 ASN A CA 1
ATOM 1328 C C . ASN A 1 158 ? 22.484 7.035 -16.672 1 97.81 158 ASN A C 1
ATOM 1330 O O . ASN A 1 158 ? 21.75 8.016 -16.797 1 97.81 158 ASN A O 1
ATOM 1334 N N . SER A 1 159 ? 22.734 6.152 -17.672 1 97.12 159 SER A N 1
ATOM 1335 C CA . SER A 1 159 ? 22.219 6.371 -19.016 1 97.12 159 SER A CA 1
ATOM 1336 C C . SER A 1 159 ? 20.703 6.285 -19.047 1 97.12 159 SER A C 1
ATOM 1338 O O . SER A 1 159 ? 20.062 6.867 -19.922 1 97.12 159 SER A O 1
ATOM 1340 N N . GLN A 1 160 ? 20.094 5.641 -18.078 1 97.19 160 GLN A N 1
ATOM 1341 C CA . GLN A 1 160 ? 18.641 5.488 -18.016 1 97.19 160 GLN A CA 1
ATOM 1342 C C . GLN A 1 160 ? 18 6.586 -17.172 1 97.19 160 GLN A C 1
ATOM 1344 O O . GLN A 1 160 ? 16.781 6.621 -17 1 97.19 160 GLN A O 1
ATOM 1349 N N . GLY A 1 161 ? 18.859 7.422 -16.609 1 97.94 161 GLY A N 1
ATOM 1350 C CA . GLY A 1 161 ? 18.359 8.484 -15.75 1 97.94 161 GLY A CA 1
ATOM 1351 C C . GLY A 1 161 ? 18.219 8.055 -14.305 1 97.94 161 GLY A C 1
ATOM 1352 O O . GLY A 1 161 ? 17.625 8.773 -13.5 1 97.94 161 GLY A O 1
ATOM 1353 N N . TRP A 1 162 ? 18.719 6.898 -14.008 1 98.75 162 TRP A N 1
ATOM 1354 C CA . TRP A 1 162 ? 18.594 6.363 -12.656 1 98.75 162 TRP A CA 1
ATOM 1355 C C . TRP A 1 162 ? 19.734 6.859 -11.766 1 98.75 162 TRP A C 1
ATOM 1357 O O . TRP A 1 162 ? 20.828 7.148 -12.25 1 98.75 162 TRP A O 1
ATOM 1367 N N . ARG A 1 163 ? 19.5 6.992 -10.523 1 98.88 163 ARG A N 1
ATOM 1368 C CA . ARG A 1 163 ? 20.484 7.41 -9.547 1 98.88 163 ARG A CA 1
ATOM 1369 C C . ARG A 1 163 ? 20.703 6.336 -8.484 1 98.88 163 ARG A C 1
ATOM 1371 O O . ARG A 1 163 ? 19.734 5.844 -7.887 1 98.88 163 ARG A O 1
ATOM 1378 N N . TRP A 1 164 ? 21.922 6.012 -8.219 1 98.81 164 TRP A N 1
ATOM 1379 C CA . TRP A 1 164 ? 22.266 4.918 -7.316 1 98.81 164 TRP A CA 1
ATOM 1380 C C . TRP A 1 164 ? 22.203 5.375 -5.863 1 98.81 164 TRP A C 1
ATOM 1382 O O . TRP A 1 164 ? 22.703 6.449 -5.52 1 98.81 164 TRP A O 1
ATOM 1392 N N . SER A 1 165 ? 21.562 4.594 -5.059 1 98.88 165 SER A N 1
ATOM 1393 C CA . SER A 1 165 ? 21.609 4.742 -3.605 1 98.88 165 SER A CA 1
ATOM 1394 C C . SER A 1 165 ? 22.438 3.639 -2.967 1 98.88 165 SER A C 1
ATOM 1396 O O . SER A 1 165 ? 22.062 2.467 -3.006 1 98.88 165 SER A O 1
ATOM 1398 N N . GLN A 1 166 ? 23.484 4.004 -2.387 1 98.5 166 GLN A N 1
ATOM 1399 C CA . GLN A 1 166 ? 24.312 3.037 -1.66 1 98.5 166 GLN A CA 1
ATOM 1400 C C . GLN A 1 166 ? 23.578 2.52 -0.423 1 98.5 166 GLN A C 1
ATOM 1402 O O . GLN A 1 166 ? 23.703 1.347 -0.066 1 98.5 166 GLN A O 1
ATOM 1407 N N . VAL A 1 167 ? 22.828 3.352 0.194 1 98.62 167 VAL A N 1
ATOM 1408 C CA . VAL A 1 167 ? 22.078 3.012 1.404 1 98.62 167 VAL A CA 1
ATOM 1409 C C . VAL A 1 167 ? 21.078 1.904 1.1 1 98.62 167 VAL A C 1
ATOM 1411 O O . VAL A 1 167 ? 20.953 0.94 1.859 1 98.62 167 VAL A O 1
ATOM 1414 N N . LEU A 1 168 ? 20.406 1.994 -0.02 1 98.75 168 LEU A N 1
ATOM 1415 C CA . LEU A 1 168 ? 19.359 1.044 -0.397 1 98.75 168 LEU A CA 1
ATOM 1416 C C . LEU A 1 168 ? 19.969 -0.175 -1.088 1 98.75 168 LEU A C 1
ATOM 1418 O O . LEU A 1 168 ? 19.391 -1.266 -1.045 1 98.75 168 LEU A O 1
ATOM 1422 N N . GLY A 1 169 ? 21.125 0.02 -1.713 1 98.62 169 GLY A N 1
ATOM 1423 C CA . GLY A 1 169 ? 21.609 -0.979 -2.654 1 98.62 169 GLY A CA 1
ATOM 1424 C C . GLY A 1 169 ? 20.719 -1.115 -3.881 1 98.62 169 GLY A C 1
ATOM 1425 O O . GLY A 1 169 ? 20.547 -2.219 -4.402 1 98.62 169 GLY A O 1
ATOM 1426 N N . LEU A 1 170 ? 20.047 -0.044 -4.285 1 98.88 170 LEU A N 1
ATOM 1427 C CA . LEU A 1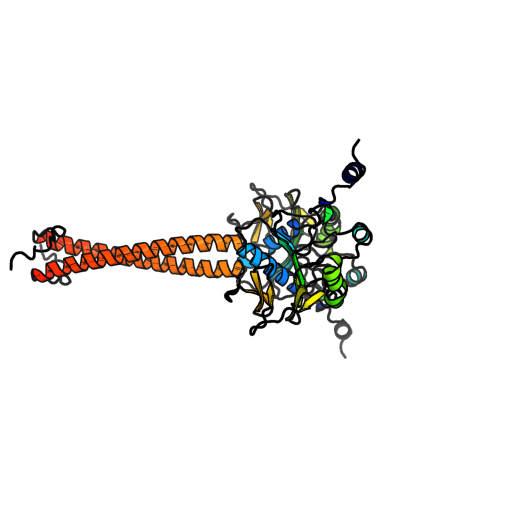 170 ? 19.125 0.022 -5.402 1 98.88 170 LEU A CA 1
ATOM 1428 C C . LEU A 1 170 ? 19.312 1.309 -6.195 1 98.88 170 LEU A C 1
ATOM 1430 O O . LEU A 1 170 ? 19.859 2.287 -5.68 1 98.88 170 LEU A O 1
ATOM 1434 N N . TYR A 1 171 ? 18.875 1.344 -7.398 1 98.94 171 TYR A N 1
ATOM 1435 C CA . TYR A 1 171 ? 18.672 2.574 -8.156 1 98.94 171 TYR A CA 1
ATOM 1436 C C . TYR A 1 171 ? 17.297 3.154 -7.895 1 98.94 171 TYR A C 1
ATOM 1438 O O . TYR A 1 171 ? 16.328 2.41 -7.684 1 98.94 171 TYR A O 1
ATOM 1446 N N . LEU A 1 172 ? 17.234 4.426 -7.871 1 98.94 172 LEU A N 1
ATOM 1447 C CA . LEU A 1 172 ? 15.969 5.141 -7.996 1 98.94 172 LEU A CA 1
ATOM 1448 C C . LEU A 1 172 ? 15.828 5.754 -9.383 1 98.94 172 LEU A C 1
ATOM 1450 O O . LEU A 1 172 ? 16.781 6.297 -9.93 1 98.94 172 LEU A O 1
ATOM 1454 N N . GLY A 1 173 ? 14.711 5.613 -9.977 1 98.88 173 GLY A N 1
ATOM 1455 C CA . GLY A 1 173 ? 14.445 6.156 -11.297 1 98.88 173 GLY A CA 1
ATOM 1456 C C . GLY A 1 173 ? 12.961 6.273 -11.609 1 98.88 173 GLY A C 1
ATOM 1457 O O . GLY A 1 173 ? 12.125 5.82 -10.828 1 98.88 173 GLY A O 1
ATOM 1458 N N . ILE A 1 174 ? 12.68 6.918 -12.711 1 98.75 174 ILE A N 1
ATOM 1459 C CA . ILE A 1 174 ? 11.297 7.16 -13.102 1 98.75 174 ILE A CA 1
ATOM 1460 C C . ILE A 1 174 ? 10.828 6.062 -14.055 1 98.75 174 ILE A C 1
ATOM 1462 O O . ILE A 1 174 ? 11.508 5.754 -15.039 1 98.75 174 ILE A O 1
ATOM 1466 N N . HIS A 1 175 ? 9.766 5.414 -13.75 1 98.5 175 HIS A N 1
ATOM 1467 C CA . HIS A 1 175 ? 9.094 4.418 -14.57 1 98.5 175 HIS A CA 1
ATOM 1468 C C . HIS A 1 175 ? 7.586 4.656 -14.609 1 98.5 175 HIS A C 1
ATOM 1470 O O . HIS A 1 175 ? 6.934 4.691 -13.562 1 98.5 175 HIS A O 1
ATOM 1476 N N . GLU A 1 176 ? 7.027 4.898 -15.789 1 97.56 176 GLU A N 1
ATOM 1477 C CA . GLU A 1 176 ? 5.602 5.164 -15.969 1 97.56 176 GLU A CA 1
ATOM 1478 C C . GLU A 1 176 ? 5.145 6.336 -15.109 1 97.56 176 GLU A C 1
ATOM 1480 O O . GLU A 1 176 ? 4.148 6.23 -14.391 1 97.56 176 GLU A O 1
ATOM 1485 N N . ASN A 1 177 ? 5.969 7.355 -15.039 1 97.62 177 ASN A N 1
ATOM 1486 C CA . ASN A 1 177 ? 5.691 8.641 -14.398 1 97.62 177 ASN A CA 1
ATOM 1487 C C . ASN A 1 177 ? 5.664 8.508 -12.875 1 97.62 177 ASN A C 1
ATOM 1489 O O . ASN A 1 177 ? 5.027 9.312 -12.195 1 97.62 177 ASN A O 1
ATOM 1493 N N . LYS A 1 178 ? 6.273 7.488 -12.352 1 98.5 178 LYS A N 1
ATOM 1494 C CA . LYS A 1 178 ? 6.402 7.289 -10.906 1 98.5 178 LYS A CA 1
ATOM 1495 C C . LYS A 1 178 ? 7.859 7.066 -10.516 1 98.5 178 LYS A C 1
ATOM 1497 O O . LYS A 1 178 ? 8.656 6.555 -11.312 1 98.5 178 LYS A O 1
ATOM 1502 N N . LEU A 1 179 ? 8.242 7.477 -9.406 1 98.88 179 LEU A N 1
ATOM 1503 C CA . LEU A 1 179 ? 9.547 7.121 -8.859 1 98.88 179 LEU A CA 1
ATOM 1504 C C . LEU A 1 179 ? 9.555 5.672 -8.375 1 98.88 179 LEU A C 1
ATOM 1506 O O . LEU A 1 179 ? 8.727 5.285 -7.543 1 98.88 179 LEU A O 1
ATOM 1510 N N . ARG A 1 180 ? 10.438 4.875 -8.906 1 98.88 180 ARG A N 1
ATOM 1511 C CA . ARG A 1 180 ? 10.508 3.443 -8.625 1 98.88 180 ARG A CA 1
ATOM 1512 C C . ARG A 1 180 ? 11.922 3.025 -8.242 1 98.88 180 ARG A C 1
ATOM 1514 O O . ARG A 1 180 ? 12.875 3.783 -8.438 1 98.88 180 ARG A O 1
ATOM 1521 N N . TYR A 1 181 ? 11.992 1.85 -7.645 1 98.94 181 TYR A N 1
ATOM 1522 C CA . TYR A 1 181 ? 13.273 1.225 -7.336 1 98.94 181 TYR A CA 1
ATOM 1523 C C . TYR A 1 181 ? 13.68 0.247 -8.43 1 98.94 181 TYR A C 1
ATOM 1525 O O . TYR A 1 181 ? 12.836 -0.456 -8.992 1 98.94 181 TYR A O 1
ATOM 1533 N N . PHE A 1 182 ? 14.953 0.213 -8.695 1 98.88 182 PHE A N 1
ATOM 1534 C CA . PHE A 1 182 ? 15.555 -0.781 -9.57 1 98.88 182 PHE A CA 1
ATOM 1535 C C . PHE A 1 182 ? 16.734 -1.469 -8.891 1 98.88 182 PHE A C 1
ATOM 1537 O O . PHE A 1 182 ? 17.5 -0.828 -8.172 1 98.88 182 PHE A O 1
ATOM 1544 N N . THR A 1 183 ? 16.859 -2.729 -9.133 1 98.56 183 THR A N 1
ATOM 1545 C CA . THR A 1 183 ? 18 -3.451 -8.586 1 98.56 183 THR A CA 1
ATOM 1546 C C . THR A 1 183 ? 19.297 -3.027 -9.281 1 98.56 183 THR A C 1
ATOM 1548 O O . THR A 1 183 ? 19.25 -2.357 -10.32 1 98.56 183 THR A O 1
ATOM 1551 N N . ALA A 1 184 ? 20.422 -3.436 -8.672 1 97.88 184 ALA A N 1
ATOM 1552 C CA . ALA A 1 184 ? 21.734 -3.166 -9.266 1 97.88 184 ALA A CA 1
ATOM 1553 C C . ALA A 1 184 ? 21.844 -3.789 -10.656 1 97.88 184 ALA A C 1
ATOM 1555 O O . ALA A 1 184 ? 22.516 -3.24 -11.539 1 97.88 184 ALA A O 1
ATOM 1556 N N . GLY A 1 185 ? 21.141 -4.844 -10.812 1 97.44 185 GLY A N 1
ATOM 1557 C CA . GLY A 1 185 ? 21.156 -5.531 -12.094 1 97.44 185 GLY A CA 1
ATOM 1558 C C . GLY A 1 185 ? 20.234 -4.898 -13.125 1 97.44 185 GLY A C 1
ATOM 1559 O O . GLY A 1 185 ? 20.219 -5.305 -14.289 1 97.44 185 GLY A O 1
ATOM 1560 N N . GLY A 1 186 ? 19.438 -4.012 -12.703 1 97.19 186 GLY A N 1
ATOM 1561 C CA . GLY A 1 186 ? 18.625 -3.258 -13.648 1 97.19 186 GLY A CA 1
ATOM 1562 C C . GLY A 1 186 ? 17.172 -3.691 -13.672 1 97.19 186 GLY A C 1
ATOM 1563 O O . GLY A 1 186 ? 16.391 -3.188 -14.477 1 97.19 186 GLY A O 1
ATOM 1564 N N . ASP A 1 187 ? 16.781 -4.523 -12.805 1 98.38 187 ASP A N 1
ATOM 1565 C CA . ASP A 1 187 ? 15.398 -4.996 -12.773 1 98.38 187 ASP A CA 1
ATOM 1566 C C . ASP A 1 187 ? 14.523 -4.062 -11.945 1 98.38 187 ASP A C 1
ATOM 1568 O O . ASP A 1 187 ? 14.945 -3.561 -10.906 1 98.38 187 ASP A O 1
ATOM 1572 N N . LEU A 1 188 ? 13.312 -3.855 -12.406 1 98.75 188 LEU A N 1
ATOM 1573 C CA . LEU A 1 188 ? 12.32 -3.098 -11.656 1 98.75 188 LEU A CA 1
ATOM 1574 C C . LEU A 1 188 ? 11.93 -3.838 -10.375 1 98.75 188 LEU A C 1
ATOM 1576 O O . LEU A 1 188 ? 11.68 -5.047 -10.406 1 98.75 188 LEU A O 1
ATOM 1580 N N . VAL A 1 189 ? 11.953 -3.156 -9.305 1 98.81 189 VAL A N 1
ATOM 1581 C CA . VAL A 1 189 ? 11.422 -3.725 -8.07 1 98.81 189 VAL A CA 1
ATOM 1582 C C . VAL A 1 189 ? 9.898 -3.648 -8.078 1 98.81 189 VAL A C 1
ATOM 1584 O O . VAL A 1 189 ? 9.328 -2.557 -8.055 1 98.81 189 VAL A O 1
ATOM 1587 N N . PRO A 1 190 ? 9.258 -4.762 -8.062 1 98.62 190 PRO A N 1
ATOM 1588 C CA . PRO A 1 190 ? 7.801 -4.723 -8.203 1 98.62 190 PRO A CA 1
ATOM 1589 C C . PRO A 1 190 ? 7.09 -4.348 -6.902 1 98.62 190 PRO A C 1
ATOM 1591 O O . PRO A 1 190 ? 7.645 -4.543 -5.816 1 98.62 190 PRO A O 1
ATOM 1594 N N . THR A 1 191 ? 5.902 -3.777 -7.035 1 98.38 191 THR A N 1
ATOM 1595 C CA . THR A 1 191 ? 4.988 -3.654 -5.906 1 98.38 191 THR A CA 1
ATOM 1596 C C . THR A 1 191 ? 4.348 -5 -5.578 1 98.38 191 THR A C 1
ATOM 1598 O O . THR A 1 191 ? 4.34 -5.91 -6.41 1 98.38 191 THR A O 1
ATOM 1601 N N . PRO A 1 192 ? 3.789 -5.109 -4.375 1 98.25 192 PRO A N 1
ATOM 1602 C CA . PRO A 1 192 ? 3.07 -6.348 -4.062 1 98.25 192 PRO A CA 1
ATOM 1603 C C . PRO A 1 192 ? 1.926 -6.629 -5.035 1 98.25 192 PRO A C 1
ATOM 1605 O O . PRO A 1 192 ? 1.668 -7.785 -5.375 1 98.25 192 PRO A O 1
ATOM 1608 N N . GLU A 1 193 ? 1.287 -5.602 -5.461 1 98.06 193 GLU A N 1
ATOM 1609 C CA . GLU A 1 193 ? 0.216 -5.766 -6.438 1 98.06 193 GLU A CA 1
ATOM 1610 C C . GLU A 1 193 ? 0.737 -6.395 -7.73 1 98.06 193 GLU A C 1
ATOM 1612 O O . GLU A 1 193 ? 0.117 -7.309 -8.273 1 98.06 193 GLU A O 1
ATOM 1617 N N . GLU A 1 194 ? 1.818 -5.891 -8.172 1 98.38 194 GLU A N 1
ATOM 1618 C CA . GLU A 1 194 ? 2.43 -6.406 -9.391 1 98.38 194 GLU A CA 1
ATOM 1619 C C . GLU A 1 194 ? 2.879 -7.852 -9.219 1 98.38 194 GLU A C 1
ATOM 1621 O O . GLU A 1 194 ? 2.682 -8.68 -10.109 1 98.38 194 GLU A O 1
ATOM 1626 N N . VAL A 1 195 ? 3.43 -8.133 -8.086 1 98.38 195 VAL A N 1
ATOM 1627 C CA . VAL A 1 195 ? 3.875 -9.492 -7.789 1 98.38 195 VAL A CA 1
ATOM 1628 C C . VAL A 1 195 ? 2.672 -10.43 -7.742 1 98.38 195 VAL A C 1
ATOM 1630 O O . VAL A 1 195 ? 2.719 -11.539 -8.289 1 98.38 195 VAL A O 1
ATOM 1633 N N . ALA A 1 196 ? 1.668 -9.977 -7.074 1 98.38 196 ALA A N 1
ATOM 1634 C CA . ALA A 1 196 ? 0.455 -10.781 -6.961 1 98.38 196 ALA A CA 1
ATOM 1635 C C . ALA A 1 196 ? -0.11 -11.125 -8.336 1 98.38 196 ALA A C 1
ATOM 1637 O O . ALA A 1 196 ? -0.48 -12.266 -8.594 1 98.38 196 ALA A O 1
ATOM 1638 N N . PHE A 1 197 ? -0.151 -10.172 -9.164 1 97.62 197 PHE A N 1
ATOM 1639 C CA . PHE A 1 197 ? -0.689 -10.367 -10.508 1 97.62 197 PHE A CA 1
ATOM 1640 C C . PHE A 1 197 ? 0.132 -11.398 -11.273 1 97.62 197 PHE A C 1
ATOM 1642 O O . PHE A 1 197 ? -0.421 -12.336 -11.844 1 97.62 197 PHE A O 1
ATOM 1649 N N . ILE A 1 198 ? 1.396 -11.234 -11.273 1 97.75 198 ILE A N 1
ATOM 1650 C CA . ILE A 1 198 ? 2.297 -12.125 -12 1 97.75 198 ILE A CA 1
ATOM 1651 C C . ILE A 1 198 ? 2.221 -13.531 -11.422 1 97.75 198 ILE A C 1
ATOM 1653 O O . ILE A 1 198 ? 2.137 -14.516 -12.156 1 97.75 198 ILE A O 1
ATOM 1657 N N . ALA A 1 199 ? 2.264 -13.562 -10.133 1 98.12 199 ALA A N 1
ATOM 1658 C CA . ALA A 1 199 ? 2.254 -14.859 -9.453 1 98.12 199 ALA A CA 1
ATOM 1659 C C . ALA A 1 199 ? 0.956 -15.609 -9.734 1 98.12 199 ALA A C 1
ATOM 1661 O O . ALA A 1 199 ? 0.963 -16.828 -9.891 1 98.12 199 ALA A O 1
ATOM 1662 N N . GLN A 1 200 ? -0.085 -14.914 -9.727 1 97.94 200 GLN A N 1
ATOM 1663 C CA . GLN A 1 200 ? -1.362 -15.547 -10.023 1 97.94 200 GLN A CA 1
ATOM 1664 C C . GLN A 1 200 ? -1.379 -16.109 -11.445 1 97.94 200 GLN A C 1
ATOM 1666 O O . GLN A 1 200 ? -1.875 -17.219 -11.68 1 97.94 200 GLN A O 1
ATOM 1671 N N . GLN A 1 201 ? -0.844 -15.398 -12.359 1 98 201 GLN A N 1
ATOM 1672 C CA . GLN A 1 201 ? -0.758 -15.859 -13.742 1 98 201 GLN A CA 1
ATOM 1673 C C . GLN A 1 201 ? 0.137 -17.094 -13.852 1 98 201 GLN A C 1
ATOM 1675 O O . GLN A 1 201 ? -0.209 -18.062 -14.539 1 98 201 GLN A O 1
ATOM 1680 N N . GLN A 1 202 ? 1.19 -16.984 -13.188 1 97.94 202 GLN A N 1
ATOM 1681 C CA . GLN A 1 202 ? 2.115 -18.125 -13.188 1 97.94 202 GLN A CA 1
ATOM 1682 C C . GLN A 1 202 ? 1.472 -19.359 -12.57 1 97.94 202 GLN A C 1
ATOM 1684 O O . GLN A 1 202 ? 1.657 -20.469 -13.07 1 97.94 202 GLN A O 1
ATOM 1689 N N . ALA A 1 203 ? 0.796 -19.141 -11.516 1 98.31 203 ALA A N 1
ATOM 1690 C CA . ALA A 1 203 ? 0.119 -20.266 -10.859 1 98.31 203 ALA A CA 1
ATOM 1691 C C . ALA A 1 203 ? -0.924 -20.891 -11.773 1 98.31 203 ALA A C 1
ATOM 1693 O O . ALA A 1 203 ? -1.03 -22.109 -11.859 1 98.31 203 ALA A O 1
ATOM 1694 N N . GLN A 1 204 ? -1.601 -20.078 -12.422 1 98.19 204 GLN A N 1
ATOM 1695 C CA . GLN A 1 204 ? -2.621 -20.562 -13.344 1 98.19 204 GLN A CA 1
ATOM 1696 C C . GLN A 1 204 ? -1.994 -21.359 -14.484 1 98.19 204 GLN A C 1
ATOM 1698 O O . GLN A 1 204 ? -2.475 -22.438 -14.828 1 98.19 204 GLN A O 1
ATOM 1703 N N . GLN A 1 205 ? -1.009 -20.844 -15.047 1 98.19 205 GLN A N 1
ATOM 1704 C CA . GLN A 1 205 ? -0.322 -21.516 -16.141 1 98.19 205 GLN A CA 1
ATOM 1705 C C . GLN A 1 205 ? 0.286 -22.844 -15.695 1 98.19 205 GLN A C 1
ATOM 1707 O O . GLN A 1 205 ? 0.177 -23.844 -16.391 1 98.19 205 GLN A O 1
ATOM 1712 N N . ALA A 1 206 ? 0.877 -22.781 -14.586 1 98.31 206 ALA A N 1
ATOM 1713 C CA . ALA A 1 206 ? 1.504 -23.984 -14.062 1 98.31 206 ALA A CA 1
ATOM 1714 C C . ALA A 1 206 ? 0.459 -25.047 -13.75 1 98.31 206 ALA A C 1
ATOM 1716 O O . ALA A 1 206 ? 0.689 -26.25 -13.984 1 98.31 206 ALA A O 1
ATOM 1717 N N . THR A 1 207 ? -0.6 -24.625 -13.219 1 98.25 207 THR A N 1
ATOM 1718 C CA . THR A 1 207 ? -1.68 -25.562 -12.922 1 98.25 207 THR A CA 1
ATOM 1719 C C . THR A 1 207 ? -2.211 -26.203 -14.203 1 98.25 207 THR A C 1
ATOM 1721 O O . THR A 1 207 ? -2.457 -27.406 -14.25 1 98.25 207 THR A O 1
ATOM 1724 N N . ALA A 1 208 ? -2.377 -25.391 -15.211 1 98.25 208 ALA A N 1
ATOM 1725 C CA . ALA A 1 208 ? -2.842 -25.906 -16.5 1 98.25 208 ALA A CA 1
ATOM 1726 C C . ALA A 1 208 ? -1.849 -26.922 -17.078 1 98.25 208 ALA A C 1
ATOM 1728 O O . ALA A 1 208 ? -2.244 -27.969 -17.578 1 98.25 208 ALA A O 1
ATOM 1729 N N . ARG A 1 209 ? -0.647 -26.547 -16.984 1 98.06 209 ARG A N 1
ATOM 1730 C CA . ARG A 1 209 ? 0.41 -27.438 -17.453 1 98.06 209 ARG A CA 1
ATOM 1731 C C . ARG A 1 209 ? 0.391 -28.75 -16.688 1 98.06 209 ARG A C 1
ATOM 1733 O O . ARG A 1 209 ? 0.546 -29.828 -17.281 1 98.06 209 ARG A O 1
ATOM 1740 N N . ALA A 1 210 ? 0.213 -28.656 -15.43 1 98.44 210 ALA A N 1
ATOM 1741 C CA . ALA A 1 210 ? 0.171 -29.844 -14.586 1 98.44 210 ALA A CA 1
ATOM 1742 C C . ALA A 1 210 ? -1.027 -30.719 -14.938 1 98.44 210 ALA A C 1
ATOM 1744 O O . ALA A 1 210 ? -0.896 -31.938 -15.062 1 98.44 210 ALA A O 1
ATOM 1745 N N . ASN A 1 211 ? -2.107 -30.078 -15.055 1 98.38 211 ASN A N 1
ATOM 1746 C CA . ASN A 1 211 ? -3.316 -30.812 -15.414 1 98.38 211 ASN A CA 1
ATOM 1747 C C . ASN A 1 211 ? -3.166 -31.516 -16.75 1 98.38 211 ASN A C 1
ATOM 1749 O O . ASN A 1 211 ? -3.545 -32.688 -16.891 1 98.38 211 ASN A O 1
ATOM 1753 N N . ASP A 1 212 ? -2.65 -30.844 -17.672 1 98.31 212 ASP A N 1
ATOM 1754 C CA . ASP A 1 212 ? -2.428 -31.438 -19 1 98.31 212 ASP A CA 1
ATOM 1755 C C . ASP A 1 212 ? -1.48 -32.625 -18.906 1 98.31 212 ASP A C 1
ATOM 1757 O O . ASP A 1 212 ? -1.759 -33.688 -19.484 1 98.31 212 ASP A O 1
ATOM 1761 N N . ALA A 1 213 ? -0.436 -32.438 -18.266 1 98.31 213 ALA A N 1
ATOM 1762 C CA . ALA A 1 213 ? 0.557 -33.5 -18.125 1 98.31 213 ALA A CA 1
ATOM 1763 C C . ALA A 1 213 ? -0.033 -34.719 -17.422 1 98.31 213 ALA A C 1
ATOM 1765 O O . ALA A 1 213 ? 0.246 -35.875 -17.812 1 98.31 213 ALA A O 1
ATOM 1766 N N . GLU A 1 214 ? -0.78 -34.5 -16.438 1 98.06 214 GLU A N 1
ATOM 1767 C CA . GLU A 1 214 ? -1.398 -35.562 -15.688 1 98.06 214 GLU A CA 1
ATOM 1768 C C . GLU A 1 214 ? -2.402 -36.344 -16.547 1 98.06 214 GLU A C 1
ATOM 1770 O O . GLU A 1 214 ? -2.506 -37.562 -16.469 1 98.06 214 GLU A O 1
ATOM 1775 N N . LEU A 1 215 ? -3.1 -35.594 -17.344 1 98.19 215 LEU A N 1
ATOM 1776 C CA . LEU A 1 215 ? -4.039 -36.219 -18.266 1 98.19 215 LEU A CA 1
ATOM 1777 C C . LEU A 1 215 ? -3.305 -37.094 -19.266 1 98.19 215 LEU A C 1
ATOM 1779 O O . LEU A 1 215 ? -3.701 -38.25 -19.516 1 98.19 215 LEU A O 1
ATOM 1783 N N . LEU A 1 216 ? -2.301 -36.531 -19.859 1 98 216 LEU A N 1
ATOM 1784 C CA . LEU A 1 216 ? -1.507 -37.281 -20.828 1 98 216 LEU A CA 1
ATOM 1785 C C . LEU A 1 216 ? -0.864 -38.5 -20.172 1 98 216 LEU A C 1
ATOM 1787 O O . LEU A 1 216 ? -0.769 -39.562 -20.781 1 98 216 LEU A O 1
ATOM 1791 N N . LEU A 1 217 ? -0.414 -38.312 -18.969 1 97.94 217 LEU A N 1
ATOM 1792 C CA . LEU A 1 217 ? 0.183 -39.406 -18.219 1 97.94 217 LEU A CA 1
ATOM 1793 C C . LEU A 1 217 ? -0.822 -40.531 -18.016 1 97.94 217 LEU A C 1
ATOM 1795 O O . LEU A 1 217 ? -0.486 -41.719 -18.188 1 97.94 217 LEU A O 1
ATOM 1799 N N . GLN A 1 218 ? -2.004 -40.188 -17.641 1 97.94 218 GLN A N 1
ATOM 1800 C CA . GLN A 1 218 ? -3.043 -41.188 -17.453 1 97.94 218 GLN A CA 1
ATOM 1801 C C . GLN A 1 218 ? -3.318 -41.938 -18.75 1 97.94 218 GLN A C 1
ATOM 1803 O O . GLN A 1 218 ? -3.473 -43.156 -18.734 1 97.94 218 GLN A O 1
ATOM 1808 N N . GLN A 1 219 ? -3.395 -41.219 -19.812 1 97.38 219 GLN A N 1
ATOM 1809 C CA . GLN A 1 219 ? -3.619 -41.844 -21.109 1 97.38 219 GLN A CA 1
ATOM 1810 C C . GLN A 1 219 ? -2.486 -42.812 -21.469 1 97.38 219 GLN A C 1
ATOM 1812 O O . GLN A 1 219 ? -2.732 -43.906 -21.953 1 97.38 219 GLN A O 1
ATOM 1817 N N . GLU A 1 220 ? -1.269 -42.344 -21.234 1 96.81 220 GLU A N 1
ATOM 1818 C CA . GLU A 1 220 ? -0.107 -43.188 -21.547 1 96.81 220 GLU A CA 1
ATOM 1819 C C . GLU A 1 220 ? -0.053 -44.406 -20.641 1 96.81 220 GLU A C 1
ATOM 1821 O O . GLU A 1 220 ? 0.369 -45.469 -21.078 1 96.81 220 GLU A O 1
ATOM 1826 N N . ARG A 1 221 ? -0.451 -44.25 -19.453 1 96.5 221 ARG A N 1
ATOM 1827 C CA . ARG A 1 221 ? -0.519 -45.406 -18.547 1 96.5 221 ARG A CA 1
ATOM 1828 C C . ARG A 1 221 ? -1.523 -46.438 -19.047 1 96.5 221 ARG A C 1
ATOM 1830 O O . ARG A 1 221 ? -1.265 -47.625 -18.984 1 96.5 221 ARG A O 1
ATOM 1837 N N . GLU A 1 222 ? -2.611 -45.938 -19.484 1 96.19 222 GLU A N 1
ATOM 1838 C CA . GLU A 1 222 ? -3.604 -46.844 -20.047 1 96.19 222 GLU A CA 1
ATOM 1839 C C . GLU A 1 222 ? -3.057 -47.562 -21.281 1 96.19 222 GLU A C 1
ATOM 1841 O O . GLU A 1 222 ? -3.293 -48.75 -21.484 1 96.19 222 GLU A O 1
ATOM 1846 N N . ARG A 1 223 ? -2.357 -46.812 -22.062 1 94.88 223 ARG A N 1
ATOM 1847 C CA . ARG A 1 223 ? -1.728 -47.406 -23.25 1 94.88 223 ARG A CA 1
ATOM 1848 C C . ARG A 1 223 ? -0.712 -48.469 -22.859 1 94.88 223 ARG A C 1
ATOM 1850 O O . ARG A 1 223 ? -0.716 -49.562 -23.406 1 94.88 223 ARG A O 1
ATOM 1857 N N . SER A 1 224 ? 0.077 -48.094 -21.938 1 94.31 224 SER A N 1
ATOM 1858 C CA . SER A 1 224 ? 1.085 -49.031 -21.469 1 94.31 224 SER A CA 1
ATOM 1859 C C . SER A 1 224 ? 0.44 -50.312 -20.891 1 94.31 224 SER A C 1
ATOM 1861 O O . SER A 1 224 ? 0.96 -51.406 -21.062 1 94.31 224 SER A O 1
ATOM 1863 N N . GLN A 1 225 ? -0.573 -50.094 -20.203 1 94.56 225 GLN A N 1
ATOM 1864 C CA . GLN A 1 225 ? -1.284 -51.25 -19.625 1 94.56 225 GLN A CA 1
ATOM 1865 C C . GLN A 1 225 ? -1.857 -52.156 -20.719 1 94.56 225 GLN A C 1
ATOM 1867 O O . GLN A 1 225 ? -1.773 -53.375 -20.625 1 94.56 225 GLN A O 1
ATOM 1872 N N . ARG A 1 226 ? -2.398 -51.625 -21.781 1 93.88 226 ARG A N 1
ATOM 1873 C CA . ARG A 1 226 ? -2.947 -52.375 -22.891 1 93.88 226 ARG A CA 1
ATOM 1874 C C . ARG A 1 226 ? -1.853 -53.156 -23.609 1 93.88 226 ARG A C 1
ATOM 1876 O O . ARG A 1 226 ? -2.037 -54.344 -23.953 1 93.88 226 ARG A O 1
ATOM 1883 N N . LEU A 1 227 ? -0.79 -52.5 -23.781 1 93.38 227 LEU A N 1
ATOM 1884 C CA . LEU A 1 227 ? 0.333 -53.125 -24.453 1 93.38 227 LEU A CA 1
ATOM 1885 C C . LEU A 1 227 ? 0.883 -54.281 -23.609 1 93.38 227 LEU A C 1
ATOM 1887 O O . LEU A 1 227 ? 1.183 -55.344 -24.141 1 93.38 227 LEU A O 1
ATOM 1891 N N . ALA A 1 228 ? 0.972 -54.062 -22.344 1 93.44 228 ALA A N 1
ATOM 1892 C CA . ALA A 1 228 ? 1.46 -55.094 -21.438 1 93.44 228 ALA A CA 1
ATOM 1893 C C . ALA A 1 228 ? 0.519 -56.281 -21.406 1 93.44 228 ALA A C 1
ATOM 1895 O O . ALA A 1 228 ? 0.968 -57.438 -21.375 1 93.44 228 ALA A O 1
ATOM 1896 N N . GLU A 1 229 ? -0.718 -56 -21.406 1 92.88 229 GLU A N 1
ATOM 1897 C CA . GLU A 1 229 ? -1.712 -57.062 -21.406 1 92.88 229 GLU A CA 1
ATOM 1898 C C . GLU A 1 229 ? -1.632 -57.906 -22.688 1 92.88 229 GLU A C 1
ATOM 1900 O O . GLU A 1 229 ? -1.804 -59.125 -22.656 1 92.88 229 GLU A O 1
ATOM 1905 N N . GLN A 1 230 ? -1.401 -57.25 -23.797 1 91.44 230 GLN A N 1
ATOM 1906 C CA . GLN A 1 230 ? -1.254 -57.969 -25.062 1 91.44 230 GLN A CA 1
ATOM 1907 C C . GLN A 1 230 ? -0.033 -58.875 -25.047 1 91.44 230 GLN A C 1
ATOM 1909 O O . GLN A 1 230 ? -0.098 -60.031 -25.5 1 91.44 230 GLN A O 1
ATOM 1914 N N . LEU A 1 231 ? 1.019 -58.438 -24.484 1 92.19 231 LEU A N 1
ATOM 1915 C CA . LEU A 1 231 ? 2.232 -59.25 -24.375 1 92.19 231 LEU A CA 1
ATOM 1916 C C . LEU A 1 231 ? 2.02 -60.438 -23.453 1 92.19 231 LEU A C 1
ATOM 1918 O O . LEU A 1 231 ? 2.441 -61.562 -23.75 1 92.19 231 LEU A O 1
ATOM 1922 N N . ARG A 1 232 ? 1.354 -60.188 -22.359 1 91.75 232 ARG A N 1
ATOM 1923 C CA . ARG A 1 232 ? 1.071 -61.281 -21.422 1 91.75 232 ARG A CA 1
ATOM 1924 C C . ARG A 1 232 ? 0.197 -62.344 -22.062 1 91.75 232 ARG A C 1
ATOM 1926 O O . ARG A 1 232 ? 0.371 -63.531 -21.797 1 91.75 232 ARG A O 1
ATOM 1933 N N . SER A 1 233 ? -0.717 -61.906 -22.922 1 91.31 233 SER A N 1
ATOM 1934 C CA . SER A 1 233 ? -1.596 -62.844 -23.609 1 91.31 233 SER A CA 1
ATOM 1935 C C . SER A 1 233 ? -0.813 -63.75 -24.578 1 91.31 233 SER A C 1
ATOM 1937 O O . SER A 1 233 ? -1.258 -64.812 -24.922 1 91.31 233 SER A O 1
ATOM 1939 N N . LEU A 1 234 ? 0.343 -63.312 -24.953 1 88.44 234 LEU A N 1
ATOM 1940 C CA . LEU A 1 234 ? 1.211 -64.062 -25.844 1 88.44 234 LEU A CA 1
ATOM 1941 C C . LEU A 1 234 ? 2.254 -64.875 -25.062 1 88.44 234 LEU A C 1
ATOM 1943 O O . LEU A 1 234 ? 3.125 -65.5 -25.656 1 88.44 234 LEU A O 1
ATOM 1947 N N . GLY A 1 235 ? 2.207 -64.812 -23.719 1 86.81 235 GLY A N 1
ATOM 1948 C CA . GLY A 1 235 ? 3.08 -65.562 -22.828 1 86.81 235 GLY A CA 1
ATOM 1949 C C . GLY A 1 235 ? 4.375 -64.812 -22.5 1 86.81 235 GLY A C 1
ATOM 1950 O O . GLY A 1 235 ? 5.332 -65.438 -22.031 1 86.81 235 GLY A O 1
ATOM 1951 N N . ILE A 1 236 ? 4.41 -63.562 -22.828 1 84.06 236 ILE A N 1
ATOM 1952 C CA . ILE A 1 236 ? 5.625 -62.781 -22.609 1 84.06 236 ILE A CA 1
ATOM 1953 C C . ILE A 1 236 ? 5.426 -61.844 -21.406 1 84.06 236 ILE A C 1
ATOM 1955 O O . ILE A 1 236 ? 4.449 -61.094 -21.344 1 84.06 236 ILE A O 1
ATOM 1959 N N . GLU A 1 237 ? 6.227 -62 -20.391 1 82.81 237 GLU A N 1
ATOM 1960 C CA . GLU A 1 237 ? 6.156 -61.094 -19.25 1 82.81 237 GLU A CA 1
ATOM 1961 C C . GLU A 1 237 ? 6.816 -59.75 -19.562 1 82.81 237 GLU A C 1
ATOM 1963 O O . GLU A 1 237 ? 8 -59.688 -19.891 1 82.81 237 GLU A O 1
ATOM 1968 N N . PRO A 1 238 ? 6.086 -58.875 -19.719 1 73.75 238 PRO A N 1
ATOM 1969 C CA . PRO A 1 238 ? 6.602 -57.562 -20.125 1 73.75 238 PRO A CA 1
ATOM 1970 C C . PRO A 1 238 ? 7.797 -57.125 -19.297 1 73.75 238 PRO A C 1
ATOM 1972 O O . PRO A 1 238 ? 8.68 -56.438 -19.797 1 73.75 238 PRO A O 1
ATOM 1975 N N . ASP A 1 239 ? 7.84 -57.25 -18.062 1 65.44 239 ASP A N 1
ATOM 1976 C CA . ASP A 1 239 ? 8.922 -56.75 -17.219 1 65.44 239 ASP A CA 1
ATOM 1977 C C . ASP A 1 239 ? 10.195 -57.562 -17.422 1 65.44 239 ASP A C 1
ATOM 1979 O O . ASP A 1 239 ? 11.273 -57.156 -16.969 1 65.44 239 ASP A O 1
ATOM 1983 N N . ASN A 1 240 ? 10.156 -58.875 -17.875 1 51.88 240 ASN A N 1
ATOM 1984 C CA . ASN A 1 240 ? 11.328 -59.719 -18.094 1 51.88 240 ASN A CA 1
ATOM 1985 C C . ASN A 1 240 ? 12.141 -59.25 -19.297 1 51.88 240 ASN A C 1
ATOM 1987 O O . ASN A 1 240 ? 12.711 -60.062 -20.016 1 51.88 240 ASN A O 1
ATOM 1991 N N . LEU A 1 241 ? 11.906 -58.125 -19.766 1 45.44 241 LEU A N 1
ATOM 1992 C CA . LEU A 1 241 ? 12.711 -57.625 -20.859 1 45.44 241 LEU A CA 1
ATOM 1993 C C . LEU A 1 241 ? 14.188 -57.625 -20.5 1 45.44 241 LEU A C 1
ATOM 1995 O O . LEU A 1 241 ? 14.68 -56.656 -19.906 1 45.44 241 LEU A O 1
ATOM 1999 N N . THR A 1 242 ? 14.656 -58.562 -19.875 1 40.97 242 THR A N 1
ATOM 2000 C CA . THR A 1 242 ? 16.109 -58.75 -19.875 1 40.97 242 THR A CA 1
ATOM 2001 C C . THR A 1 242 ? 16.688 -58.531 -21.266 1 40.97 242 THR A C 1
ATOM 2003 O O . THR A 1 242 ? 16.156 -59.031 -22.25 1 40.97 242 THR A O 1
ATOM 2006 N N . TYR A 1 243 ? 17.359 -57.375 -21.438 1 41.03 243 TYR A N 1
ATOM 2007 C CA . TYR A 1 243 ? 18.25 -57.219 -22.578 1 41.03 243 TYR A CA 1
ATOM 2008 C C . TYR A 1 243 ? 18.859 -58.531 -22.969 1 41.03 243 TYR A C 1
ATOM 2010 O O . TYR A 1 243 ? 19.25 -59.344 -22.109 1 41.03 243 TYR A O 1
ATOM 2018 N N . PRO A 1 244 ? 18.562 -59.094 -24.109 1 35.94 244 PRO A N 1
ATOM 2019 C CA . PRO A 1 244 ? 19.438 -60.219 -24.516 1 35.94 244 PRO A CA 1
ATOM 2020 C C . PRO A 1 244 ? 20.906 -59.938 -24.203 1 35.94 244 PRO A C 1
ATOM 2022 O O . PRO A 1 244 ? 21.375 -58.781 -24.312 1 35.94 244 PRO A O 1
ATOM 2025 N N . ASP A 1 245 ? 21.453 -60.5 -23.297 1 32.5 245 ASP A N 1
ATOM 2026 C CA . ASP A 1 245 ? 22.906 -60.625 -23.188 1 32.5 245 ASP A CA 1
ATOM 2027 C C . ASP A 1 245 ? 23.562 -60.688 -24.562 1 32.5 245 ASP A C 1
ATOM 2029 O O . ASP A 1 245 ? 23.234 -61.562 -25.359 1 32.5 245 ASP A O 1
ATOM 2033 N N . ARG A 1 246 ? 24 -59.531 -25.188 1 36.56 246 ARG A N 1
ATOM 2034 C CA . ARG A 1 246 ? 25.109 -59.594 -26.125 1 36.56 246 ARG A CA 1
ATOM 2035 C C . ARG A 1 246 ? 26.172 -60.594 -25.656 1 36.56 246 ARG A C 1
ATOM 2037 O O . ARG A 1 246 ? 26.953 -60.312 -24.766 1 36.56 246 ARG A O 1
ATOM 2044 N N . THR A 1 247 ? 25.906 -61.75 -25.5 1 27.52 247 THR A N 1
ATOM 2045 C CA . THR A 1 247 ? 26.969 -62.75 -25.438 1 27.52 247 THR A CA 1
ATOM 2046 C C . THR A 1 247 ? 27.984 -62.5 -26.547 1 27.52 247 THR A C 1
ATOM 2048 O O . THR A 1 247 ? 27.688 -61.844 -27.547 1 27.52 247 THR A O 1
ATOM 2051 N N . GLU A 1 248 ? 28.984 -63.625 -26.703 1 26.16 248 GLU A N 1
ATOM 2052 C CA . GLU A 1 248 ? 30.359 -64 -27.047 1 26.16 248 GLU A CA 1
ATOM 2053 C C . GLU A 1 248 ? 30.562 -64 -28.562 1 26.16 248 GLU A C 1
ATOM 2055 O O . GLU A 1 248 ? 30 -64.875 -29.25 1 26.16 248 GLU A O 1
ATOM 2060 N N . TYR A 1 249 ? 30.125 -62.938 -29.422 1 23.33 249 TYR A N 1
ATOM 2061 C CA . TYR A 1 249 ? 31.266 -62.938 -30.312 1 23.33 249 TYR A CA 1
ATOM 2062 C C . TYR A 1 249 ? 32.438 -62.188 -29.703 1 23.33 249 TYR A C 1
ATOM 2064 O O . TYR A 1 249 ? 32.219 -61.219 -28.953 1 23.33 249 TYR A O 1
ATOM 2072 N N . MET B 1 1 ? 24.859 8.398 44.531 1 43.38 1 MET B N 1
ATOM 2073 C CA . MET B 1 1 ? 24.297 9.648 44 1 43.38 1 MET B CA 1
ATOM 2074 C C . MET B 1 1 ? 24.219 9.633 42.5 1 43.38 1 MET B C 1
ATOM 2076 O O . MET B 1 1 ? 25.188 9.281 41.812 1 43.38 1 MET B O 1
ATOM 2080 N N . LEU B 1 2 ? 23.109 9.562 42.031 1 53.56 2 LEU B N 1
ATOM 2081 C CA . LEU B 1 2 ? 23 9.492 40.594 1 53.56 2 LEU B CA 1
ATOM 2082 C C . LEU B 1 2 ? 23.656 10.695 39.938 1 53.56 2 LEU B C 1
ATOM 2084 O O . LEU B 1 2 ? 23.547 11.82 40.406 1 53.56 2 LEU B O 1
ATOM 2088 N N . ASN B 1 3 ? 24.641 10.516 39.125 1 57.41 3 ASN B N 1
ATOM 2089 C CA . ASN B 1 3 ? 25.266 11.664 38.5 1 57.41 3 ASN B CA 1
ATOM 2090 C C . ASN B 1 3 ? 24.266 12.477 37.688 1 57.41 3 ASN B C 1
ATOM 2092 O O . ASN B 1 3 ? 23.156 12.016 37.406 1 57.41 3 ASN B O 1
ATOM 2096 N N . ALA B 1 4 ? 24.562 13.773 37.625 1 59.34 4 ALA B N 1
ATOM 2097 C CA . ALA B 1 4 ? 23.703 14.758 36.969 1 59.34 4 ALA B CA 1
ATOM 2098 C C . ALA B 1 4 ? 23.062 14.195 35.719 1 59.34 4 ALA B C 1
ATOM 2100 O O . ALA B 1 4 ? 21.891 14.43 35.438 1 59.34 4 ALA B O 1
ATOM 2101 N N . ALA B 1 5 ? 23.922 13.492 35.031 1 61.38 5 ALA B N 1
ATOM 2102 C CA . ALA B 1 5 ? 23.422 12.906 33.781 1 61.38 5 ALA B CA 1
ATOM 2103 C C . ALA B 1 5 ? 22.328 11.883 34.062 1 61.38 5 ALA B C 1
ATOM 2105 O O . ALA B 1 5 ? 21.312 11.859 33.375 1 61.38 5 ALA B O 1
ATOM 2106 N N . GLN B 1 6 ? 22.5 11.125 34.969 1 56.22 6 GLN B N 1
ATOM 2107 C CA . GLN B 1 6 ? 21.5 10.125 35.312 1 56.22 6 GLN B CA 1
ATOM 2108 C C . GLN B 1 6 ? 20.234 10.773 35.875 1 56.22 6 GLN B C 1
ATOM 2110 O O . GLN B 1 6 ? 19.125 10.312 35.594 1 56.22 6 GLN B O 1
ATOM 2115 N N . GLN B 1 7 ? 20.516 11.836 36.625 1 52.16 7 GLN B N 1
ATOM 2116 C CA . GLN B 1 7 ? 19.375 12.578 37.156 1 52.16 7 GLN B CA 1
ATOM 2117 C C . GLN B 1 7 ? 18.547 13.203 36.031 1 52.16 7 GLN B C 1
ATOM 2119 O O . GLN B 1 7 ? 17.312 13.188 36.062 1 52.16 7 GLN B O 1
ATOM 2124 N N . LEU B 1 8 ? 19.281 13.828 35.062 1 53.66 8 LEU B N 1
ATOM 2125 C CA . LEU B 1 8 ? 18.594 14.438 33.938 1 53.66 8 LEU B CA 1
ATOM 2126 C C . LEU B 1 8 ? 17.812 13.391 33.156 1 53.66 8 LEU B C 1
ATOM 2128 O O . LEU B 1 8 ? 16.672 13.648 32.75 1 53.66 8 LEU B O 1
ATOM 2132 N N . GLU B 1 9 ? 18.391 12.32 32.906 1 56.94 9 GLU B N 1
ATOM 2133 C CA . GLU B 1 9 ? 17.719 11.242 32.188 1 56.94 9 GLU B CA 1
ATOM 2134 C C . GLU B 1 9 ? 16.422 10.852 32.906 1 56.94 9 GLU B C 1
ATOM 2136 O O . GLU B 1 9 ? 15.398 10.609 32.25 1 56.94 9 GLU B O 1
ATOM 2141 N N . GLN B 1 10 ? 16.547 10.836 34.188 1 55.94 10 GLN B N 1
ATOM 2142 C CA . GLN B 1 10 ? 15.398 10.414 34.969 1 55.94 10 GLN B CA 1
ATOM 2143 C C . GLN B 1 10 ? 14.281 11.453 34.906 1 55.94 10 GLN B C 1
ATOM 2145 O O . GLN B 1 10 ? 13.102 11.125 35.062 1 55.94 10 GLN B O 1
ATOM 2150 N N . GLN B 1 11 ? 14.75 12.75 34.594 1 53.22 11 GLN B N 1
ATOM 2151 C CA . GLN B 1 11 ? 13.773 13.844 34.562 1 53.22 11 GLN B CA 1
ATOM 2152 C C . GLN B 1 11 ? 13.188 14.008 33.156 1 53.22 11 GLN B C 1
ATOM 2154 O O . GLN B 1 11 ? 12.133 14.633 33 1 53.22 11 GLN B O 1
ATOM 2159 N N . MET B 1 12 ? 13.898 13.398 32.219 1 56.16 12 MET B N 1
ATOM 2160 C CA . MET B 1 12 ? 13.438 13.578 30.828 1 56.16 12 MET B CA 1
ATOM 2161 C C . MET B 1 12 ? 12.172 12.773 30.562 1 56.16 12 MET B C 1
ATOM 2163 O O . MET B 1 12 ? 12.133 11.57 30.844 1 56.16 12 MET B O 1
ATOM 2167 N N . PRO B 1 13 ? 11.133 13.391 30.281 1 56.62 13 PRO B N 1
ATOM 2168 C CA . PRO B 1 13 ? 9.914 12.633 29.969 1 56.62 13 PRO B CA 1
ATOM 2169 C C . PRO B 1 13 ? 10.117 11.656 28.812 1 56.62 13 PRO B C 1
ATOM 2171 O O . PRO B 1 13 ? 11.031 11.836 28 1 56.62 13 PRO B O 1
ATOM 2174 N N . ASP B 1 14 ? 9.461 10.492 28.875 1 54.53 14 ASP B N 1
ATOM 2175 C CA . ASP B 1 14 ? 9.445 9.516 27.797 1 54.53 14 ASP B CA 1
ATOM 2176 C C . ASP B 1 14 ? 8.914 10.148 26.5 1 54.53 14 ASP B C 1
ATOM 2178 O O . ASP B 1 14 ? 7.711 10.352 26.359 1 54.53 14 ASP B O 1
ATOM 2182 N N . ALA B 1 15 ? 9.797 10.523 25.641 1 59.03 15 ALA B N 1
ATOM 2183 C CA . ALA B 1 15 ? 9.43 11.25 24.422 1 59.03 15 ALA B CA 1
ATOM 2184 C C . ALA B 1 15 ? 8.953 10.289 23.328 1 59.03 15 ALA B C 1
ATOM 2186 O O . ALA B 1 15 ? 8.578 10.711 22.234 1 59.03 15 ALA B O 1
ATOM 2187 N N . THR B 1 16 ? 8.852 8.992 23.578 1 52.53 16 THR B N 1
ATOM 2188 C CA . THR B 1 16 ? 8.414 8.039 22.578 1 52.53 16 THR B CA 1
ATOM 2189 C C . THR B 1 16 ? 6.926 8.188 22.297 1 52.53 16 THR B C 1
ATOM 2191 O O . THR B 1 16 ? 6.426 7.695 21.281 1 52.53 16 THR B O 1
ATOM 2194 N N . ARG B 1 17 ? 6.324 8.891 23.203 1 52.16 17 ARG B N 1
ATOM 2195 C CA . ARG B 1 17 ? 4.883 9.047 23.078 1 52.16 17 ARG B CA 1
ATOM 2196 C C . ARG B 1 17 ? 4.539 10.32 22.297 1 52.16 17 ARG B C 1
ATOM 2198 O O . ARG B 1 17 ? 3.361 10.617 22.078 1 52.16 17 ARG B O 1
ATOM 2205 N N . LEU B 1 18 ? 5.68 11.047 21.906 1 52.41 18 LEU B N 1
ATOM 2206 C CA . LEU B 1 18 ? 5.43 12.234 21.094 1 52.41 18 LEU B CA 1
ATOM 2207 C C . LEU B 1 18 ? 4.812 11.859 19.766 1 52.41 18 LEU B C 1
ATOM 2209 O O . LEU B 1 18 ? 5.391 11.07 19 1 52.41 18 LEU B O 1
ATOM 2213 N N . LEU B 1 19 ? 3.555 12.383 19.531 1 51.16 19 LEU B N 1
ATOM 2214 C CA . LEU B 1 19 ? 2.84 12.133 18.281 1 51.16 19 LEU B CA 1
ATOM 2215 C C . LEU B 1 19 ? 3.418 12.977 17.156 1 51.16 19 LEU B C 1
ATOM 2217 O O . LEU B 1 19 ? 4 14.039 17.391 1 51.16 19 LEU B O 1
ATOM 2221 N N . SER B 1 20 ? 3.393 12.391 15.93 1 55.91 20 SER B N 1
ATOM 2222 C CA . SER B 1 20 ? 3.76 13.156 14.742 1 55.91 20 SER B CA 1
ATOM 2223 C C . SER B 1 20 ? 2.936 14.438 14.633 1 55.91 20 SER B C 1
ATOM 2225 O O . SER B 1 20 ? 1.742 14.445 14.945 1 55.91 20 SER B O 1
ATOM 2227 N N . ASP B 1 21 ? 3.584 15.508 14.625 1 49.56 21 ASP B N 1
ATOM 2228 C CA . ASP B 1 21 ? 2.91 16.781 14.406 1 49.56 21 ASP B CA 1
ATOM 2229 C C . ASP B 1 21 ? 2.416 16.906 12.969 1 49.56 21 ASP B C 1
ATOM 2231 O O . ASP B 1 21 ? 1.893 17.953 12.57 1 49.56 21 ASP B O 1
ATOM 2235 N N . ALA B 1 22 ? 2.746 15.797 12.281 1 52.88 22 ALA B N 1
ATOM 2236 C CA . ALA B 1 22 ? 2.121 15.781 10.961 1 52.88 22 ALA B CA 1
ATOM 2237 C C . ALA B 1 22 ? 0.611 15.594 11.07 1 52.88 22 ALA B C 1
ATOM 2239 O O . ALA B 1 22 ? 0.141 14.57 11.57 1 52.88 22 ALA B O 1
ATOM 2240 N N . PRO B 1 23 ? -0.161 16.719 11.188 1 52.22 23 PRO B N 1
ATOM 2241 C CA . PRO B 1 23 ? -1.564 16.672 11.602 1 52.22 23 PRO B CA 1
ATOM 2242 C C . PRO B 1 23 ? -2.258 15.383 11.18 1 52.22 23 PRO B C 1
ATOM 2244 O O . PRO B 1 23 ? -3.127 14.883 11.891 1 52.22 23 PRO B O 1
ATOM 2247 N N . GLU B 1 24 ? -1.94 14.891 9.93 1 54.5 24 GLU B N 1
ATOM 2248 C CA . GLU B 1 24 ? -2.846 13.844 9.469 1 54.5 24 GLU B CA 1
ATOM 2249 C C . GLU B 1 24 ? -2.229 12.461 9.648 1 54.5 24 GLU B C 1
ATOM 2251 O O . GLU B 1 24 ? -2.906 11.445 9.484 1 54.5 24 GLU B O 1
ATOM 2256 N N . ILE B 1 25 ? -1.023 12.461 10.148 1 56.16 25 ILE B N 1
ATOM 2257 C CA . ILE B 1 25 ? -0.461 11.133 10.398 1 56.16 25 ILE B CA 1
ATOM 2258 C C . ILE B 1 25 ? 0.156 11.094 11.797 1 56.16 25 ILE B C 1
ATOM 2260 O O . ILE B 1 25 ? 1.217 11.68 12.031 1 56.16 25 ILE B O 1
ATOM 2264 N N . GLU B 1 26 ? -0.527 10.352 12.617 1 65.62 26 GLU B N 1
ATOM 2265 C CA . GLU B 1 26 ? -0.255 10.391 14.055 1 65.62 26 GLU B CA 1
ATOM 2266 C C . GLU B 1 26 ? 0.838 9.398 14.438 1 65.62 26 GLU B C 1
ATOM 2268 O O . GLU B 1 26 ? 1.544 9.594 15.43 1 65.62 26 GLU B O 1
ATOM 2273 N N . SER B 1 27 ? 0.884 8.398 13.617 1 82.56 27 SER B N 1
ATOM 2274 C CA . SER B 1 27 ? 1.86 7.355 13.938 1 82.56 27 SER B CA 1
ATOM 2275 C C . SER B 1 27 ? 2.096 6.438 12.742 1 82.56 27 SER B C 1
ATOM 2277 O O . SER B 1 27 ? 1.355 6.492 11.758 1 82.56 27 SER B O 1
ATOM 2279 N N . SER B 1 28 ? 3.164 5.707 12.82 1 90.62 28 SER B N 1
ATOM 2280 C CA . SER B 1 28 ? 3.391 4.711 11.773 1 90.62 28 SER B CA 1
ATOM 2281 C C . SER B 1 28 ? 2.275 3.672 11.75 1 90.62 28 SER B C 1
ATOM 2283 O O . SER B 1 28 ? 1.91 3.172 10.68 1 90.62 28 SER B O 1
ATOM 2285 N N . LEU B 1 29 ? 1.696 3.445 12.898 1 90.69 29 LEU B N 1
ATOM 2286 C CA . LEU B 1 29 ? 0.581 2.51 12.984 1 90.69 29 LEU B CA 1
ATOM 2287 C C . LEU B 1 29 ? -0.642 3.049 12.25 1 90.69 29 LEU B C 1
ATOM 2289 O O . LEU B 1 29 ? -1.351 2.293 11.578 1 90.69 29 LEU B O 1
ATOM 2293 N N . HIS B 1 30 ? -0.891 4.277 12.328 1 91.12 30 HIS B N 1
ATOM 2294 C CA . HIS B 1 30 ? -1.988 4.941 11.633 1 91.12 30 HIS B CA 1
ATOM 2295 C C . HIS B 1 30 ? -1.806 4.859 10.117 1 91.12 30 HIS B C 1
ATOM 2297 O O . HIS B 1 30 ? -2.75 4.543 9.391 1 91.12 30 HIS B O 1
ATOM 2303 N N . TYR B 1 31 ? -0.628 5.141 9.734 1 92 31 TYR B N 1
ATOM 2304 C CA . TYR B 1 31 ? -0.336 5.082 8.305 1 92 31 TYR B CA 1
ATOM 2305 C C . TYR B 1 31 ? -0.53 3.672 7.762 1 92 31 TYR B C 1
ATOM 2307 O O . TYR B 1 31 ? -1.128 3.484 6.699 1 92 31 TYR B O 1
ATOM 2315 N N . LEU B 1 32 ? -0.018 2.699 8.5 1 94.81 32 LEU B N 1
ATOM 2316 C CA . LEU B 1 32 ? -0.081 1.315 8.039 1 94.81 32 LEU B CA 1
ATOM 2317 C C . LEU B 1 32 ? -1.524 0.826 7.988 1 94.81 32 LEU B C 1
ATOM 2319 O O . LEU B 1 32 ? -1.893 0.062 7.094 1 94.81 32 LEU B O 1
ATOM 2323 N N . GLN B 1 33 ? -2.312 1.229 8.969 1 96.75 33 GLN B N 1
ATOM 2324 C CA . GLN B 1 33 ? -3.727 0.873 8.953 1 96.75 33 GLN B CA 1
ATOM 2325 C C . GLN B 1 33 ? -4.434 1.465 7.738 1 96.75 33 GLN B C 1
ATOM 2327 O O . GLN B 1 33 ? -5.23 0.789 7.09 1 96.75 33 GLN B O 1
ATOM 2332 N N . LEU B 1 34 ? -4.156 2.717 7.449 1 96.31 34 LEU B N 1
ATOM 2333 C CA . LEU B 1 34 ? -4.738 3.365 6.277 1 96.31 34 LEU B CA 1
ATOM 2334 C C . LEU B 1 34 ? -4.305 2.664 4.996 1 96.31 34 LEU B C 1
ATOM 2336 O O . LEU B 1 34 ? -5.129 2.393 4.121 1 96.31 34 LEU B O 1
ATOM 2340 N N . LEU B 1 35 ? -3.016 2.406 4.922 1 97.25 35 LEU B N 1
ATOM 2341 C CA . LEU B 1 35 ? -2.451 1.707 3.775 1 97.25 35 LEU B CA 1
ATOM 2342 C C . LEU B 1 35 ? -3.156 0.375 3.549 1 97.25 35 LEU B C 1
ATOM 2344 O O . LEU B 1 35 ? -3.486 0.027 2.412 1 97.25 35 LEU B O 1
ATOM 2348 N N . LEU B 1 36 ? -3.389 -0.321 4.621 1 98.25 36 LEU B N 1
ATOM 2349 C CA . LEU B 1 36 ? -4.043 -1.623 4.566 1 98.25 36 LEU B CA 1
ATOM 2350 C C . LEU B 1 36 ? -5.449 -1.5 3.992 1 98.25 36 LEU B C 1
ATOM 2352 O O . LEU B 1 36 ? -5.84 -2.279 3.119 1 98.25 36 LEU B O 1
ATOM 2356 N N . LEU B 1 37 ? -6.16 -0.545 4.441 1 98.69 37 LEU B N 1
ATOM 2357 C CA . LEU B 1 37 ? -7.523 -0.335 3.961 1 98.69 37 LEU B CA 1
ATOM 2358 C C . LEU B 1 37 ? -7.527 0.037 2.482 1 98.69 37 LEU B C 1
ATOM 2360 O O . LEU B 1 37 ? -8.312 -0.503 1.702 1 98.69 37 LEU B O 1
ATOM 2364 N N . VAL B 1 38 ? -6.652 0.884 2.072 1 98.44 38 VAL B N 1
ATOM 2365 C CA . VAL B 1 38 ? -6.602 1.385 0.703 1 98.44 38 VAL B CA 1
ATOM 2366 C C . VAL B 1 38 ? -6.188 0.26 -0.243 1 98.44 38 VAL B C 1
ATOM 2368 O O . VAL B 1 38 ? -6.879 -0.017 -1.228 1 98.44 38 VAL B O 1
ATOM 2371 N N . THR B 1 39 ? -5.098 -0.454 0.085 1 98.38 39 THR B N 1
ATOM 2372 C CA . THR B 1 39 ? -4.531 -1.423 -0.846 1 98.38 39 THR B CA 1
ATOM 2373 C C . THR B 1 39 ? -5.438 -2.643 -0.977 1 98.38 39 THR B C 1
ATOM 2375 O O . THR B 1 39 ? -5.555 -3.223 -2.059 1 98.38 39 THR B O 1
ATOM 2378 N N . SER B 1 40 ? -6.105 -3.061 0.111 1 98.69 40 SER B N 1
ATOM 2379 C CA . SER B 1 40 ? -7.008 -4.207 0.049 1 98.69 40 SER B CA 1
ATOM 2380 C C . SER B 1 40 ? -8.195 -3.926 -0.859 1 98.69 40 SER B C 1
ATOM 2382 O O . SER B 1 40 ? -8.562 -4.762 -1.688 1 98.69 40 SER B O 1
ATOM 2384 N N . LEU B 1 41 ? -8.75 -2.764 -0.696 1 98.56 41 LEU B N 1
ATOM 2385 C CA . LEU B 1 41 ? -9.93 -2.426 -1.487 1 98.56 41 LEU B CA 1
ATOM 2386 C C . LEU B 1 41 ? -9.555 -2.191 -2.947 1 98.56 41 LEU B C 1
ATOM 2388 O O . LEU B 1 41 ? -10.273 -2.615 -3.854 1 98.56 41 LEU B O 1
ATOM 2392 N N . GLU B 1 42 ? -8.422 -1.505 -3.18 1 97.88 42 GLU B N 1
ATOM 2393 C CA . GLU B 1 42 ? -7.938 -1.295 -4.539 1 97.88 42 GLU B CA 1
ATOM 2394 C C . GLU B 1 42 ? -7.691 -2.623 -5.25 1 97.88 42 GLU B C 1
ATOM 2396 O O . GLU B 1 42 ? -7.953 -2.748 -6.449 1 97.88 42 GLU B O 1
ATOM 2401 N N . TRP B 1 43 ? -7.195 -3.541 -4.488 1 97.88 43 TRP B N 1
ATOM 2402 C CA . TRP B 1 43 ? -6.957 -4.855 -5.074 1 97.88 43 TRP B CA 1
ATOM 2403 C C . TRP B 1 43 ? -8.273 -5.562 -5.379 1 97.88 43 TRP B C 1
ATOM 2405 O O . TRP B 1 43 ? -8.469 -6.074 -6.484 1 97.88 43 TRP B O 1
ATOM 2415 N N . LEU B 1 44 ? -9.141 -5.566 -4.43 1 98.31 44 LEU B N 1
ATOM 2416 C CA . LEU B 1 44 ? -10.422 -6.25 -4.586 1 98.31 44 LEU B CA 1
ATOM 2417 C C . LEU B 1 44 ? -11.188 -5.703 -5.789 1 98.31 44 LEU B C 1
ATOM 2419 O O . LEU B 1 44 ? -11.789 -6.469 -6.543 1 98.31 44 LEU B O 1
ATOM 2423 N N . TRP B 1 45 ? -11.141 -4.367 -5.934 1 98 45 TRP B N 1
ATOM 2424 C CA . TRP B 1 45 ? -11.914 -3.701 -6.973 1 98 45 TRP B CA 1
ATOM 2425 C C . TRP B 1 45 ? -11.023 -3.275 -8.133 1 98 45 TRP B C 1
ATOM 2427 O O . TRP B 1 45 ? -11.266 -2.246 -8.766 1 98 45 TRP B O 1
ATOM 2437 N N . ARG B 1 46 ? -9.953 -3.977 -8.414 1 96.38 46 ARG B N 1
ATOM 2438 C CA . ARG B 1 46 ? -8.914 -3.57 -9.359 1 96.38 46 ARG B CA 1
ATOM 2439 C C . ARG B 1 46 ? -9.469 -3.498 -10.781 1 96.38 46 ARG B C 1
ATOM 2441 O O . ARG B 1 46 ? -8.938 -2.775 -11.625 1 96.38 46 ARG B O 1
ATOM 2448 N N . GLU B 1 47 ? -10.586 -4.137 -11.047 1 96.31 47 GLU B N 1
ATOM 2449 C CA . GLU B 1 47 ? -11.164 -4.137 -12.391 1 96.31 47 GLU B CA 1
ATOM 2450 C C . GLU B 1 47 ? -12.227 -3.051 -12.531 1 96.31 47 GLU B C 1
ATOM 2452 O O . GLU B 1 47 ? -12.773 -2.846 -13.617 1 96.31 47 GLU B O 1
ATOM 2457 N N . GLN B 1 48 ? -12.5 -2.375 -11.445 1 96.31 48 GLN B N 1
ATOM 2458 C CA . GLN B 1 48 ? -13.5 -1.314 -11.445 1 96.31 48 GLN B CA 1
ATOM 2459 C C . GLN B 1 48 ? -12.844 0.058 -11.594 1 96.31 48 GLN B C 1
ATOM 2461 O O . GLN B 1 48 ? -11.75 0.284 -11.086 1 96.31 48 GLN B O 1
ATOM 2466 N N . ASN B 1 49 ? -13.547 1.01 -12.211 1 96.31 49 ASN B N 1
ATOM 2467 C CA . ASN B 1 49 ? -13 2.35 -12.414 1 96.31 49 ASN B CA 1
ATOM 2468 C C . ASN B 1 49 ? -14.008 3.428 -12.016 1 96.31 49 ASN B C 1
ATOM 2470 O O . ASN B 1 49 ? -13.875 4.582 -12.422 1 96.31 49 ASN B O 1
ATOM 2474 N N . ASP B 1 50 ? -15.031 3.062 -11.242 1 98.06 50 ASP B N 1
ATOM 2475 C CA . ASP B 1 50 ? -16.125 3.984 -10.938 1 98.06 50 ASP B CA 1
ATOM 2476 C C . ASP B 1 50 ? -16.156 4.316 -9.445 1 98.06 50 ASP B C 1
ATOM 2478 O O . ASP B 1 50 ? -17.234 4.359 -8.844 1 98.06 50 ASP B O 1
ATOM 2482 N N . PHE B 1 51 ? -15.023 4.488 -8.875 1 98.25 51 PHE B N 1
ATOM 2483 C CA . PHE B 1 51 ? -14.953 4.918 -7.488 1 98.25 51 PHE B CA 1
ATOM 2484 C C . PHE B 1 51 ? -13.68 5.715 -7.23 1 98.25 51 PHE B C 1
ATOM 2486 O O . PHE B 1 51 ? -12.789 5.754 -8.078 1 98.25 51 PHE B O 1
ATOM 2493 N N . PHE B 1 52 ? -13.656 6.387 -6.141 1 97.75 52 PHE B N 1
ATOM 2494 C CA . PHE B 1 52 ? -12.484 7.137 -5.691 1 97.75 52 PHE B CA 1
ATOM 2495 C C . PHE B 1 52 ? -12.273 6.961 -4.191 1 97.75 52 PHE B C 1
ATOM 2497 O O . PHE B 1 52 ? -13.227 7.051 -3.412 1 97.75 52 PHE B O 1
ATOM 2504 N N . ILE B 1 53 ? -11.094 6.609 -3.85 1 97.88 53 ILE B N 1
ATOM 2505 C CA . ILE B 1 53 ? -10.703 6.535 -2.445 1 97.88 53 ILE B CA 1
ATOM 2506 C C . ILE B 1 53 ? -9.844 7.742 -2.082 1 97.88 53 ILE B C 1
ATOM 2508 O O . ILE B 1 53 ? -8.82 7.992 -2.715 1 97.88 53 ILE B O 1
ATOM 2512 N N . GLY B 1 54 ? -10.289 8.531 -1.172 1 94.88 54 GLY B N 1
ATOM 2513 C CA . GLY B 1 54 ? -9.461 9.547 -0.553 1 94.88 54 GLY B CA 1
ATOM 2514 C C . GLY B 1 54 ? -8.773 9.07 0.715 1 94.88 54 GLY B C 1
ATOM 2515 O O . GLY B 1 54 ? -9.438 8.617 1.648 1 94.88 54 GLY B O 1
ATOM 2516 N N . ALA B 1 55 ? -7.473 9.078 0.71 1 94.06 55 ALA B N 1
ATOM 2517 C CA . ALA B 1 55 ? -6.656 8.742 1.875 1 94.06 55 ALA B CA 1
ATOM 2518 C C . ALA B 1 55 ? -5.941 9.984 2.412 1 94.06 55 ALA B C 1
ATOM 2520 O O . ALA B 1 55 ? -5.004 10.484 1.785 1 94.06 55 ALA B O 1
ATOM 2521 N N . ASN B 1 56 ? -6.344 10.375 3.588 1 89.5 56 ASN B N 1
ATOM 2522 C CA . ASN B 1 56 ? -5.824 11.609 4.156 1 89.5 56 ASN B CA 1
ATOM 2523 C C . ASN B 1 56 ? -5.965 12.781 3.186 1 89.5 56 ASN B C 1
ATOM 2525 O O . ASN B 1 56 ? -5.012 13.523 2.967 1 89.5 56 ASN B O 1
ATOM 2529 N N . LEU B 1 57 ? -7.117 12.891 2.619 1 89.75 57 LEU B 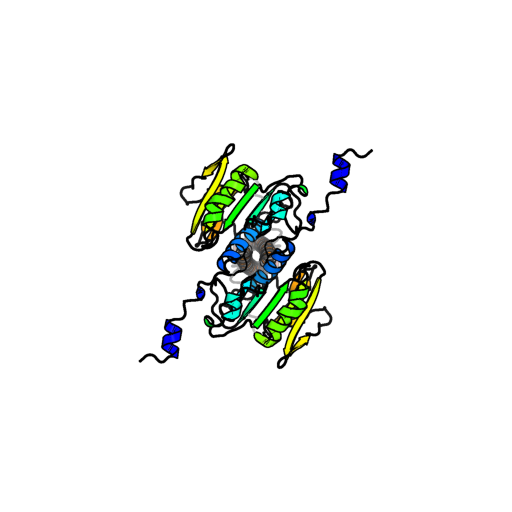N 1
ATOM 2530 C CA . LEU B 1 57 ? -7.41 13.922 1.625 1 89.75 57 LEU B CA 1
ATOM 2531 C C . LEU B 1 57 ? -8.5 14.859 2.123 1 89.75 57 LEU B C 1
ATOM 2533 O O . LEU B 1 57 ? -9.539 14.406 2.621 1 89.75 57 LEU B O 1
ATOM 2537 N N . THR B 1 58 ? -8.305 16.125 1.941 1 86.88 58 THR B N 1
ATOM 2538 C CA . THR B 1 58 ? -9.242 17.125 2.439 1 86.88 58 THR B CA 1
ATOM 2539 C C . THR B 1 58 ? -10.508 17.156 1.585 1 86.88 58 THR B C 1
ATOM 2541 O O . THR B 1 58 ? -10.438 16.984 0.365 1 86.88 58 THR B O 1
ATOM 2544 N N . ILE B 1 59 ? -11.625 17.328 2.242 1 90 59 ILE B N 1
ATOM 2545 C CA . ILE B 1 59 ? -12.898 17.578 1.582 1 90 59 ILE B CA 1
ATOM 2546 C C . ILE B 1 59 ? -13.297 19.047 1.764 1 90 59 ILE B C 1
ATOM 2548 O O . ILE B 1 59 ? -13.453 19.516 2.893 1 90 59 ILE B O 1
ATOM 2552 N N . TYR B 1 60 ? -13.406 19.766 0.703 1 84.88 60 TYR B N 1
ATOM 2553 C CA . TYR B 1 60 ? -13.93 21.125 0.727 1 84.88 60 TYR B CA 1
ATOM 2554 C C . TYR B 1 60 ? -15.414 21.141 0.375 1 84.88 60 TYR B C 1
ATOM 2556 O O . TYR B 1 60 ? -15.812 20.672 -0.692 1 84.88 60 TYR B O 1
ATOM 2564 N N . PHE B 1 61 ? -16.234 21.719 1.26 1 87.81 61 PHE B N 1
ATOM 2565 C CA . PHE B 1 61 ? -17.672 21.578 1.04 1 87.81 61 PHE B CA 1
ATOM 2566 C C . PHE B 1 61 ? -18.375 22.922 1.149 1 87.81 61 PHE B C 1
ATOM 2568 O O . PHE B 1 61 ? -19.547 23.062 0.794 1 87.81 61 PHE B O 1
ATOM 2575 N N . SER B 1 62 ? -17.578 24 1.626 1 78 62 SER B N 1
ATOM 2576 C CA . SER B 1 62 ? -18.219 25.312 1.68 1 78 62 SER B CA 1
ATOM 2577 C C . SER B 1 62 ? -17.188 26.422 1.633 1 78 62 SER B C 1
ATOM 2579 O O . SER B 1 62 ? -16.016 26.203 1.953 1 78 62 SER B O 1
ATOM 2581 N N . ARG B 1 63 ? -17.641 27.531 1.22 1 69.75 63 ARG B N 1
ATOM 2582 C CA . ARG B 1 63 ? -16.797 28.719 1.176 1 69.75 63 ARG B CA 1
ATOM 2583 C C . ARG B 1 63 ? -16.297 29.094 2.57 1 69.75 63 ARG B C 1
ATOM 2585 O O . ARG B 1 63 ? -15.141 29.484 2.742 1 69.75 63 ARG B O 1
ATOM 2592 N N . GLN B 1 64 ? -17.188 28.953 3.479 1 65.94 64 GLN B N 1
ATOM 2593 C CA . GLN B 1 64 ? -16.859 29.312 4.852 1 65.94 64 GLN B CA 1
ATOM 2594 C C . GLN B 1 64 ? -15.766 28.406 5.41 1 65.94 64 GLN B C 1
ATOM 2596 O O . GLN B 1 64 ? -14.844 28.875 6.078 1 65.94 64 GLN B O 1
ATOM 2601 N N . GLN B 1 65 ? -15.977 27.109 5.109 1 70.69 65 GLN B N 1
ATOM 2602 C CA . GLN B 1 65 ? -14.969 26.156 5.559 1 70.69 65 GLN B CA 1
ATOM 2603 C C . GLN B 1 65 ? -13.633 26.406 4.871 1 70.69 65 GLN B C 1
ATOM 2605 O O . GLN B 1 65 ? -12.57 26.25 5.488 1 70.69 65 GLN B O 1
ATOM 2610 N N . LEU B 1 66 ? -13.664 26.75 3.703 1 68 66 LEU B N 1
ATOM 2611 C CA . LEU B 1 66 ? -12.461 27.078 2.951 1 68 66 LEU B CA 1
ATOM 2612 C C . LEU B 1 66 ? -11.719 28.25 3.592 1 68 66 LEU B C 1
ATOM 2614 O O . LEU B 1 66 ? -10.484 28.25 3.633 1 68 66 LEU B O 1
ATOM 2618 N N . ARG B 1 67 ? -12.469 29.094 4.105 1 60.59 67 ARG B N 1
ATOM 2619 C CA . ARG B 1 67 ? -11.914 30.297 4.715 1 60.59 67 ARG B CA 1
ATOM 2620 C C . ARG B 1 67 ? -11.344 30 6.098 1 60.59 67 ARG B C 1
ATOM 2622 O O . ARG B 1 67 ? -10.227 30.406 6.418 1 60.59 67 ARG B O 1
ATOM 2629 N N . ASN B 1 68 ? -11.992 29.219 6.871 1 64.88 68 ASN B N 1
ATOM 2630 C CA . ASN B 1 68 ? -11.641 29.016 8.273 1 64.88 68 ASN B CA 1
ATOM 2631 C C . ASN B 1 68 ? -10.656 27.859 8.438 1 64.88 68 ASN B C 1
ATOM 2633 O O . ASN B 1 68 ? -9.984 27.766 9.469 1 64.88 68 ASN B O 1
ATOM 2637 N N . ARG B 1 69 ? -10.625 27.062 7.484 1 65.25 69 ARG B N 1
ATOM 2638 C CA . ARG B 1 69 ? -9.75 25.891 7.484 1 65.25 69 ARG B CA 1
ATOM 2639 C C . ARG B 1 69 ? -9.938 25.062 8.758 1 65.25 69 ARG B C 1
ATOM 2641 O O . ARG B 1 69 ? -8.961 24.641 9.375 1 65.25 69 ARG B O 1
ATOM 2648 N N . ASP B 1 70 ? -11.172 24.969 9.188 1 64.44 70 ASP B N 1
ATOM 2649 C CA . ASP B 1 70 ? -11.484 24.391 10.492 1 64.44 70 ASP B CA 1
ATOM 2650 C C . ASP B 1 70 ? -11.805 22.891 10.375 1 64.44 70 ASP B C 1
ATOM 2652 O O . ASP B 1 70 ? -12.188 22.25 11.352 1 64.44 70 ASP B O 1
ATOM 2656 N N . PHE B 1 71 ? -11.742 22.438 9.141 1 68.38 71 PHE B N 1
ATOM 2657 C CA . PHE B 1 71 ? -12.078 21.031 8.938 1 68.38 71 PHE B CA 1
ATOM 2658 C C . PHE B 1 71 ? -10.922 20.281 8.281 1 68.38 71 PHE B C 1
ATOM 2660 O O . PHE B 1 71 ? -10.508 20.625 7.176 1 68.38 71 PHE B O 1
ATOM 2667 N N . ARG B 1 72 ? -10.43 19.312 9.219 1 71.06 72 ARG B N 1
ATOM 2668 C CA . ARG B 1 72 ? -9.43 18.406 8.664 1 71.06 72 ARG B CA 1
ATOM 2669 C C . ARG B 1 72 ? -10.086 17.172 8.039 1 71.06 72 ARG B C 1
ATOM 2671 O O . ARG B 1 72 ? -10.984 16.578 8.633 1 71.06 72 ARG B O 1
ATOM 2678 N N . GLY B 1 73 ? -9.852 16.922 6.867 1 81.75 73 GLY B N 1
ATOM 2679 C CA . GLY B 1 73 ? -10.461 15.836 6.113 1 81.75 73 GLY B CA 1
ATOM 2680 C C . GLY B 1 73 ? -10.312 14.484 6.789 1 81.75 73 GLY B C 1
ATOM 2681 O O . GLY B 1 73 ? -9.539 14.344 7.738 1 81.75 73 GLY B O 1
ATOM 2682 N N . PRO B 1 74 ? -11.133 13.523 6.434 1 92.81 74 PRO B N 1
ATOM 2683 C CA . PRO B 1 74 ? -11.109 12.164 6.988 1 92.81 74 PRO B CA 1
ATOM 2684 C C . PRO B 1 74 ? -9.859 11.383 6.59 1 92.81 74 PRO B C 1
ATOM 2686 O O . PRO B 1 74 ? -9.18 11.742 5.625 1 92.81 74 PRO B O 1
ATOM 2689 N N . ASP B 1 75 ? -9.539 10.359 7.383 1 92.69 75 ASP B N 1
ATOM 2690 C CA . ASP B 1 75 ? -8.422 9.477 7.066 1 92.69 75 ASP B CA 1
ATOM 2691 C C . ASP B 1 75 ? -8.703 8.664 5.805 1 92.69 75 ASP B C 1
ATOM 2693 O O . ASP B 1 75 ? -7.809 8.445 4.988 1 92.69 75 ASP B O 1
ATOM 2697 N N . PHE B 1 76 ? -9.867 8.227 5.746 1 96.69 76 PHE B N 1
ATOM 2698 C CA . PHE B 1 76 ? -10.305 7.426 4.609 1 96.69 76 PHE B CA 1
ATOM 2699 C C . PHE B 1 76 ? -11.719 7.809 4.191 1 96.69 76 PHE B C 1
ATOM 2701 O O . PHE B 1 76 ? -12.602 7.965 5.039 1 96.69 76 PHE B O 1
ATOM 2708 N N . PHE B 1 77 ? -11.93 8.031 2.875 1 98 77 PHE B N 1
ATOM 2709 C CA . PHE B 1 77 ? -13.305 8.117 2.41 1 98 77 PHE B CA 1
ATOM 2710 C C . PHE B 1 77 ? -13.445 7.52 1.015 1 98 77 PHE B C 1
ATOM 2712 O O . PHE B 1 77 ? -12.469 7.449 0.264 1 98 77 PHE B O 1
ATOM 2719 N N . LEU B 1 78 ? -14.625 7.055 0.764 1 98.75 78 LEU B N 1
ATOM 2720 C CA . LEU B 1 78 ? -14.977 6.406 -0.495 1 98.75 78 LEU B CA 1
ATOM 2721 C C . LEU B 1 78 ? -16.125 7.129 -1.181 1 98.75 78 LEU B C 1
ATOM 2723 O O . LEU B 1 78 ? -17.125 7.469 -0.536 1 98.75 78 LEU B O 1
ATOM 2727 N N . VAL B 1 79 ? -15.953 7.48 -2.418 1 98.38 79 VAL B N 1
ATOM 2728 C CA . VAL B 1 79 ? -17.047 7.961 -3.27 1 98.38 79 VAL B CA 1
ATOM 2729 C C . VAL B 1 79 ? -17.281 6.973 -4.406 1 98.38 79 VAL B C 1
ATOM 2731 O O . VAL B 1 79 ? -16.359 6.66 -5.172 1 98.38 79 VAL B O 1
ATOM 2734 N N . LYS B 1 80 ? -18.438 6.449 -4.477 1 97.88 80 LYS B N 1
ATOM 2735 C CA . LYS B 1 80 ? -18.812 5.527 -5.543 1 97.88 80 LYS B CA 1
ATOM 2736 C C . LYS B 1 80 ? -19.359 6.281 -6.754 1 97.88 80 LYS B C 1
ATOM 2738 O O . LYS B 1 80 ? -19.688 7.465 -6.656 1 97.88 80 LYS B O 1
ATOM 2743 N N . ASP B 1 81 ? -19.391 5.637 -7.898 1 96.88 81 ASP B N 1
ATOM 2744 C CA . ASP B 1 81 ? -19.969 6.152 -9.133 1 96.88 81 ASP B CA 1
ATOM 2745 C C . ASP B 1 81 ? -19.312 7.465 -9.547 1 96.88 81 ASP B C 1
ATOM 2747 O O . ASP B 1 81 ? -20 8.445 -9.836 1 96.88 81 ASP B O 1
ATOM 2751 N N . THR B 1 82 ? -18.047 7.527 -9.445 1 97.06 82 THR B N 1
ATOM 2752 C CA . THR B 1 82 ? -17.234 8.641 -9.906 1 97.06 82 THR B CA 1
ATOM 2753 C C . THR B 1 82 ? -1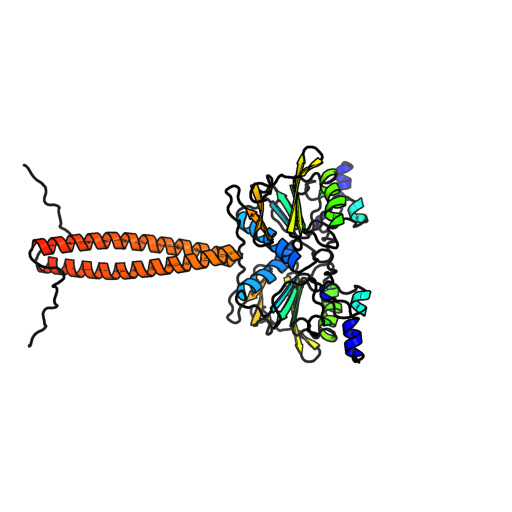6 8.125 -10.648 1 97.06 82 THR B C 1
ATOM 2755 O O . THR B 1 82 ? -15.664 6.941 -10.57 1 97.06 82 THR B O 1
ATOM 2758 N N . GLU B 1 83 ? -15.383 9.008 -11.352 1 95.44 83 GLU B N 1
ATOM 2759 C CA . GLU B 1 83 ? -14.203 8.625 -12.117 1 95.44 83 GLU B CA 1
ATOM 2760 C C . GLU B 1 83 ? -13.008 8.352 -11.211 1 95.44 83 GLU B C 1
ATOM 2762 O O . GLU B 1 83 ? -12.758 9.109 -10.266 1 95.44 83 GLU B O 1
ATOM 2767 N N . LYS B 1 84 ? -12.398 7.223 -11.539 1 95.12 84 LYS B N 1
ATOM 2768 C CA . LYS B 1 84 ? -11.164 6.898 -10.836 1 95.12 84 LYS B CA 1
ATOM 2769 C C . LYS B 1 84 ? -9.984 7.703 -11.375 1 95.12 84 LYS B C 1
ATOM 2771 O O . LYS B 1 84 ? -9.367 7.312 -12.367 1 95.12 84 LYS B O 1
ATOM 2776 N N . ARG B 1 85 ? -9.672 8.797 -10.742 1 93.38 85 ARG B N 1
ATOM 2777 C CA . ARG B 1 85 ? -8.578 9.672 -11.133 1 93.38 85 ARG B CA 1
ATOM 2778 C C . ARG B 1 85 ? -7.953 10.352 -9.922 1 93.38 85 ARG B C 1
ATOM 2780 O O . ARG B 1 85 ? -8.57 10.414 -8.852 1 93.38 85 ARG B O 1
ATOM 2787 N N . SER B 1 86 ? -6.805 10.836 -10.07 1 89.69 86 SER B N 1
ATOM 2788 C CA . SER B 1 86 ? -6.141 11.539 -8.977 1 89.69 86 SER B CA 1
ATOM 2789 C C . SER B 1 86 ? -6.812 12.883 -8.703 1 89.69 86 SER B C 1
ATOM 2791 O O . SER B 1 86 ? -7.352 13.516 -9.617 1 89.69 86 SER B O 1
ATOM 2793 N N . ARG B 1 87 ? -6.797 13.258 -7.449 1 88.31 87 ARG B N 1
ATOM 2794 C CA . ARG B 1 87 ? -7.332 14.547 -7.016 1 88.31 87 ARG B CA 1
ATOM 2795 C C . ARG B 1 87 ? -6.41 15.203 -5.992 1 88.31 87 ARG B C 1
ATOM 2797 O O . ARG B 1 87 ? -5.84 14.531 -5.137 1 88.31 87 ARG B O 1
ATOM 2804 N N . ASN B 1 88 ? -6.391 16.5 -6.059 1 83.06 88 ASN B N 1
ATOM 2805 C CA . ASN B 1 88 ? -5.688 17.25 -5.02 1 83.06 88 ASN B CA 1
ATOM 2806 C C . ASN B 1 88 ? -6.496 17.297 -3.727 1 83.06 88 ASN B C 1
ATOM 2808 O O . ASN B 1 88 ? -5.926 17.344 -2.635 1 83.06 88 ASN B O 1
ATOM 2812 N N . SER B 1 89 ? -7.691 17.344 -3.83 1 86.25 89 SER B N 1
ATOM 2813 C CA . SER B 1 89 ? -8.711 17.359 -2.781 1 86.25 89 SER B CA 1
ATOM 2814 C C . SER B 1 89 ? -10.078 17 -3.334 1 86.25 89 SER B C 1
ATOM 2816 O O . SER B 1 89 ? -10.266 16.906 -4.551 1 86.25 89 SER B O 1
ATOM 2818 N N . TRP B 1 90 ? -10.961 16.656 -2.473 1 90.06 90 TRP B N 1
ATOM 2819 C CA . TRP B 1 90 ? -12.344 16.484 -2.906 1 90.06 90 TRP B CA 1
ATOM 2820 C C . TRP B 1 90 ? -13.141 17.781 -2.721 1 90.06 90 TRP B C 1
ATOM 2822 O O . TRP B 1 90 ? -13.516 18.125 -1.6 1 90.06 90 TRP B O 1
ATOM 2832 N N . VAL B 1 91 ? -13.352 18.469 -3.834 1 87.19 91 VAL B N 1
ATOM 2833 C CA . VAL B 1 91 ? -14.117 19.703 -3.807 1 87.19 91 VAL B CA 1
ATOM 2834 C C . VAL B 1 91 ? -15.562 19.422 -4.215 1 87.19 91 VAL B C 1
ATOM 2836 O O . VAL B 1 91 ? -15.859 19.25 -5.398 1 87.19 91 VAL B O 1
ATOM 2839 N N . VAL B 1 92 ? -16.453 19.484 -3.279 1 90.06 92 VAL B N 1
ATOM 2840 C CA . VAL B 1 92 ? -17.828 18.984 -3.438 1 90.06 92 VAL B CA 1
ATOM 2841 C C . VAL B 1 92 ? -18.484 19.688 -4.625 1 90.06 92 VAL B C 1
ATOM 2843 O O . VAL B 1 92 ? -19.125 19.031 -5.457 1 90.06 92 VAL B O 1
ATOM 2846 N N . TRP B 1 93 ? -18.328 21.016 -4.836 1 85.5 93 TRP B N 1
ATOM 2847 C CA . TRP B 1 93 ? -19.016 21.75 -5.895 1 85.5 93 TRP B CA 1
ATOM 2848 C C . TRP B 1 93 ? -18.328 21.531 -7.238 1 85.5 93 TRP B C 1
ATOM 2850 O O . TRP B 1 93 ? -18.891 21.859 -8.289 1 85.5 93 TRP B O 1
ATOM 2860 N N . GLU B 1 94 ? -17.109 21.016 -7.191 1 84.62 94 GLU B N 1
ATOM 2861 C CA . GLU B 1 94 ? -16.438 20.641 -8.438 1 84.62 94 GLU B CA 1
ATOM 2862 C C . GLU B 1 94 ? -16.734 19.188 -8.812 1 84.62 94 GLU B C 1
ATOM 2864 O O . GLU B 1 94 ? -16.391 18.75 -9.906 1 84.62 94 GLU B O 1
ATOM 2869 N N . GLU B 1 95 ? -17.344 18.453 -7.816 1 92.06 95 GLU B N 1
ATOM 2870 C CA . GLU B 1 95 ? -17.672 17.047 -7.996 1 92.06 95 GLU B CA 1
ATOM 2871 C C . GLU B 1 95 ? -19.188 16.828 -8.039 1 92.06 95 GLU B C 1
ATOM 2873 O O . GLU B 1 95 ? -19.703 15.898 -7.426 1 92.06 95 GLU B O 1
ATOM 2878 N N . ASP B 1 96 ? -19.828 17.781 -8.648 1 91.69 96 ASP B N 1
ATOM 2879 C CA . ASP B 1 96 ? -21.266 17.734 -8.883 1 91.69 96 ASP B CA 1
ATOM 2880 C C . ASP B 1 96 ? -22.031 17.672 -7.566 1 91.69 96 ASP B C 1
ATOM 2882 O O . ASP B 1 96 ? -23.062 16.984 -7.469 1 91.69 96 ASP B O 1
ATOM 2886 N N . GLY B 1 97 ? -21.453 18.203 -6.535 1 92.06 97 GLY B N 1
ATOM 2887 C CA . GLY B 1 97 ? -22.141 18.266 -5.254 1 92.06 97 GLY B CA 1
ATOM 2888 C C . GLY B 1 97 ? -22.078 16.953 -4.484 1 92.06 97 GLY B C 1
ATOM 2889 O O . GLY B 1 97 ? -22.75 16.797 -3.463 1 92.06 97 GLY B O 1
ATOM 2890 N N . ARG B 1 98 ? -21.281 16.031 -4.891 1 95.12 98 ARG B N 1
ATOM 2891 C CA . ARG B 1 98 ? -21.25 14.703 -4.305 1 95.12 98 ARG B CA 1
ATOM 2892 C C . ARG B 1 98 ? -20.406 14.672 -3.043 1 95.12 98 ARG B C 1
ATOM 2894 O O . ARG B 1 98 ? -19.281 15.203 -3.027 1 95.12 98 ARG B O 1
ATOM 2901 N N . TYR B 1 99 ? -21 14.125 -2.049 1 96.69 99 TYR B N 1
ATOM 2902 C CA . TYR B 1 99 ? -20.281 13.852 -0.81 1 96.69 99 TYR B CA 1
ATOM 2903 C C . TYR B 1 99 ? -19.875 12.383 -0.734 1 96.69 99 TYR B C 1
ATOM 2905 O O . TYR B 1 99 ? -20.344 11.555 -1.522 1 96.69 99 TYR B O 1
ATOM 2913 N N . PRO B 1 100 ? -18.984 12.008 0.191 1 98.06 100 PRO B N 1
ATOM 2914 C CA . PRO B 1 100 ? -18.578 10.602 0.319 1 98.06 100 PRO B CA 1
ATOM 2915 C C . PRO B 1 100 ? -19.734 9.68 0.696 1 98.06 100 PRO B C 1
ATOM 2917 O O . PRO B 1 100 ? -20.609 10.07 1.457 1 98.06 100 PRO B O 1
ATOM 2920 N N . ASP B 1 101 ? -19.594 8.469 0.199 1 98.81 101 ASP B N 1
ATOM 2921 C CA . ASP B 1 101 ? -20.578 7.441 0.536 1 98.81 101 ASP B CA 1
ATOM 2922 C C . ASP B 1 101 ? -20.219 6.742 1.844 1 98.81 101 ASP B C 1
ATOM 2924 O O . ASP B 1 101 ? -21.078 6.172 2.51 1 98.81 101 ASP B O 1
ATOM 2928 N N . LEU B 1 102 ? -18.938 6.762 2.148 1 98.88 102 LEU B N 1
ATOM 2929 C CA . LEU B 1 102 ? -18.422 6.102 3.342 1 98.88 102 LEU B CA 1
ATOM 2930 C C . LEU B 1 102 ? -17.172 6.812 3.859 1 98.88 102 LEU B C 1
ATOM 2932 O O . LEU B 1 102 ? -16.297 7.199 3.076 1 98.88 102 LEU B O 1
ATOM 2936 N N . ILE B 1 103 ? -17.094 7.027 5.137 1 98.69 103 ILE B N 1
ATOM 2937 C CA . ILE B 1 103 ? -15.938 7.617 5.789 1 98.69 103 ILE B CA 1
ATOM 2938 C C . ILE B 1 103 ? -15.461 6.711 6.922 1 98.69 103 ILE B C 1
ATOM 2940 O O . ILE B 1 103 ? -16.266 6.172 7.676 1 98.69 103 ILE B O 1
ATOM 2944 N N . ILE B 1 104 ? -14.188 6.461 6.996 1 98.69 104 ILE B N 1
ATOM 2945 C CA . ILE B 1 104 ? -13.547 5.77 8.109 1 98.69 104 ILE B CA 1
ATOM 2946 C C . ILE B 1 104 ? -12.516 6.684 8.758 1 98.69 104 ILE B C 1
ATOM 2948 O O . ILE B 1 104 ? -11.594 7.164 8.086 1 98.69 104 ILE B O 1
ATOM 2952 N N . GLU B 1 105 ? -12.664 6.996 10.016 1 96.94 105 GLU B N 1
ATOM 2953 C CA . GLU B 1 105 ? -11.68 7.742 10.789 1 96.94 105 GLU B CA 1
ATOM 2954 C C . GLU B 1 105 ? -10.797 6.805 11.617 1 96.94 105 GLU B C 1
ATOM 2956 O O . GLU B 1 105 ? -11.297 5.844 12.211 1 96.94 105 GLU B O 1
ATOM 2961 N N . LEU B 1 106 ? -9.578 6.941 11.555 1 95.94 106 LEU B N 1
ATOM 2962 C CA . LEU B 1 106 ? -8.648 6.254 12.445 1 95.94 106 LEU B CA 1
ATOM 2963 C C . LEU B 1 106 ? -8.352 7.102 13.68 1 95.94 106 LEU B C 1
ATOM 2965 O O . LEU B 1 106 ? -7.711 8.156 13.578 1 95.94 106 LEU B O 1
ATOM 2969 N N . LEU B 1 107 ? -8.805 6.621 14.781 1 94 107 LEU B N 1
ATOM 2970 C CA . LEU B 1 107 ? -8.734 7.391 16.016 1 94 107 LEU B CA 1
ATOM 2971 C C . LEU B 1 107 ? -7.305 7.469 16.531 1 94 107 LEU B C 1
ATOM 2973 O O . LEU B 1 107 ? -6.523 6.531 16.344 1 94 107 LEU B O 1
ATOM 2977 N N . SER B 1 108 ? -7.008 8.586 17.031 1 85.81 108 SER B N 1
ATOM 2978 C CA . SER B 1 108 ? -5.789 8.797 17.812 1 85.81 108 SER B CA 1
ATOM 2979 C C . SER B 1 108 ? -6.078 9.531 19.109 1 85.81 108 SER B C 1
ATOM 2981 O O . SER B 1 108 ? -7.195 10.008 19.328 1 85.81 108 SER B O 1
ATOM 2983 N N . ASP B 1 109 ? -5.098 9.562 20.031 1 78.94 109 ASP B N 1
ATOM 2984 C CA . ASP B 1 109 ? -5.293 10.266 21.297 1 78.94 109 ASP B CA 1
ATOM 2985 C C . ASP B 1 109 ? -5.637 11.734 21.047 1 78.94 109 ASP B C 1
ATOM 2987 O O . ASP B 1 109 ? -6.453 12.312 21.766 1 78.94 109 ASP B O 1
ATOM 2991 N N . SER B 1 110 ? -5.102 12.273 20 1 76.44 110 SER B N 1
ATOM 2992 C CA . SER B 1 110 ? -5.227 13.711 19.75 1 76.44 110 SER B CA 1
ATOM 2993 C C . SER B 1 110 ? -6.543 14.039 19.047 1 76.44 110 SER B C 1
ATOM 2995 O O . SER B 1 110 ? -7.074 15.141 19.219 1 76.44 110 SER B O 1
ATOM 2997 N N . THR B 1 111 ? -7.152 13.023 18.328 1 81.75 111 THR B N 1
ATOM 2998 C CA . THR B 1 111 ? -8.281 13.398 17.484 1 81.75 111 THR B CA 1
ATOM 2999 C C . THR B 1 111 ? -9.523 12.609 17.844 1 81.75 111 THR B C 1
ATOM 3001 O O . THR B 1 111 ? -10.617 12.891 17.359 1 81.75 111 THR B O 1
ATOM 3004 N N . ALA B 1 112 ? -9.375 11.711 18.75 1 89.75 112 ALA B N 1
ATOM 3005 C CA . ALA B 1 112 ? -10.461 10.781 19.047 1 89.75 112 ALA B CA 1
ATOM 3006 C C . ALA B 1 112 ? -11.727 11.531 19.438 1 89.75 112 ALA B C 1
ATOM 3008 O O . ALA B 1 112 ? -12.82 11.219 18.953 1 89.75 112 ALA B O 1
ATOM 3009 N N . ASN B 1 113 ? -11.625 12.469 20.297 1 91.44 113 ASN B N 1
ATOM 3010 C CA . ASN B 1 113 ? -12.805 13.203 20.75 1 91.44 113 ASN B CA 1
ATOM 3011 C C . ASN B 1 113 ? -13.469 13.961 19.609 1 91.44 113 ASN B C 1
ATOM 3013 O O . ASN B 1 113 ? -14.695 13.922 19.469 1 91.44 113 ASN B O 1
ATOM 3017 N N . VAL B 1 114 ? -12.703 14.617 18.797 1 91.31 114 VAL B N 1
ATOM 3018 C CA . VAL B 1 114 ? -13.219 15.375 17.656 1 91.31 114 VAL B CA 1
ATOM 3019 C C . VAL B 1 114 ? -13.906 14.422 16.672 1 91.31 114 VAL B C 1
ATOM 3021 O O . VAL B 1 114 ? -14.969 14.742 16.141 1 91.31 114 VAL B O 1
ATOM 3024 N N . ASP B 1 115 ? -13.367 13.234 16.438 1 93.19 115 ASP B N 1
ATOM 3025 C CA . ASP B 1 115 ? -13.914 12.25 15.492 1 93.19 115 ASP B CA 1
ATOM 3026 C C . ASP B 1 115 ? -15.227 11.664 16.016 1 93.19 115 ASP B C 1
ATOM 3028 O O . ASP B 1 115 ? -16.141 11.422 15.227 1 93.19 115 ASP B O 1
ATOM 3032 N N . ARG B 1 116 ? -15.305 11.57 17.297 1 96 116 ARG B N 1
ATOM 3033 C CA . ARG B 1 116 ? -16.469 10.945 17.922 1 96 116 ARG B CA 1
ATOM 3034 C C . ARG B 1 116 ? -17.625 11.938 18.031 1 96 116 ARG B C 1
ATOM 3036 O O . ARG B 1 116 ? -18.781 11.531 18.234 1 96 116 ARG B O 1
ATOM 3043 N N . THR B 1 117 ? -17.312 13.242 18 1 95.62 117 THR B N 1
ATOM 3044 C CA . THR B 1 117 ? -18.344 14.242 18.297 1 95.62 117 THR B CA 1
ATOM 3045 C C . THR B 1 117 ? -18.562 15.164 17.094 1 95.62 117 THR B C 1
ATOM 3047 O O . THR B 1 117 ? -19.328 14.859 16.188 1 95.62 117 THR B O 1
ATOM 3050 N N . LEU B 1 118 ? -17.641 16.141 16.938 1 93.69 118 LEU B N 1
ATOM 3051 C CA . LEU B 1 118 ? -17.797 17.188 15.938 1 93.69 118 LEU B CA 1
ATOM 3052 C C . LEU B 1 118 ? -17.844 16.594 14.531 1 93.69 118 LEU B C 1
ATOM 3054 O O . LEU B 1 118 ? -18.719 16.938 13.742 1 93.69 118 LEU B O 1
ATOM 3058 N N . LYS B 1 119 ? -16.922 15.703 14.234 1 94.94 119 LYS B N 1
ATOM 3059 C CA . LYS B 1 119 ? -16.875 15.148 12.883 1 94.94 119 LYS B CA 1
ATOM 3060 C C . LYS B 1 119 ? -18.047 14.219 12.633 1 94.94 119 LYS B C 1
ATOM 3062 O O . LYS B 1 119 ? -18.641 14.227 11.547 1 94.94 119 LYS B O 1
ATOM 3067 N N . LYS B 1 120 ? -18.375 13.461 13.633 1 97.38 120 LYS B N 1
ATOM 3068 C CA . LYS B 1 120 ? -19.547 12.617 13.484 1 97.38 120 LYS B CA 1
ATOM 3069 C C . LYS B 1 120 ? -20.797 13.445 13.156 1 97.38 120 LYS B C 1
ATOM 3071 O O . LYS B 1 120 ? -21.547 13.094 12.25 1 97.38 120 LYS B O 1
ATOM 3076 N N . ASN B 1 121 ? -20.984 14.492 13.891 1 96.62 121 ASN B N 1
ATOM 3077 C CA . ASN B 1 121 ? -22.125 15.367 13.656 1 96.62 121 ASN B CA 1
ATOM 3078 C C . ASN B 1 121 ? -22.078 16 12.266 1 96.62 121 ASN B C 1
ATOM 3080 O O . ASN B 1 121 ? -23.094 16.125 11.602 1 96.62 121 ASN B O 1
ATOM 3084 N N . LEU B 1 122 ? -20.938 16.438 11.875 1 95.44 122 LEU B N 1
ATOM 3085 C CA . LEU B 1 122 ? -20.75 17.016 10.555 1 95.44 122 LEU B CA 1
ATOM 3086 C C . LEU B 1 122 ? -21.125 16.031 9.461 1 95.44 122 LEU B C 1
ATOM 3088 O O . LEU B 1 122 ? -21.859 16.375 8.539 1 95.44 122 LEU B O 1
ATOM 3092 N N . TYR B 1 123 ? -20.609 14.758 9.578 1 97.81 123 TYR B N 1
ATOM 3093 C CA . TYR B 1 123 ? -20.875 13.734 8.578 1 97.81 123 TYR B CA 1
ATOM 3094 C C . TYR B 1 123 ? -22.344 13.336 8.562 1 97.81 123 TYR B C 1
ATOM 3096 O O . TYR B 1 123 ? -22.906 13.039 7.504 1 97.81 123 TYR B O 1
ATOM 3104 N N . GLN B 1 124 ? -22.922 13.414 9.742 1 97.81 124 GLN B N 1
ATOM 3105 C CA . GLN B 1 124 ? -24.328 13.078 9.891 1 97.81 124 GLN B CA 1
ATOM 3106 C C . GLN B 1 124 ? -25.219 14.188 9.312 1 97.81 124 GLN B C 1
ATOM 3108 O O . GLN B 1 124 ? -26.062 13.93 8.453 1 97.81 124 GLN B O 1
ATOM 3113 N N . SER B 1 125 ? -25.031 15.414 9.695 1 96.31 125 SER B N 1
ATOM 3114 C CA . SER B 1 125 ? -26.031 16.453 9.547 1 96.31 125 SER B CA 1
ATOM 3115 C C . SER B 1 125 ? -25.719 17.344 8.336 1 96.31 125 SER B C 1
ATOM 3117 O O . SER B 1 125 ? -26.641 17.906 7.73 1 96.31 125 SER B O 1
ATOM 3119 N N . HIS B 1 126 ? -24.5 17.438 7.996 1 93.12 126 HIS B N 1
ATOM 3120 C CA . HIS B 1 126 ? -24.125 18.297 6.879 1 93.12 126 HIS B CA 1
ATOM 3121 C C . HIS B 1 126 ? -23.812 17.484 5.629 1 93.12 126 HIS B C 1
ATOM 3123 O O . HIS B 1 126 ? -24.375 17.734 4.559 1 93.12 126 HIS B O 1
ATOM 3129 N N . PHE B 1 127 ? -22.953 16.484 5.805 1 95.94 127 PHE B N 1
ATOM 3130 C CA . PHE B 1 127 ? -22.562 15.688 4.648 1 95.94 127 PHE B CA 1
ATOM 3131 C C . PHE B 1 127 ? -23.656 14.695 4.273 1 95.94 127 PHE B C 1
ATOM 3133 O O . PHE B 1 127 ? -23.781 14.328 3.104 1 95.94 127 PHE B O 1
ATOM 3140 N N . HIS B 1 128 ? -24.375 14.219 5.32 1 97.88 128 HIS B N 1
ATOM 3141 C CA . HIS B 1 128 ? -25.312 13.117 5.145 1 97.88 128 HIS B CA 1
ATOM 3142 C C . HIS B 1 128 ? -24.625 11.898 4.551 1 97.88 128 HIS B C 1
ATOM 3144 O O . HIS B 1 128 ? -25.141 11.281 3.613 1 97.88 128 HIS B O 1
ATOM 3150 N N . THR B 1 129 ? -23.484 11.641 5.02 1 98.44 129 THR B N 1
ATOM 3151 C CA . THR B 1 129 ? -22.734 10.461 4.582 1 98.44 129 THR B CA 1
ATOM 3152 C C . THR B 1 129 ? -23.469 9.188 4.984 1 98.44 129 THR B C 1
ATOM 3154 O O . THR B 1 129 ? -23.781 8.984 6.16 1 98.44 129 THR B O 1
ATOM 3157 N N . PRO B 1 130 ? -23.672 8.297 4.102 1 98.75 130 PRO B N 1
ATOM 3158 C CA . PRO B 1 130 ? -24.469 7.105 4.387 1 98.75 130 PRO B CA 1
ATOM 3159 C C . PRO B 1 130 ? -23.875 6.238 5.488 1 98.75 130 PRO B C 1
ATOM 3161 O O . PRO B 1 130 ? -24.609 5.703 6.324 1 98.75 130 PRO B O 1
ATOM 3164 N N . GLU B 1 131 ? -22.562 6.109 5.535 1 98.94 131 GLU B N 1
ATOM 3165 C CA . GLU B 1 131 ? -21.938 5.262 6.547 1 98.94 131 GLU B CA 1
ATOM 3166 C C . GLU B 1 131 ? -20.688 5.918 7.125 1 98.94 131 GLU B C 1
ATOM 3168 O O . GLU B 1 131 ? -19.891 6.484 6.387 1 98.94 131 GLU B O 1
ATOM 3173 N N . TYR B 1 132 ? -20.562 5.855 8.422 1 98.88 132 TYR B N 1
ATOM 3174 C CA . TYR B 1 132 ? -19.406 6.387 9.148 1 98.88 132 TYR B CA 1
ATOM 3175 C C . TYR B 1 132 ? -18.859 5.359 10.125 1 98.88 132 TYR B C 1
ATOM 3177 O O . TYR B 1 132 ? -19.609 4.793 10.93 1 98.88 132 TYR B O 1
ATOM 3185 N N . PHE B 1 133 ? -17.547 5.051 9.992 1 98.88 133 PHE B N 1
ATOM 3186 C CA . PHE B 1 133 ? -16.875 4.145 10.906 1 98.88 133 PHE B CA 1
ATOM 3187 C C . PHE B 1 133 ? -15.68 4.84 11.562 1 98.88 133 PHE B C 1
ATOM 3189 O O . PHE B 1 133 ? -15.062 5.727 10.969 1 98.88 133 PHE B O 1
ATOM 3196 N N . TRP B 1 134 ? -15.359 4.469 12.75 1 98.38 134 TRP B N 1
ATOM 3197 C CA . TRP B 1 134 ? -14.055 4.82 13.297 1 98.38 134 TRP B CA 1
ATOM 3198 C C . TRP B 1 134 ? -13.383 3.602 13.914 1 98.38 134 TRP B C 1
ATOM 3200 O O . TRP B 1 134 ? -14.047 2.617 14.242 1 98.38 134 TRP B O 1
ATOM 3210 N N . PHE B 1 135 ? -12.109 3.635 13.945 1 98.56 135 PHE B N 1
ATOM 3211 C CA . PHE B 1 135 ? -11.273 2.564 14.477 1 98.56 135 PHE B CA 1
ATOM 3212 C C . PHE B 1 135 ? -10.023 3.131 15.125 1 98.56 135 PHE B C 1
ATOM 3214 O O . PHE B 1 135 ? -9.406 4.055 14.594 1 98.56 135 PHE B O 1
ATOM 3221 N N . SER B 1 136 ? -9.68 2.6 16.266 1 96.44 136 SER B N 1
ATOM 3222 C CA . SER B 1 136 ? -8.422 2.955 16.922 1 96.44 136 SER B CA 1
ATOM 3223 C C . SER B 1 136 ? -7.387 1.851 16.766 1 96.44 136 SER B C 1
ATOM 3225 O O . SER B 1 136 ? -7.512 0.779 17.359 1 96.44 136 SER B O 1
ATOM 3227 N N . PRO B 1 137 ? -6.383 2.137 16.016 1 94.69 137 PRO B N 1
ATOM 3228 C CA . PRO B 1 137 ? -5.332 1.122 15.898 1 94.69 137 PRO B CA 1
ATOM 3229 C C . PRO B 1 137 ? -4.684 0.787 17.25 1 94.69 137 PRO B C 1
ATOM 3231 O O . PRO B 1 137 ? -4.184 -0.324 17.438 1 94.69 137 PRO B O 1
ATOM 3234 N N . GLU B 1 138 ? -4.754 1.656 18.188 1 90.25 138 GLU B N 1
ATOM 3235 C CA . GLU B 1 138 ? -4.09 1.481 19.469 1 90.25 138 GLU B CA 1
ATOM 3236 C C . GLU B 1 138 ? -4.973 0.702 20.438 1 90.25 138 GLU B C 1
ATOM 3238 O O . GLU B 1 138 ? -4.52 -0.267 21.062 1 90.25 138 GLU B O 1
ATOM 3243 N N . THR B 1 139 ? -6.188 1.061 20.578 1 94.88 139 THR B N 1
ATOM 3244 C CA . THR B 1 139 ? -7.059 0.469 21.578 1 94.88 139 THR B CA 1
ATOM 3245 C C . THR B 1 139 ? -7.977 -0.579 20.953 1 94.88 139 THR B C 1
ATOM 3247 O O . THR B 1 139 ? -8.641 -1.332 21.672 1 94.88 139 THR B O 1
ATOM 3250 N N . LEU B 1 140 ? -8.117 -0.616 19.672 1 97.31 140 LEU B N 1
ATOM 3251 C CA . LEU B 1 140 ? -8.938 -1.533 18.891 1 97.31 140 LEU B CA 1
ATOM 3252 C C . LEU B 1 140 ? -10.414 -1.211 19.031 1 97.31 140 LEU B C 1
ATOM 3254 O O . LEU B 1 140 ? -11.273 -2.033 18.703 1 97.31 140 LEU B O 1
ATOM 3258 N N . GLU B 1 141 ? -10.703 -0.029 19.578 1 97.44 141 GLU B N 1
ATOM 3259 C CA . GLU B 1 141 ? -12.086 0.439 19.547 1 97.44 141 GLU B CA 1
ATOM 3260 C C . GLU B 1 141 ? -12.602 0.539 18.109 1 97.44 141 GLU B C 1
ATOM 3262 O O . GLU B 1 141 ? -11.922 1.098 17.25 1 97.44 141 GLU B O 1
ATOM 3267 N N . PHE B 1 142 ? -13.727 -0.063 17.859 1 98.56 142 PHE B N 1
ATOM 3268 C CA . PHE B 1 142 ? -14.312 -0.075 16.531 1 98.56 142 PHE B CA 1
ATOM 3269 C C . PHE B 1 142 ? -15.82 0.091 16.594 1 98.56 142 PHE B C 1
ATOM 3271 O O . PHE B 1 142 ? -16.516 -0.7 17.234 1 98.56 142 PHE B O 1
ATOM 3278 N N . VAL B 1 143 ? -16.312 1.146 15.898 1 98.56 143 VAL B N 1
ATOM 3279 C CA . VAL B 1 143 ? -17.75 1.42 15.844 1 98.56 143 VAL B CA 1
ATOM 3280 C C . VAL B 1 143 ? -18.125 1.858 14.438 1 98.56 143 VAL B C 1
ATOM 3282 O O . VAL B 1 143 ? -17.297 2.389 13.695 1 98.56 143 VAL B O 1
ATOM 3285 N N . GLY B 1 144 ? -19.328 1.529 14.016 1 98.75 144 GLY B N 1
ATOM 3286 C CA . GLY B 1 144 ? -19.859 1.919 12.719 1 98.75 144 GLY B CA 1
ATOM 3287 C C . GLY B 1 144 ? -21.297 2.436 12.797 1 98.75 144 GLY B C 1
ATOM 3288 O O . GLY B 1 144 ? -22.062 2.006 13.656 1 98.75 144 GLY B O 1
ATOM 3289 N N . PHE B 1 145 ? -21.609 3.326 11.914 1 98.88 145 PHE B N 1
ATOM 3290 C CA . PHE B 1 145 ? -22.922 3.938 11.867 1 98.88 145 PHE B CA 1
ATOM 3291 C C . PHE B 1 145 ? -23.484 3.938 10.445 1 98.88 145 PHE B C 1
ATOM 3293 O O . PHE B 1 145 ? -22.719 4.109 9.484 1 98.88 145 PHE B O 1
ATOM 3300 N N . GLU B 1 146 ? -24.75 3.783 10.336 1 98.81 146 GLU B N 1
ATOM 3301 C CA . GLU B 1 146 ? -25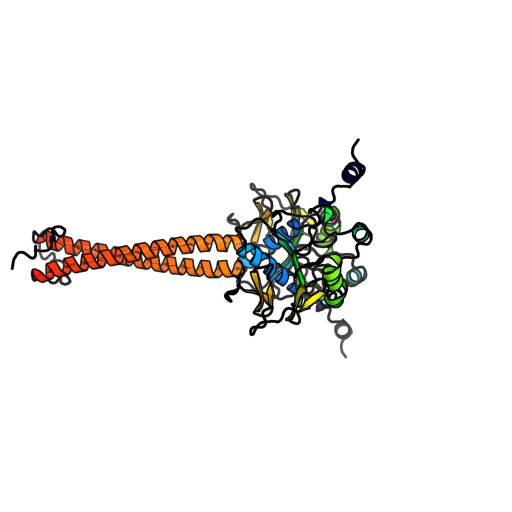.5 3.996 9.094 1 98.81 146 GLU B CA 1
ATOM 3302 C C . GLU B 1 146 ? -26.484 5.148 9.242 1 98.81 146 GLU B C 1
ATOM 3304 O O . GLU B 1 146 ? -27.125 5.301 10.289 1 98.81 146 GLU B O 1
ATOM 3309 N N . LEU B 1 147 ? -26.578 5.934 8.219 1 98.75 147 LEU B N 1
ATOM 3310 C CA . LEU B 1 147 ? -27.531 7.043 8.25 1 98.75 147 LEU B CA 1
ATOM 3311 C C . LEU B 1 147 ? -28.953 6.555 7.984 1 98.75 147 LEU B C 1
ATOM 3313 O O . LEU B 1 147 ? -29.234 6.016 6.91 1 98.75 147 LEU B O 1
ATOM 3317 N N . VAL B 1 148 ? -29.781 6.668 8.922 1 97.88 148 VAL B N 1
ATOM 3318 C CA . VAL B 1 148 ? -31.203 6.359 8.805 1 97.88 148 VAL B CA 1
ATOM 3319 C C . VAL B 1 148 ? -32.031 7.633 8.969 1 97.88 148 VAL B C 1
ATOM 3321 O O . VAL B 1 148 ? -32.094 8.188 10.07 1 97.88 148 VAL B O 1
ATOM 3324 N N . GLY B 1 149 ? -32.656 8.031 7.906 1 95.56 149 GLY B N 1
ATOM 3325 C CA . GLY B 1 149 ? -33.188 9.383 7.922 1 95.56 149 GLY B CA 1
ATOM 3326 C C . GLY B 1 149 ? -32.125 10.461 8.039 1 95.56 149 GLY B C 1
ATOM 3327 O O . GLY B 1 149 ? -31.344 10.656 7.121 1 95.56 149 GLY B O 1
ATOM 3328 N N . ASN B 1 150 ? -32.156 11.125 9.227 1 95.75 150 ASN B N 1
ATOM 3329 C CA . ASN B 1 150 ? -31.172 12.188 9.406 1 95.75 150 ASN B CA 1
ATOM 3330 C C . ASN B 1 150 ? -30.297 11.938 10.633 1 95.75 150 ASN B C 1
ATOM 3332 O O . ASN B 1 150 ? -29.672 12.859 11.156 1 95.75 150 ASN B O 1
ATOM 3336 N N . GLN B 1 151 ? -30.312 10.641 10.953 1 97.88 151 GLN B N 1
ATOM 3337 C CA . GLN B 1 151 ? -29.547 10.328 12.156 1 97.88 151 GLN B CA 1
ATOM 3338 C C . GLN B 1 151 ? -28.719 9.062 11.969 1 97.88 151 GLN B C 1
ATOM 3340 O O . GLN B 1 151 ? -29.172 8.102 11.344 1 97.88 151 GLN B O 1
ATOM 3345 N N . TYR B 1 152 ? -27.594 9.117 12.57 1 98.56 152 TYR B N 1
ATOM 3346 C CA . TYR B 1 152 ? -26.766 7.922 12.578 1 98.56 152 TYR B CA 1
ATOM 3347 C C . TYR B 1 152 ? -27.281 6.898 13.586 1 98.56 152 TYR B C 1
ATOM 3349 O O . TYR B 1 152 ? -27.594 7.246 14.727 1 98.56 152 TYR B O 1
ATOM 3357 N N . GLN B 1 153 ? -27.406 5.742 13.148 1 98.75 153 GLN B N 1
ATOM 3358 C CA . GLN B 1 153 ? -27.672 4.59 14 1 98.75 153 GLN B CA 1
ATOM 3359 C C . GLN B 1 153 ? -26.5 3.625 14.008 1 98.75 153 GLN B C 1
ATOM 3361 O O . GLN B 1 153 ? -25.922 3.324 12.953 1 98.75 153 GLN B O 1
ATOM 3366 N N . GLU B 1 154 ? -26.172 3.221 15.172 1 98.62 154 GLU B N 1
ATOM 3367 C CA . GLU B 1 154 ? -25.031 2.301 15.273 1 98.62 154 GLU B CA 1
ATOM 3368 C C . GLU B 1 154 ? -25.328 0.98 14.578 1 98.62 154 GLU B C 1
ATOM 3370 O O . GLU B 1 154 ? -26.438 0.444 14.695 1 98.62 154 GLU B O 1
ATOM 3375 N N . ILE B 1 155 ? -24.391 0.482 13.789 1 98.81 155 ILE B N 1
ATOM 3376 C CA . ILE B 1 155 ? -24.5 -0.819 13.141 1 98.81 155 ILE B CA 1
ATOM 3377 C C . ILE B 1 155 ? -24.203 -1.927 14.148 1 98.81 155 ILE B C 1
ATOM 3379 O O . ILE B 1 155 ? -23.125 -1.958 14.742 1 98.81 155 ILE B O 1
ATOM 3383 N N . VAL B 1 156 ? -25.078 -2.85 14.328 1 98 156 VAL B N 1
ATOM 3384 C CA . VAL B 1 156 ? -24.922 -3.947 15.281 1 98 156 VAL B CA 1
ATOM 3385 C C . VAL B 1 156 ? -23.938 -4.977 14.727 1 98 156 VAL B C 1
ATOM 3387 O O . VAL B 1 156 ? -24.078 -5.422 13.586 1 98 156 VAL B O 1
ATOM 3390 N N . PRO B 1 157 ? -23 -5.266 15.461 1 98.25 157 PRO B N 1
ATOM 3391 C CA . PRO B 1 157 ? -22.047 -6.285 14.984 1 98.25 157 PRO B CA 1
ATOM 3392 C C . PRO B 1 157 ? -22.672 -7.68 14.93 1 98.25 157 PRO B C 1
ATOM 3394 O O . PRO B 1 157 ? -23.609 -7.977 15.688 1 98.25 157 PRO B O 1
ATOM 3397 N N . ASN B 1 158 ? -22.172 -8.43 14.047 1 97.75 158 ASN B N 1
ATOM 3398 C CA . ASN B 1 158 ? -22.562 -9.828 14.055 1 97.75 158 ASN B CA 1
ATOM 3399 C C . ASN B 1 158 ? -21.828 -10.609 15.141 1 97.75 158 ASN B C 1
ATOM 3401 O O . ASN B 1 158 ? -21.188 -10.016 16.016 1 97.75 158 ASN B O 1
ATOM 3405 N N . SER B 1 159 ? -21.938 -11.961 15.102 1 97.12 159 SER B N 1
ATOM 3406 C CA . SER B 1 159 ? -21.391 -12.812 16.156 1 97.12 159 SER B CA 1
ATOM 3407 C C . SER B 1 159 ? -19.859 -12.742 16.188 1 97.12 159 SER B C 1
ATOM 3409 O O . SER B 1 159 ? -19.25 -12.977 17.219 1 97.12 159 SER B O 1
ATOM 3411 N N . GLN B 1 160 ? -19.234 -12.352 15.094 1 97.19 160 GLN B N 1
ATOM 3412 C CA . GLN B 1 160 ? -17.781 -12.25 15.008 1 97.19 160 GLN B CA 1
ATOM 3413 C C . GLN B 1 160 ? -17.297 -10.844 15.336 1 97.19 160 GLN B C 1
ATOM 3415 O O . GLN B 1 160 ? -16.094 -10.57 15.32 1 97.19 160 GLN B O 1
ATOM 3420 N N . GLY B 1 161 ? -18.266 -9.977 15.586 1 97.94 161 GLY B N 1
ATOM 3421 C CA . GLY B 1 161 ? -17.906 -8.594 15.875 1 97.94 161 GLY B CA 1
ATOM 3422 C C . GLY B 1 161 ? -17.781 -7.738 14.633 1 97.94 161 GLY B C 1
ATOM 3423 O O . GLY B 1 161 ? -17.297 -6.609 14.695 1 97.94 161 GLY B O 1
ATOM 3424 N N . TRP B 1 162 ? -18.188 -8.289 13.531 1 98.75 162 TRP B N 1
ATOM 3425 C CA . TRP B 1 162 ? -18.078 -7.578 12.258 1 98.75 162 TRP B CA 1
ATOM 3426 C C . TRP B 1 162 ? -19.297 -6.695 12.016 1 98.75 162 TRP B C 1
ATOM 3428 O O . TRP B 1 162 ? -20.391 -6.996 12.492 1 98.75 162 TRP B O 1
ATOM 3438 N N . ARG B 1 163 ? -19.125 -5.637 11.336 1 98.88 163 ARG B N 1
ATOM 3439 C CA . ARG B 1 163 ? -20.203 -4.719 10.984 1 98.88 163 ARG B CA 1
ATOM 3440 C C . ARG B 1 163 ? -20.359 -4.605 9.469 1 98.88 163 ARG B C 1
ATOM 3442 O O . ARG B 1 163 ? -19.391 -4.355 8.758 1 98.88 163 ARG B O 1
ATOM 3449 N N . TRP B 1 164 ? -21.547 -4.723 8.992 1 98.75 164 TRP B N 1
ATOM 3450 C CA . TRP B 1 164 ? -21.844 -4.754 7.562 1 98.75 164 TRP B CA 1
ATOM 3451 C C . TRP B 1 164 ? -21.891 -3.346 6.984 1 98.75 164 TRP B C 1
ATOM 3453 O O . TRP B 1 164 ? -22.5 -2.449 7.57 1 98.75 164 TRP B O 1
ATOM 3463 N N . SER B 1 165 ? -21.203 -3.15 5.902 1 98.88 165 SER B N 1
ATOM 3464 C CA . SER B 1 165 ? -21.328 -1.946 5.09 1 98.88 165 SER B CA 1
ATOM 3465 C C . SER B 1 165 ? -22.078 -2.234 3.793 1 98.88 165 SER B C 1
ATOM 3467 O O . SER B 1 165 ? -21.594 -2.965 2.934 1 98.88 165 SER B O 1
ATOM 3469 N N . GLN B 1 166 ? -23.188 -1.667 3.652 1 98.5 166 GLN B N 1
ATOM 3470 C CA . GLN B 1 166 ? -23.938 -1.799 2.41 1 98.5 166 GLN B CA 1
ATOM 3471 C C . GLN B 1 166 ? -23.234 -1.103 1.256 1 98.5 166 GLN B C 1
ATOM 3473 O O . GLN B 1 166 ? -23.25 -1.583 0.121 1 98.5 166 GLN B O 1
ATOM 3478 N N . VAL B 1 167 ? -22.594 -0.024 1.548 1 98.62 167 VAL B N 1
ATOM 3479 C CA . VAL B 1 167 ? -21.875 0.765 0.549 1 98.62 167 VAL B CA 1
ATOM 3480 C C . VAL B 1 167 ? -20.75 -0.067 -0.062 1 98.62 167 VAL B C 1
ATOM 3482 O O . VAL B 1 167 ? -20.578 -0.081 -1.281 1 98.62 167 VAL B O 1
ATOM 3485 N N . LEU B 1 168 ? -20.031 -0.808 0.754 1 98.75 168 LEU B N 1
ATOM 3486 C CA . LEU B 1 168 ? -18.891 -1.596 0.313 1 98.75 168 LEU B CA 1
ATOM 3487 C C . LEU B 1 168 ? -19.344 -2.957 -0.21 1 98.75 168 LEU B C 1
ATOM 3489 O O . LEU B 1 168 ? -18.656 -3.557 -1.05 1 98.75 168 LEU B O 1
ATOM 3493 N N . GLY B 1 169 ? -20.469 -3.432 0.285 1 98.62 169 GLY B N 1
ATOM 3494 C CA . GLY B 1 169 ? -20.812 -4.832 0.096 1 98.62 169 GLY B CA 1
ATOM 3495 C C . GLY B 1 169 ? -19.859 -5.777 0.813 1 98.62 169 GLY B C 1
ATOM 3496 O O . GLY B 1 169 ? -19.547 -6.855 0.306 1 98.62 169 GLY B O 1
ATOM 3497 N N . LEU B 1 170 ? -19.297 -5.336 1.912 1 98.88 170 LEU B N 1
ATOM 3498 C CA . LEU B 1 170 ? -18.312 -6.062 2.721 1 98.88 170 LEU B CA 1
ATOM 3499 C C . LEU B 1 170 ? -18.594 -5.879 4.207 1 98.88 170 LEU B C 1
ATOM 3501 O O . LEU B 1 170 ? -19.266 -4.922 4.602 1 98.88 170 LEU B O 1
ATOM 3505 N N . TYR B 1 171 ? -18.109 -6.73 5.027 1 98.94 171 TYR B N 1
ATOM 3506 C CA . TYR B 1 171 ? -18 -6.512 6.465 1 98.94 171 TYR B CA 1
ATOM 3507 C C . TYR B 1 171 ? -16.688 -5.809 6.812 1 98.94 171 TYR B C 1
ATOM 3509 O O . TYR B 1 171 ? -15.672 -6.02 6.145 1 98.94 171 TYR B O 1
ATOM 3517 N N . LEU B 1 172 ? -16.75 -4.988 7.77 1 98.94 172 LEU B N 1
ATOM 3518 C CA . LEU B 1 172 ? -15.562 -4.508 8.461 1 98.94 172 LEU B CA 1
ATOM 3519 C C . LEU B 1 172 ? -15.414 -5.176 9.82 1 98.94 172 LEU B C 1
ATOM 3521 O O . LEU B 1 172 ? -16.406 -5.348 10.547 1 98.94 172 LEU B O 1
ATOM 3525 N N . GLY B 1 173 ? -14.266 -5.605 10.148 1 98.88 173 GLY B N 1
ATOM 3526 C CA . GLY B 1 173 ? -13.992 -6.254 11.422 1 98.88 173 GLY B CA 1
ATOM 3527 C C . GLY B 1 173 ? -12.516 -6.273 11.781 1 98.88 173 GLY B C 1
ATOM 3528 O O . GLY B 1 173 ? -11.672 -5.875 10.977 1 98.88 173 GLY B O 1
ATOM 3529 N N . ILE B 1 174 ? -12.25 -6.68 12.992 1 98.75 174 ILE B N 1
ATOM 3530 C CA . ILE B 1 174 ? -10.883 -6.684 13.492 1 98.75 174 ILE B CA 1
ATOM 3531 C C . ILE B 1 174 ? -10.258 -8.062 13.281 1 98.75 174 ILE B C 1
ATOM 3533 O O . ILE B 1 174 ? -10.859 -9.078 13.641 1 98.75 174 ILE B O 1
ATOM 3537 N N . HIS B 1 175 ? -9.148 -8.141 12.641 1 98.5 175 HIS B N 1
ATOM 3538 C CA . HIS B 1 175 ? -8.344 -9.336 12.43 1 98.5 175 HIS B CA 1
ATOM 3539 C C . HIS B 1 175 ? -6.867 -9.055 12.711 1 98.5 175 HIS B C 1
ATOM 3541 O O . HIS B 1 175 ? -6.266 -8.172 12.102 1 98.5 175 HIS B O 1
ATOM 3547 N N . GLU B 1 176 ? -6.289 -9.758 13.695 1 97.56 176 GLU B N 1
ATOM 3548 C CA . GLU B 1 176 ? -4.891 -9.586 14.086 1 97.56 176 GLU B CA 1
ATOM 3549 C C . GLU B 1 176 ? -4.59 -8.141 14.453 1 97.56 176 GLU B C 1
ATOM 3551 O O . GLU B 1 176 ? -3.621 -7.559 13.969 1 97.56 176 GLU B O 1
ATOM 3556 N N . ASN B 1 177 ? -5.512 -7.516 15.148 1 97.62 177 ASN B N 1
ATOM 3557 C CA . ASN B 1 177 ? -5.391 -6.184 15.727 1 97.62 177 ASN B CA 1
ATOM 3558 C C . ASN B 1 177 ? -5.422 -5.102 14.656 1 97.62 177 ASN B C 1
ATOM 3560 O O . ASN B 1 177 ? -4.902 -4.004 14.859 1 97.62 177 ASN B O 1
ATOM 3564 N N . LYS B 1 178 ? -5.957 -5.398 13.508 1 98.5 178 LYS B N 1
ATOM 3565 C CA . LYS B 1 178 ? -6.133 -4.438 12.43 1 98.5 178 LYS B CA 1
ATOM 3566 C C . LYS B 1 178 ? -7.578 -4.418 11.938 1 98.5 178 LYS B C 1
ATOM 3568 O O . LYS B 1 178 ? -8.281 -5.43 12.016 1 98.5 178 LYS B O 1
ATOM 3573 N N . LEU B 1 179 ? -8.047 -3.346 11.516 1 98.88 179 LEU B N 1
ATOM 3574 C CA . LEU B 1 179 ? -9.336 -3.281 10.828 1 98.88 179 LEU B CA 1
ATOM 3575 C C . LEU B 1 179 ? -9.219 -3.826 9.414 1 98.88 179 LEU B C 1
ATOM 3577 O O . LEU B 1 179 ? -8.406 -3.348 8.617 1 98.88 179 LEU B O 1
ATOM 3581 N N . ARG B 1 180 ? -10.008 -4.824 9.094 1 98.88 180 ARG B N 1
ATOM 3582 C CA . ARG B 1 180 ? -9.945 -5.523 7.816 1 98.88 180 ARG B CA 1
ATOM 3583 C C . ARG B 1 180 ? -11.328 -5.629 7.184 1 98.88 180 ARG B C 1
ATOM 3585 O O . ARG B 1 180 ? -12.336 -5.398 7.848 1 98.88 180 ARG B O 1
ATOM 3592 N N . TYR B 1 181 ? -11.305 -5.926 5.895 1 98.94 181 TYR B N 1
ATOM 3593 C CA . TYR B 1 181 ? -12.531 -6.207 5.156 1 98.94 181 TYR B CA 1
ATOM 3594 C C . TYR B 1 181 ? -12.789 -7.707 5.086 1 98.94 181 TYR B C 1
ATOM 3596 O O . TYR B 1 181 ? -11.852 -8.5 4.945 1 98.94 181 TYR B O 1
ATOM 3604 N N . PHE B 1 182 ? -14.039 -8.055 5.168 1 98.88 182 PHE B N 1
ATOM 3605 C CA . PHE B 1 182 ? -14.492 -9.422 4.938 1 98.88 182 PHE B CA 1
ATOM 3606 C C . PHE B 1 182 ? -15.625 -9.445 3.92 1 98.88 182 PHE B C 1
ATOM 3608 O O . PHE B 1 182 ? -16.484 -8.57 3.918 1 98.88 182 PHE B O 1
ATOM 3615 N N . THR B 1 183 ? -15.617 -10.445 3.104 1 98.56 183 THR B N 1
ATOM 3616 C CA . THR B 1 183 ? -16.703 -10.594 2.146 1 98.56 183 THR B CA 1
ATOM 3617 C C . THR B 1 183 ? -18 -10.984 2.857 1 98.56 183 THR B C 1
ATOM 3619 O O . THR B 1 183 ? -17.984 -11.352 4.031 1 98.56 183 THR B O 1
ATOM 3622 N N . ALA B 1 184 ? -19.125 -10.883 2.104 1 97.88 184 ALA B N 1
ATOM 3623 C CA . ALA B 1 184 ? -20.422 -11.305 2.629 1 97.88 184 ALA B CA 1
ATOM 3624 C C . ALA B 1 184 ? -20.406 -12.773 3.031 1 97.88 184 ALA B C 1
ATOM 3626 O O . ALA B 1 184 ? -21.078 -13.172 3.986 1 97.88 184 ALA B O 1
ATOM 3627 N N . GLY B 1 185 ? -19.594 -13.492 2.354 1 97.38 185 GLY B N 1
ATOM 3628 C CA . GLY B 1 185 ? -19.469 -14.914 2.637 1 97.38 185 GLY B CA 1
ATOM 3629 C C . GLY B 1 185 ? -18.578 -15.211 3.822 1 97.38 185 GLY B C 1
ATOM 3630 O O . GLY B 1 185 ? -18.469 -16.359 4.254 1 97.38 185 GLY B O 1
ATOM 3631 N N . GLY B 1 186 ? -17.875 -14.25 4.27 1 97.19 186 GLY B N 1
ATOM 3632 C CA . GLY B 1 186 ? -17.109 -14.422 5.492 1 97.19 186 GLY B CA 1
ATOM 3633 C C . GLY B 1 186 ? -15.617 -14.57 5.242 1 97.19 186 GLY B C 1
ATOM 3634 O O . GLY B 1 186 ? -14.852 -14.797 6.176 1 97.19 186 GLY B O 1
ATOM 3635 N N . ASP B 1 187 ? -15.18 -14.391 4.066 1 98.38 187 ASP B N 1
ATOM 3636 C CA . ASP B 1 187 ? -13.766 -14.523 3.748 1 98.38 187 ASP B CA 1
ATOM 3637 C C . ASP B 1 187 ? -13.023 -13.211 3.977 1 98.38 187 ASP B C 1
ATOM 3639 O O . ASP B 1 187 ? -13.547 -12.133 3.674 1 98.38 187 ASP B O 1
ATOM 3643 N N . LEU B 1 188 ? -11.828 -13.32 4.492 1 98.75 188 LEU B N 1
ATOM 3644 C CA . LEU B 1 188 ? -10.953 -12.164 4.637 1 98.75 188 LEU B CA 1
ATOM 3645 C C . LEU B 1 188 ? -10.547 -11.609 3.275 1 98.75 188 LEU B C 1
ATOM 3647 O O . LEU B 1 188 ? -10.172 -12.375 2.379 1 98.75 188 LEU B O 1
ATOM 3651 N N . VAL B 1 189 ? -10.688 -10.352 3.107 1 98.81 189 VAL B N 1
ATOM 3652 C CA . VAL B 1 189 ? -10.164 -9.711 1.907 1 98.81 189 VAL B CA 1
ATOM 3653 C C . VAL B 1 189 ? -8.656 -9.516 2.041 1 98.81 189 VAL B C 1
ATOM 3655 O O . VAL B 1 189 ? -8.195 -8.758 2.896 1 98.81 189 VAL B O 1
ATOM 3658 N N . PRO B 1 190 ? -7.902 -10.156 1.202 1 98.62 190 PRO B N 1
ATOM 3659 C CA . PRO B 1 190 ? -6.453 -10.094 1.393 1 98.62 190 PRO B CA 1
ATOM 3660 C C . PRO B 1 190 ? -5.844 -8.789 0.884 1 98.62 190 PRO B C 1
ATOM 3662 O O . PRO B 1 190 ? -6.422 -8.133 0.018 1 98.62 190 PRO B O 1
ATOM 3665 N N . THR B 1 191 ? -4.711 -8.414 1.464 1 98.38 191 THR B N 1
ATOM 3666 C CA . THR B 1 191 ? -3.861 -7.383 0.882 1 98.38 191 THR B CA 1
ATOM 3667 C C . THR B 1 191 ? -3.107 -7.922 -0.329 1 98.38 191 THR B C 1
ATOM 3669 O O . THR B 1 191 ? -2.969 -9.133 -0.492 1 98.38 191 THR B O 1
ATOM 3672 N N . PRO B 1 192 ? -2.598 -7.016 -1.162 1 98.31 192 PRO B N 1
ATOM 3673 C CA . PRO B 1 192 ? -1.773 -7.492 -2.275 1 98.31 192 PRO B CA 1
ATOM 3674 C C . PRO B 1 192 ? -0.566 -8.305 -1.812 1 98.31 192 PRO B C 1
ATOM 3676 O O . PRO B 1 192 ? -0.181 -9.273 -2.469 1 98.31 192 PRO B O 1
ATOM 3679 N N . GLU B 1 193 ? -0.01 -7.922 -0.727 1 98.06 193 GLU B N 1
ATOM 3680 C CA . GLU B 1 193 ? 1.114 -8.672 -0.174 1 98.06 193 GLU B CA 1
ATOM 3681 C C . GLU B 1 193 ? 0.717 -10.109 0.145 1 98.06 193 GLU B C 1
ATOM 3683 O O . GLU B 1 193 ? 1.45 -11.047 -0.176 1 98.06 193 GLU B O 1
ATOM 3688 N N . GLU B 1 194 ? -0.387 -10.234 0.763 1 98.38 194 GLU B N 1
ATOM 3689 C CA . GLU B 1 194 ? -0.887 -11.562 1.121 1 98.38 194 GLU B CA 1
ATOM 3690 C C . GLU B 1 194 ? -1.197 -12.391 -0.122 1 98.38 194 GLU B C 1
ATOM 3692 O O . GLU B 1 194 ? -0.879 -13.578 -0.177 1 98.38 194 GLU B O 1
ATOM 3697 N N . VAL B 1 195 ? -1.768 -11.758 -1.087 1 98.44 195 VAL B N 1
ATOM 3698 C CA . VAL B 1 195 ? -2.088 -12.43 -2.34 1 98.44 195 VAL B CA 1
ATOM 3699 C C . VAL B 1 195 ? -0.801 -12.875 -3.033 1 98.44 195 VAL B C 1
ATOM 3701 O O . VAL B 1 195 ? -0.715 -13.992 -3.541 1 98.44 195 VAL B O 1
ATOM 3704 N N . ALA B 1 196 ? 0.12 -11.969 -3.068 1 98.38 196 ALA B N 1
ATOM 3705 C CA . ALA B 1 196 ? 1.401 -12.273 -3.699 1 98.38 196 ALA B CA 1
ATOM 3706 C C . ALA B 1 196 ? 2.057 -13.492 -3.053 1 98.38 196 ALA B C 1
ATOM 3708 O O . ALA B 1 196 ? 2.551 -14.383 -3.748 1 98.38 196 ALA B O 1
ATOM 3709 N N . PHE B 1 197 ? 2.043 -13.523 -1.79 1 97.62 197 PHE B N 1
ATOM 3710 C CA . PHE B 1 197 ? 2.656 -14.625 -1.056 1 97.62 197 PHE B CA 1
ATOM 3711 C C . PHE B 1 197 ? 1.977 -15.945 -1.394 1 97.62 197 PHE B C 1
ATOM 3713 O O . PHE B 1 197 ? 2.645 -16.922 -1.726 1 97.62 197 PHE B O 1
ATOM 3720 N N . ILE B 1 198 ? 0.712 -15.961 -1.338 1 97.75 198 ILE B N 1
ATOM 3721 C CA . ILE B 1 198 ? -0.064 -17.172 -1.597 1 97.75 198 ILE B CA 1
ATOM 3722 C C . ILE B 1 198 ? 0.128 -17.609 -3.047 1 97.75 198 ILE B C 1
ATOM 3724 O O . ILE B 1 198 ? 0.344 -18.797 -3.322 1 97.75 198 ILE B O 1
ATOM 3728 N N . ALA B 1 199 ? 0.031 -16.641 -3.893 1 98.19 199 ALA B N 1
ATOM 3729 C CA . ALA B 1 199 ? 0.141 -16.938 -5.32 1 98.19 199 ALA B CA 1
ATOM 3730 C C . ALA B 1 199 ? 1.519 -17.5 -5.656 1 98.19 199 ALA B C 1
ATOM 3732 O O . ALA B 1 199 ? 1.642 -18.406 -6.488 1 98.19 199 ALA B O 1
ATOM 3733 N N . GLN B 1 200 ? 2.484 -16.953 -5.074 1 97.88 200 GLN B N 1
ATOM 3734 C CA . GLN B 1 200 ? 3.83 -17.469 -5.312 1 97.88 200 GLN B CA 1
ATOM 3735 C C . GLN B 1 200 ? 3.967 -18.906 -4.828 1 97.88 200 GLN B C 1
ATOM 3737 O O . GLN B 1 200 ? 4.582 -19.734 -5.504 1 97.88 200 GLN B O 1
ATOM 3742 N N . GLN B 1 201 ? 3.41 -19.203 -3.729 1 98 201 GLN B N 1
ATOM 3743 C CA . GLN B 1 201 ? 3.436 -20.562 -3.201 1 98 201 GLN B CA 1
ATOM 3744 C C . GLN B 1 201 ? 2.676 -21.531 -4.113 1 98 201 GLN B C 1
ATOM 3746 O O . GLN B 1 201 ? 3.146 -22.625 -4.395 1 98 201 GLN B O 1
ATOM 3751 N N . GLN B 1 202 ? 1.584 -21.062 -4.516 1 97.94 202 GLN B N 1
ATOM 3752 C CA . GLN B 1 202 ? 0.779 -21.875 -5.426 1 97.94 202 GLN B CA 1
ATOM 3753 C C . GLN B 1 202 ? 1.517 -22.125 -6.734 1 97.94 202 GLN B C 1
ATOM 3755 O O . GLN B 1 202 ? 1.468 -23.234 -7.277 1 97.94 202 GLN B O 1
ATOM 3760 N N . ALA B 1 203 ? 2.115 -21.109 -7.223 1 98.25 203 ALA B N 1
ATOM 3761 C CA . ALA B 1 203 ? 2.869 -21.25 -8.469 1 98.25 203 ALA B CA 1
ATOM 3762 C C . ALA B 1 203 ? 4.012 -22.25 -8.305 1 98.25 203 ALA B C 1
ATOM 3764 O O . ALA B 1 203 ? 4.246 -23.078 -9.195 1 98.25 203 ALA B O 1
ATOM 3765 N N . GLN B 1 204 ? 4.633 -22.141 -7.242 1 98.12 204 GLN B N 1
ATOM 3766 C CA . GLN B 1 204 ? 5.738 -23.062 -6.977 1 98.12 204 GLN B CA 1
ATOM 3767 C C . GLN B 1 204 ? 5.25 -24.5 -6.887 1 98.12 204 GLN B C 1
ATOM 3769 O O . GLN B 1 204 ? 5.852 -25.406 -7.473 1 98.12 204 GLN B O 1
ATOM 3774 N N . GLN B 1 205 ? 4.246 -24.719 -6.18 1 98.12 205 GLN B N 1
ATOM 3775 C CA . GLN B 1 205 ? 3.68 -26.047 -6.02 1 98.12 205 GLN B CA 1
ATOM 3776 C C . GLN B 1 205 ? 3.184 -26.594 -7.355 1 98.12 205 GLN B C 1
ATOM 3778 O O . GLN B 1 205 ? 3.424 -27.766 -7.68 1 98.12 205 GLN B O 1
ATOM 3783 N N . ALA B 1 206 ? 2.545 -25.781 -8.039 1 98.31 206 ALA B N 1
ATOM 3784 C CA . ALA B 1 206 ? 2.016 -26.203 -9.336 1 98.31 206 ALA B CA 1
ATOM 3785 C C . ALA B 1 206 ? 3.145 -26.531 -10.305 1 98.31 206 ALA B C 1
ATOM 3787 O O . ALA B 1 206 ? 3.043 -27.484 -11.086 1 98.31 206 ALA B O 1
ATOM 3788 N N . THR B 1 207 ? 4.137 -25.75 -10.273 1 98.25 207 THR B N 1
ATOM 3789 C CA . THR B 1 207 ? 5.285 -26.016 -11.133 1 98.25 207 THR B CA 1
ATOM 3790 C C . THR B 1 207 ? 5.934 -27.344 -10.773 1 98.25 207 THR B C 1
ATOM 3792 O O . THR B 1 207 ? 6.297 -28.125 -11.664 1 98.25 207 THR B O 1
ATOM 3795 N N . ALA B 1 208 ? 6.059 -27.594 -9.508 1 98.25 208 ALA B N 1
ATOM 3796 C CA . ALA B 1 208 ? 6.629 -28.859 -9.062 1 98.25 208 ALA B CA 1
ATOM 3797 C C . ALA B 1 208 ? 5.766 -30.031 -9.508 1 98.25 208 ALA B C 1
ATOM 3799 O O . ALA B 1 208 ? 6.285 -31.047 -9.984 1 98.25 208 ALA B O 1
ATOM 3800 N N . ARG B 1 209 ? 4.539 -29.859 -9.344 1 98 209 ARG B N 1
ATOM 3801 C CA . ARG B 1 209 ? 3.592 -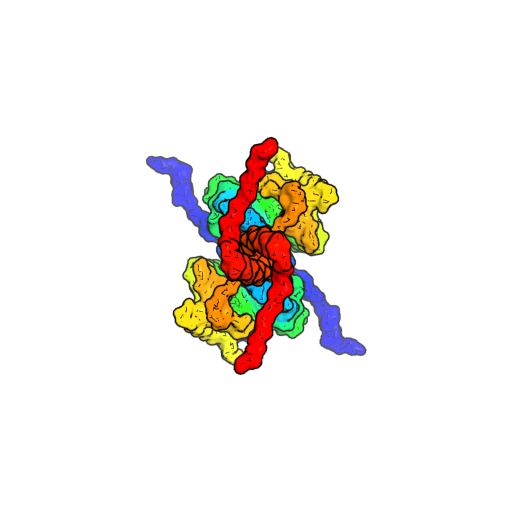30.875 -9.773 1 98 209 ARG B CA 1
ATOM 3802 C C . ARG B 1 209 ? 3.703 -31.125 -11.273 1 98 209 ARG B C 1
ATOM 3804 O O . ARG B 1 209 ? 3.68 -32.281 -11.727 1 98 209 ARG B O 1
ATOM 3811 N N . ALA B 1 210 ? 3.812 -30.078 -11.992 1 98.44 210 ALA B N 1
ATOM 3812 C CA . ALA B 1 210 ? 3.932 -30.172 -13.438 1 98.44 210 ALA B CA 1
ATOM 3813 C C . ALA B 1 210 ? 5.223 -30.891 -13.836 1 98.44 210 ALA B C 1
ATOM 3815 O O . ALA B 1 210 ? 5.219 -31.766 -14.703 1 98.44 210 ALA B O 1
ATOM 3816 N N . ASN B 1 211 ? 6.242 -30.453 -13.211 1 98.38 211 ASN B N 1
ATOM 3817 C CA . ASN B 1 211 ? 7.531 -31.062 -13.5 1 98.38 211 ASN B CA 1
ATOM 3818 C C . ASN B 1 211 ? 7.516 -32.562 -13.195 1 98.38 211 ASN B C 1
ATOM 3820 O O . ASN B 1 211 ? 8.016 -33.375 -13.984 1 98.38 211 ASN B O 1
ATOM 3824 N N . ASP B 1 212 ? 6.977 -32.906 -12.117 1 98.31 212 ASP B N 1
ATOM 3825 C CA . ASP B 1 212 ? 6.871 -34.312 -11.734 1 98.31 212 ASP B CA 1
ATOM 3826 C C . ASP B 1 212 ? 6.043 -35.094 -12.742 1 98.31 212 ASP B C 1
ATOM 3828 O O . ASP B 1 212 ? 6.445 -36.188 -13.18 1 98.31 212 ASP B O 1
ATOM 3832 N N . ALA B 1 213 ? 4.957 -34.594 -13.086 1 98.31 213 ALA B N 1
ATOM 3833 C CA . ALA B 1 213 ? 4.062 -35.25 -14.023 1 98.31 213 ALA B CA 1
ATOM 3834 C C . ALA B 1 213 ? 4.734 -35.438 -15.383 1 98.31 213 ALA B C 1
ATOM 3836 O O . ALA B 1 213 ? 4.582 -36.469 -16.031 1 98.31 213 ALA B O 1
ATOM 3837 N N . GLU B 1 214 ? 5.406 -34.438 -15.797 1 98.12 214 GLU B N 1
ATOM 3838 C CA . GLU B 1 214 ? 6.094 -34.5 -17.078 1 98.12 214 GLU B CA 1
ATOM 3839 C C . GLU B 1 214 ? 7.207 -35.531 -17.062 1 98.12 214 GLU B C 1
ATOM 3841 O O . GLU B 1 214 ? 7.422 -36.219 -18.062 1 98.12 214 GLU B O 1
ATOM 3846 N N . LEU B 1 215 ? 7.867 -35.594 -15.953 1 98.19 215 LEU B N 1
ATOM 3847 C CA . LEU B 1 215 ? 8.906 -36.625 -15.82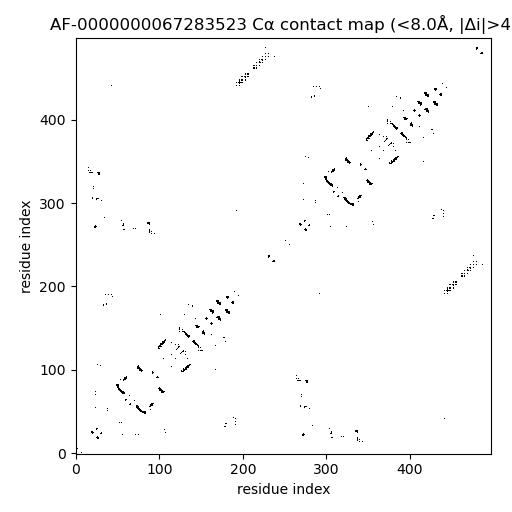 1 98.19 215 LEU B CA 1
ATOM 3848 C C . LEU B 1 215 ? 8.305 -38 -15.875 1 98.19 215 LEU B C 1
ATOM 3850 O O . LEU B 1 215 ? 8.82 -38.875 -16.578 1 98.19 215 LEU B O 1
ATOM 3854 N N . LEU B 1 216 ? 7.27 -38.219 -15.117 1 98 216 LEU B N 1
ATOM 3855 C CA . LEU B 1 216 ? 6.598 -39.5 -15.117 1 98 216 LEU B CA 1
ATOM 3856 C C . LEU B 1 216 ? 6.043 -39.844 -16.5 1 98 216 LEU B C 1
ATOM 3858 O O . LEU B 1 216 ? 6.078 -41 -16.938 1 98 216 LEU B O 1
ATOM 3862 N N . LEU B 1 217 ? 5.531 -38.844 -17.141 1 97.94 217 LEU B N 1
ATOM 3863 C CA . LEU B 1 217 ? 5.008 -39 -18.484 1 97.94 217 LEU B CA 1
ATOM 3864 C C . LEU B 1 217 ? 6.105 -39.469 -19.438 1 97.94 217 LEU B C 1
ATOM 3866 O O . LEU B 1 217 ? 5.895 -40.375 -20.25 1 97.94 217 LEU B O 1
ATOM 3870 N N . GLN B 1 218 ? 7.223 -38.812 -19.344 1 97.94 218 GLN B N 1
ATOM 3871 C CA . GLN B 1 218 ? 8.344 -39.219 -20.188 1 97.94 218 GLN B CA 1
ATOM 3872 C C . GLN B 1 218 ? 8.742 -40.656 -19.938 1 97.94 218 GLN B C 1
ATOM 3874 O O . GLN B 1 218 ? 9.016 -41.438 -20.859 1 97.94 218 GLN B O 1
ATOM 3879 N N . GLN B 1 219 ? 8.805 -41.031 -18.719 1 97.44 219 GLN B N 1
ATOM 3880 C CA . GLN B 1 219 ? 9.141 -42.406 -18.344 1 97.44 219 GLN B CA 1
ATOM 3881 C C . GLN B 1 219 ? 8.117 -43.406 -18.891 1 97.44 219 GLN B C 1
ATOM 3883 O O . GLN B 1 219 ? 8.492 -44.438 -19.438 1 97.44 219 GLN B O 1
ATOM 3888 N N . GLU B 1 220 ? 6.863 -43.031 -18.766 1 96.81 220 GLU B N 1
ATOM 3889 C CA . GLU B 1 220 ? 5.801 -43.906 -19.25 1 96.81 220 GLU B CA 1
ATOM 3890 C C . GLU B 1 220 ? 5.824 -44 -20.766 1 96.81 220 GLU B C 1
ATOM 3892 O O . GLU B 1 220 ? 5.527 -45.062 -21.344 1 96.81 220 GLU B O 1
ATOM 3897 N N . ARG B 1 221 ? 6.148 -42.969 -21.406 1 96.5 221 ARG B N 1
ATOM 3898 C CA . ARG B 1 221 ? 6.281 -42.969 -22.859 1 96.5 221 ARG B CA 1
ATOM 3899 C C . ARG B 1 221 ? 7.398 -43.906 -23.281 1 96.5 221 ARG B C 1
ATOM 3901 O O . ARG B 1 221 ? 7.254 -44.656 -24.266 1 96.5 221 ARG B O 1
ATOM 3908 N N . GLU B 1 222 ? 8.461 -43.844 -22.578 1 96.12 222 GLU B N 1
ATOM 3909 C CA . GLU B 1 222 ? 9.562 -44.781 -22.875 1 96.12 222 GLU B CA 1
ATOM 3910 C C . GLU B 1 222 ? 9.141 -46.219 -22.656 1 96.12 222 GLU B C 1
ATOM 3912 O O . GLU B 1 222 ? 9.492 -47.094 -23.438 1 96.12 222 GLU B O 1
ATOM 3917 N N . ARG B 1 223 ? 8.398 -46.406 -21.625 1 94.88 223 ARG B N 1
ATOM 3918 C CA . ARG B 1 223 ? 7.883 -47.75 -21.344 1 94.88 223 ARG B CA 1
ATOM 3919 C C . ARG B 1 223 ? 6.957 -48.219 -22.453 1 94.88 223 ARG B C 1
ATOM 3921 O O . ARG B 1 223 ? 7.09 -49.344 -22.938 1 94.88 223 ARG B O 1
ATOM 3928 N N . SER B 1 224 ? 6.098 -47.344 -22.797 1 94.31 224 SER B N 1
ATOM 3929 C CA . SER B 1 224 ? 5.164 -47.688 -23.859 1 94.31 224 SER B CA 1
ATOM 3930 C C . SER B 1 224 ? 5.902 -47.969 -25.172 1 94.31 224 SER B C 1
ATOM 3932 O O . SER B 1 224 ? 5.5 -48.875 -25.922 1 94.31 224 SER B O 1
ATOM 3934 N N . GLN B 1 225 ? 6.852 -47.219 -25.422 1 94.56 225 GLN B N 1
ATOM 3935 C CA . GLN B 1 225 ? 7.645 -47.438 -26.625 1 94.56 225 GLN B CA 1
ATOM 3936 C C . GLN B 1 225 ? 8.352 -48.781 -26.594 1 94.56 225 GLN B C 1
ATOM 3938 O O . GLN B 1 225 ? 8.375 -49.5 -27.594 1 94.56 225 GLN B O 1
ATOM 3943 N N . ARG B 1 226 ? 8.883 -49.219 -25.484 1 93.88 226 ARG B N 1
ATOM 3944 C CA . ARG B 1 226 ? 9.547 -50.5 -25.344 1 93.88 226 ARG B CA 1
ATOM 3945 C C . ARG B 1 226 ? 8.562 -51.656 -25.531 1 93.88 226 ARG B C 1
ATOM 3947 O O . ARG B 1 226 ? 8.875 -52.656 -26.203 1 93.88 226 ARG B O 1
ATOM 3954 N N . LEU B 1 227 ? 7.449 -51.469 -24.953 1 93.38 227 LEU B N 1
ATOM 3955 C CA . LEU B 1 227 ? 6.422 -52.5 -25.062 1 93.38 227 LEU B CA 1
ATOM 3956 C C . LEU B 1 227 ? 5.949 -52.625 -26.516 1 93.38 227 LEU B C 1
ATOM 3958 O O . LEU B 1 227 ? 5.777 -53.75 -27.016 1 93.38 227 LEU B O 1
ATOM 3962 N N . ALA B 1 228 ? 5.789 -51.531 -27.141 1 93.44 228 ALA B N 1
ATOM 3963 C CA . ALA B 1 228 ? 5.359 -51.5 -28.547 1 93.44 228 ALA B CA 1
ATOM 3964 C C . ALA B 1 228 ? 6.406 -52.156 -29.438 1 93.44 228 ALA B C 1
ATOM 3966 O O . ALA B 1 228 ? 6.066 -52.906 -30.359 1 93.44 228 ALA B O 1
ATOM 3967 N N . GLU B 1 229 ? 7.605 -51.875 -29.172 1 92.81 229 GLU B N 1
ATOM 3968 C CA . GLU B 1 229 ? 8.695 -52.469 -29.938 1 92.81 229 GLU B CA 1
ATOM 3969 C C . GLU B 1 229 ? 8.75 -53.969 -29.766 1 92.81 229 GLU B C 1
ATOM 3971 O O . GLU B 1 229 ? 9.031 -54.719 -30.719 1 92.81 229 GLU B O 1
ATOM 3976 N N . GLN B 1 230 ? 8.516 -54.438 -28.578 1 91.44 230 GLN B N 1
ATOM 3977 C CA . GLN B 1 230 ? 8.484 -55.875 -28.312 1 91.44 230 GLN B CA 1
ATOM 3978 C C . GLN B 1 230 ? 7.359 -56.562 -29.094 1 91.44 230 GLN B C 1
ATOM 3980 O O . GLN B 1 230 ? 7.551 -57.625 -29.672 1 91.44 230 GLN B O 1
ATOM 3985 N N . LEU B 1 231 ? 6.25 -55.938 -29.156 1 92.19 231 LEU B N 1
ATOM 3986 C CA . LEU B 1 231 ? 5.113 -56.5 -29.891 1 92.19 231 LEU B CA 1
ATOM 3987 C C . LEU B 1 231 ? 5.395 -56.5 -31.391 1 92.19 231 LEU B C 1
ATOM 3989 O O . LEU B 1 231 ? 5.094 -57.5 -32.062 1 92.19 231 LEU B O 1
ATOM 3993 N N . ARG B 1 232 ? 5.988 -55.469 -31.875 1 91.69 232 ARG B N 1
ATOM 3994 C CA . ARG B 1 232 ? 6.328 -55.406 -33.281 1 91.69 232 ARG B CA 1
ATOM 3995 C C . ARG B 1 232 ? 7.324 -56.5 -33.656 1 91.69 232 ARG B C 1
ATOM 3997 O O . ARG B 1 232 ? 7.254 -57.062 -34.75 1 91.69 232 ARG B O 1
ATOM 4004 N N . SER B 1 233 ? 8.227 -56.812 -32.75 1 91.19 233 SER B N 1
ATOM 4005 C CA . SER B 1 233 ? 9.219 -57.844 -33 1 91.19 233 SER B CA 1
ATOM 4006 C C . SER B 1 233 ? 8.57 -59.219 -33.094 1 91.19 233 SER B C 1
ATOM 4008 O O . SER B 1 233 ? 9.125 -60.156 -33.688 1 91.19 233 SER B O 1
ATOM 4010 N N . LEU B 1 234 ? 7.398 -59.344 -32.594 1 88.19 234 LEU B N 1
ATOM 4011 C CA . LEU B 1 234 ? 6.645 -60.594 -32.625 1 88.19 234 LEU B CA 1
ATOM 4012 C C . LEU B 1 234 ? 5.648 -60.594 -33.781 1 88.19 234 LEU B C 1
ATOM 4014 O O . LEU B 1 234 ? 4.863 -61.531 -33.938 1 88.19 234 LEU B O 1
ATOM 4018 N N . GLY B 1 235 ? 5.629 -59.5 -34.594 1 86.81 235 GLY B N 1
ATOM 4019 C CA . GLY B 1 235 ? 4.793 -59.375 -35.781 1 86.81 235 GLY B CA 1
ATOM 4020 C C . GLY B 1 235 ? 3.426 -58.781 -35.5 1 86.81 235 GLY B C 1
ATOM 4021 O O . GLY B 1 235 ? 2.512 -58.906 -36.312 1 86.81 235 GLY B O 1
ATOM 4022 N N . ILE B 1 236 ? 3.281 -58.25 -34.281 1 84 236 ILE B N 1
ATOM 4023 C CA . ILE B 1 236 ? 1.992 -57.688 -33.906 1 84 236 ILE B CA 1
ATOM 4024 C C . ILE B 1 236 ? 2.055 -56.156 -33.938 1 84 236 ILE B C 1
ATOM 4026 O O . ILE B 1 236 ? 2.951 -55.531 -33.375 1 84 236 ILE B O 1
ATOM 4030 N N . GLU B 1 237 ? 1.232 -55.531 -34.75 1 82.88 237 GLU B N 1
ATOM 4031 C CA . GLU B 1 237 ? 1.173 -54.062 -34.781 1 82.88 237 GLU B CA 1
ATOM 4032 C C . GLU B 1 237 ? 0.395 -53.5 -33.594 1 82.88 237 GLU B C 1
ATOM 4034 O O . GLU B 1 237 ? -0.78 -53.844 -33.406 1 82.88 237 GLU B O 1
ATOM 4039 N N . PRO B 1 238 ? 1.035 -53 -32.781 1 74 238 PRO B N 1
ATOM 4040 C CA . PRO B 1 238 ? 0.408 -52.562 -31.547 1 74 238 PRO B CA 1
ATOM 4041 C C . PRO B 1 238 ? -0.854 -51.719 -31.797 1 74 238 PRO B C 1
ATOM 4043 O O . PRO B 1 238 ? -1.782 -51.75 -30.984 1 74 238 PRO B O 1
ATOM 4046 N N . ASP B 1 239 ? -0.935 -50.875 -32.688 1 65.75 239 ASP B N 1
ATOM 4047 C CA . ASP B 1 239 ? -2.092 -50 -32.938 1 65.75 239 ASP B CA 1
ATOM 4048 C C . ASP B 1 239 ? -3.275 -50.812 -33.469 1 65.75 239 ASP B C 1
ATOM 4050 O O . ASP B 1 239 ? -4.406 -50.312 -33.5 1 65.75 239 ASP B O 1
ATOM 4054 N N . ASN B 1 240 ? -3.1 -51.969 -34.156 1 52.12 240 ASN B N 1
ATOM 4055 C CA . ASN B 1 240 ? -4.164 -52.812 -34.719 1 52.12 240 ASN B CA 1
ATOM 4056 C C . ASN B 1 240 ? -4.973 -53.5 -33.625 1 52.12 240 ASN B C 1
ATOM 4058 O O . ASN B 1 240 ? -5.512 -54.594 -33.844 1 52.12 240 ASN B O 1
ATOM 4062 N N . LEU B 1 241 ? -4.801 -53.125 -32.469 1 45.69 241 LEU B N 1
ATOM 4063 C CA . LEU B 1 241 ? -5.594 -53.719 -31.406 1 45.69 241 LEU B CA 1
ATOM 4064 C C . LEU B 1 241 ? -7.086 -53.531 -31.656 1 45.69 241 LEU B C 1
ATOM 4066 O O . LEU B 1 241 ? -7.656 -52.5 -31.281 1 45.69 241 LEU B O 1
ATOM 4070 N N . THR B 1 242 ? -7.508 -53.656 -32.812 1 41.09 242 THR B N 1
ATOM 4071 C CA . THR B 1 242 ? -8.938 -53.844 -33.031 1 41.09 242 THR B CA 1
ATOM 4072 C C . THR B 1 242 ? -9.508 -54.844 -32 1 41.09 242 THR B C 1
ATOM 4074 O O . THR B 1 242 ? -8.914 -55.875 -31.75 1 41.09 242 THR B O 1
ATOM 4077 N N . TYR B 1 243 ? -10.25 -54.281 -31.031 1 40.97 243 TYR B N 1
ATOM 4078 C CA . TYR B 1 243 ? -11.133 -55.125 -30.234 1 40.97 243 TYR B CA 1
ATOM 4079 C C . TYR B 1 243 ? -11.625 -56.312 -31.047 1 40.97 243 TYR B C 1
ATOM 4081 O O . TYR B 1 243 ? -11.945 -56.188 -32.219 1 40.97 243 TYR B O 1
ATOM 4089 N N . PRO B 1 244 ? -11.258 -57.531 -30.75 1 35.91 244 PRO B N 1
ATOM 4090 C CA . PRO B 1 244 ? -12.031 -58.625 -31.375 1 35.91 244 PRO B CA 1
ATOM 4091 C C . PRO B 1 244 ? -13.523 -58.281 -31.453 1 35.91 244 PRO B C 1
ATOM 4093 O O . PRO B 1 244 ? -14.07 -57.625 -30.578 1 35.91 244 PRO B O 1
ATOM 4096 N N . ASP B 1 245 ? -14.023 -58 -32.531 1 32.31 245 ASP B N 1
ATOM 4097 C CA . ASP B 1 245 ? -15.461 -58.094 -32.781 1 32.31 245 ASP B CA 1
ATOM 4098 C C . ASP B 1 245 ? -16.094 -59.219 -31.969 1 32.31 245 ASP B C 1
ATOM 4100 O O . ASP B 1 245 ? -15.68 -60.375 -32.062 1 32.31 245 ASP B O 1
ATOM 4104 N N . ARG B 1 246 ? -16.594 -58.969 -30.719 1 36.56 246 ARG B N 1
ATOM 4105 C CA . ARG B 1 246 ? -17.688 -59.781 -30.203 1 36.56 246 ARG B CA 1
ATOM 4106 C C . ARG B 1 246 ? -18.641 -60.188 -31.312 1 36.56 246 ARG B C 1
ATOM 4108 O O . ARG B 1 246 ? -19.453 -59.375 -31.766 1 36.56 246 ARG B O 1
ATOM 4115 N N . THR B 1 247 ? -18.234 -60.844 -32.281 1 27.59 247 THR B N 1
ATOM 4116 C CA . THR B 1 247 ? -19.188 -61.562 -33.094 1 27.59 247 THR B CA 1
ATOM 4117 C C . THR B 1 247 ? -20.219 -62.281 -32.25 1 27.59 247 THR B C 1
ATOM 4119 O O . THR B 1 247 ? -19.969 -62.531 -31.062 1 27.59 247 THR B O 1
ATOM 4122 N N . GLU B 1 248 ? -21.266 -62.938 -33 1 26.64 248 GLU B N 1
ATOM 4123 C CA . GLU B 1 248 ? -22.609 -63.531 -33.031 1 26.64 248 GLU B CA 1
ATOM 4124 C C . GLU B 1 248 ? -22.656 -64.812 -32.219 1 26.64 248 GLU B C 1
ATOM 4126 O O . GLU B 1 248 ? -22.047 -65.812 -32.594 1 26.64 248 GLU B O 1
ATOM 4131 N N . TYR B 1 249 ? -22.141 -64.938 -30.922 1 22.56 249 TYR B N 1
ATOM 4132 C CA . TYR B 1 249 ? -23.141 -65.812 -30.375 1 22.56 249 TYR B CA 1
ATOM 4133 C C . TYR B 1 249 ? -24.422 -65.125 -30 1 22.56 249 TYR B C 1
ATOM 4135 O O . TYR B 1 249 ? -24.375 -63.938 -29.625 1 22.56 249 TYR B O 1
#

Sequence (498 aa):
MLNAAQQLEQQMPDATRLLSDAPEIESSLHYLQLLLLVTSLEWLWREQNDFFIGANLTIYFSRQQLRNRDFRGPDFFLVKDTEKRSRNSWVVWEEDGRYPDLIIELLSDSTANVDRTLKKNLYQSHFHTPEYFWFSPETLEFVGFELVGNQYQEIVPNSQGWRWSQVLGLYLGIHENKLRYFTAGGDLVPTPEEVAFIAQQQAQQATARANDAELLLQQERERSQRLAEQLRSLGIEPDNLTYPDRTEYMLNAAQQLEQQMPDATRLLSDAPEIESSLHYLQLLLLVTSLEWLWREQNDFFIGANLTIYFSRQQLRNRDFRGPDFFLVKDTEKRSRNSWVVWEEDGRYPDLIIELLSDSTANVDRTLKKNLYQSHFHTPEYFWFSPETLEFVGFELVGNQYQEIVPNSQGWRWSQVLGLYLGIHENKLRYFTAGGDLVPTPEEVAFIAQQQAQQATARANDAELLLQQERERSQRLAEQLRSLGIEPDNLTYPDRTEY

Nearest PDB structures (foldseek):
  6okh-assembly1_B  TM=8.018E-01  e=1.140E-07  Leptospira borgpetersenii serovar Hardjo-bovis str. JB197
  7edz-assembly1_D  TM=4.696E-01  e=3.032E+00  Homo sapiens
  8gtc-assembly1_S  TM=4.014E-01  e=2.356E+00  Dinoroseobacter phage vB_DshS-R4C
  2jo6-assembly1_A  TM=3.656E-01  e=3.440E+00  Escherichia coli
  6okh-assembly1_B  TM=8.032E-01  e=1.132E-07  Leptospira borgpetersenii serovar Hardjo-bovis str. JB197

InterPro domains:
  IPR008538 Putative restriction endonuclease [PF05685] (29-173)
  IPR008538 Putative restriction endonuclease [cd06260] (41-172)
  IPR011335 Restriction endonuclease type II-like [SSF52980] (27-174)
  IPR012296 Nuclease, putative, TT1808 [G3DSA:3.90.1570.10] (20-168)

Radius of gyration: 32.06 Å; Cα contacts (8 Å, |Δi|>4): 816; chains: 2; bounding box: 65×103×80 Å

Secondary structure (DSSP, 8-state):
---HHHHHHHHS--GGGPPPSSTT---HHHHHHHHHHHHHHHHHTTT--SEEEEES--EE--HHHHHH------SEEEEESS-----SSEEGGGTTTPPPSEEEEE--TTTHHHHHTHHHHIIIIII--SEEEEE-TTT--EEEEEEETTEEEEPPP-TTS-EEETTTTEEEEEETTEEEEE-TTSPBPPPHHHHHHHHHHHHHHHHHHHHHHHHHHHHHHHHHHHHHHHHHHTT--GGG---------/---HHHHHHHHS--GGGPPPSSTT---HHHHHHHHHHHHHHHHHTTT--SEEEEES--EE--HHHHHH---PPPSEEEEESS-----SSEEGGGTTTPPPSEEEEE--TTTHHHHHTHHHHIIIIII--SEEEEE-TTT--EEEEEEETTEEEEPPP-TTS-EEETTTTEEEEEETTEEEEE-TTSPBPPPHHHHHHHHHHHHHHHHHHHHHHHHHHHHHHHHHHHHHHHHHHTT--GGG---------

pLDDT: mean 87.42, std 17.61, range [22.56, 98.94]

Organism: NCBI:txid741277

Foldseek 3Di:
DQPPVRVVVVVDPPCVCPFPPPVLHGDPLLVVLLVQVVQLLCVVCVVDFFKEKDAQAAEAQDPVCVVVVPDRHARIFMAGRHGRDDDNHHYCVVRVNAATQEGEHADDPVCNVVVVPVVQLCCQAPNVHQKYWYAYLVPGDIWMWGHDPRDTDTFDADPQRWGDDPVSCWTWDDDPSHIFTAHPVGHTRDGPVVVVVVVVVVVVVVVVVVVVVVVVVVVVVVVVVVVQVVCVVVVHRPVPVPPPPPDDD/DQPPVRVVVVVDPPCPCPFPPPVLHGDPLLVVLLVQVVQLLCVVCVVDFFKEKDAQAAEAQDPVCVVVVPDRHARIFMAGRHGRDDDNHHYCVVRVNAATQEGEHADDPVCNVVVVPVVQLCCQAPNVHQKYWYAYLVPGDIWMWGHDPRDTDTFDADPQRWGDDPVSCWTWDDDPSHIFTAHPVGHTRDGPVVVVVVVVVVVVVVVVVVVVVVVVVVVVVVVVVVVQVVCVVVVHRPVPVPPPPPDDD

Solvent-accessible surface area (backbone atoms only — not comparable to full-atom values): 26980 Å² total; per-residue (Å²): 127,74,50,69,66,55,47,49,57,70,65,48,72,80,60,70,73,43,58,15,76,30,83,78,27,48,24,47,57,54,47,52,50,51,48,50,51,51,46,20,50,48,56,75,44,62,90,59,60,45,34,39,76,39,64,44,33,20,61,47,82,44,72,65,50,65,71,66,63,76,69,80,42,48,47,29,33,33,29,69,83,34,72,57,66,79,41,27,34,47,39,20,79,82,51,80,63,50,60,48,46,32,39,39,38,69,43,42,92,90,43,35,67,49,52,68,42,62,47,41,50,42,36,35,70,70,56,55,29,44,28,43,33,41,34,21,72,84,80,64,50,70,52,40,28,36,51,55,90,76,38,69,38,74,51,72,51,49,97,86,57,29,30,78,35,80,87,75,61,28,26,40,32,77,54,94,78,34,77,40,48,22,40,82,88,65,45,74,55,58,37,35,57,55,43,20,54,52,22,42,52,46,20,51,51,22,40,51,49,22,52,50,30,44,52,52,30,53,52,39,50,53,49,32,51,52,46,40,51,55,36,44,74,73,73,38,63,64,84,69,66,63,72,76,73,83,67,89,123,126,73,50,68,66,56,48,48,56,71,66,48,74,79,60,70,74,44,57,16,77,31,83,79,27,50,23,45,56,52,46,51,51,51,49,50,50,52,45,21,50,49,56,75,44,60,91,59,59,44,34,39,75,38,64,43,32,20,62,47,81,45,72,66,48,67,70,63,63,77,67,80,42,48,47,29,33,34,31,67,82,34,73,56,67,80,40,27,34,48,39,18,80,81,50,82,63,50,60,48,45,31,38,38,38,69,42,43,94,90,44,35,67,48,54,70,42,62,47,41,48,42,37,35,70,70,56,55,28,46,28,44,32,40,34,20,73,82,78,63,50,70,52,41,28,35,51,54,90,76,37,71,38,76,52,72,53,49,97,86,58,29,30,79,35,78,87,75,59,28,25,40,31,77,54,94,78,36,77,41,47,22,42,84,87,65,45,74,56,58,38,33,56,55,44,19,54,52,21,43,51,46,20,52,52,23,39,50,50,21,51,51,30,45,50,52,29,52,52,40,49,52,48,33,50,50,46,42,51,53,36,45,75,73,73,38,62,66,86,68,64,61,72,74,76,82,65,88,121